Protein 9J46 (pdb70)

Secondary structure (DSSP, 8-state):
--S-EEEEEETT---EEE-SSS--GGGEEEEEEEEEEE-TTS-EEEEE-HHHHHHHHHTTTT-SS--SEEE---TT-PPS-TTSS--TTTSSTTTS-SHHHHHTTTT--EEEEEEEEE---/--EEEEEETT---EEE-TTS--GGGEEEEEEEEEEE-TTS-EEEEE-HHHHHHHHHHTTT---SEEE---TT---S-TTSS--TTTSSTTTS-SHHHHHTTTT--EEEEEEEEE-/--EEEEEETT---EEE-TTS--GGGEEEEEEEEEEE-TT--EEEEE-HHHHHHHHHTTTT-SS--SEEE--GGGTPPS-TTSS--TTTSSTTTS-SHHHHHTTTT--EEEEEEEEE-/--EEEEEETT---EEE-TTS--GGGEEEEEEEEEEE-TT--EEEEE-HHHHHHHHHTTTT-SS--SEEE------S-TTSS--TTTSSTTTS-SHHHHHTTTT--EEEEEEEEE-/-EEEEEETT---EEE-SSS--GGGEEEEEEEEEEE-TTS-EEEEE-HHHHHHHHHTTTT-SS--SEEE--GGGTPPS-TTSS--TTTSSTTTS-SHHHHHTTTT--EEEEEEEEE-/---S-EEEEEETT---EEE-SSS--GGGEEEEEEEEEEE-TT--EEEEE-HHHHHHHHHTTTT-SS--SEEE--TTTTPPS-TTSS--TTTSSTTTS-SHHHHHTTTT--EEEEEEEEE-----

Solvent-accessible surface area: 37824 Å² total; per-residue (Å²): 21,100,54,26,67,45,41,22,66,40,9,58,47,18,92,2,36,2,125,6,69,65,149,44,21,0,10,78,0,30,7,118,92,0,56,0,38,2,32,23,64,195,55,55,128,41,67,38,102,2,17,99,67,0,9,90,66,0,77,68,59,150,129,51,106,78,37,52,31,33,18,76,21,33,55,179,77,152,29,57,6,42,3,72,40,10,83,37,99,55,35,6,31,209,96,66,18,76,75,83,114,57,37,137,129,19,97,131,7,72,1,32,0,44,7,34,33,74,37,54,56,73,134,100,67,11,22,63,38,35,19,33,44,12,74,46,22,99,2,47,2,110,0,36,46,95,32,20,0,9,68,0,34,7,116,80,0,44,0,11,0,6,23,57,184,35,46,12,21,42,8,50,2,14,47,34,0,11,58,71,0,71,65,58,145,133,45,142,81,42,53,33,36,20,76,20,39,60,168,70,150,27,59,6,44,4,68,40,10,71,0,26,9,12,8,33,213,95,59,19,77,75,83,116,66,42,159,126,20,66,144,8,24,0,15,0,43,8,28,34,65,22,54,87,110,94,83,49,110,23,126,39,46,83,19,21,43,2,55,2,103,1,98,95,129,40,22,1,8,120,2,33,7,96,14,0,13,0,8,1,10,23,65,197,33,56,55,22,37,7,30,3,17,56,33,0,10,68,68,0,62,65,61,147,141,42,187,146,53,50,33,35,17,65,16,61,102,133,53,37,5,40,2,74,39,12,66,0,27,10,12,6,32,217,96,58,18,78,75,86,114,60,38,139,133,17,110,139,7,37,0,30,0,46,7,36,35,78,59,106,112,64,104,21,128,40,47,62,7,36,91,3,49,1,55,9,117,101,142,42,23,0,8,122,1,44,6,68,17,0,20,0,10,1,29,24,64,97,54,61,68,42,46,38,64,3,18,102,70,0,11,90,67,0,98,62,59,166,133,50,173,143,55,54,36,32,20,78,19,25,59,179,75,153,29,39,6,47,3,73,36,10,83,35,97,56,32,6,32,220,97,68,19,76,75,86,111,62,39,134,128,16,105,135,10,78,0,31,0,49,8,34,32,111,68,105,94,66,53,33,22,38,42,9,66,45,22,95,2,26,1,124,4,115,82,119,46,19,0,12,123,0,37,7,109,67,0,53,0,11,0,7,13,70,173,35,36,12,33,38,9,54,2,18,48,32,0,11,58,72,0,70,65,55,143,114,43,168,143,56,56,32,35,18,78,23,33,60,172,89,155,33,59,5,42,4,72,37,10,68,2,29,10,13,6,32,216,96,60,17,77,74,89,111,65,37,143,127,18,109,136,8,23,0,12,0,42,9,29,31,84,54,110,93,82,56,104,21,140,40,47,91,48,56,90,3,52,1,99,0,96,80,115,47,20,0,9,120,1,41,7,75,15,0,14,0,10,1,29,23,66,197,54,58,74,20,39,7,30,3,16,51,34,0,11,65,67,0,70,63,64,135,145,84,114,59,28,35,16,77,19,58,42,174,79,150,38,61,5,50,2,73,38,10,71,0,25,10,12,7,33,214,95,58,19,79,77,85,119,66,40,66,132,18,126,132,12,78,0,35,0,47,8,37,31,96,68,130

Foldseek 3Di:
DDFDKDKDKDKFQDWDKDFDPVFDALLFKAWFPKKKWKAALVRDIDIDDCRVVVNVVSVVQVPPPDHTRMDTQAPPNNTHDFPQSDDDPPGRDCVNQVDPVSVVSRPPMMMMIMTIMGGHDDDD/DFDKDKDKDKAQAWDKDFDPVFPALLQKAWFQKKKWKAALVRHIDMDRCRVVVNVVSVVQVPPPDGTGMDIQDPPNSHHDFPVSDDDPPGRDCVVQVDPVSVVSRVPMMMMMMTIMGGDDD/DKDKDKDKPQDWAKDFDPVQDALLQKAWFPKKKWKAALVGDIDIDHCRVVVNVVSVVQVPPPDGGRMDIQPVPTHFFPVSDDDPPGRDCVVQPDPVSVVSRVPMIMMIMTIMDGD/DAKDKDWFQDWDKDFDPVFDALLQKAWFQKKKWKAALVGDIDIDGCRVVVNVVSVVCVPPDPGTRMDTFDPPRSTHFFPVSDDDPPGRDCVNQVDPVSVVSRRPMIMMIMTDMDGD/DKDKDKDKAQDWDKDFDPVQDALLQKAWDQKKKWKAALVRDIDMDRCRVVVNVVSVVQVPPPDGGRMDIQDPPNNHHDFPVSDDDPPGPDCVVQPDPVSVVSRRPMMMMIMTIMDGD/DKDKDKDKPQDWDKDFAPVQDFLLFKAWFDKKKWKAALVGDIDIDGCRVVVNVVSNVCVVPGGRIDTQDDPVSTHFFPVSDDDPPGRDCVVQPDPVSVVSRVPMIMMIMTIMDGD

Nearest PDB structures (foldseek):
  9j46-assembly2_A  TM=1.004E+00  e=2.471E-24  African swine fever virus
  9j46-assembly1_D  TM=1.005E+00  e=2.487E-22  African swine fever virus
  9j46-assembly2_B-4  TM=1.005E+00  e=8.240E-22  African swine fever virus
  1tz1-assembly1_A  TM=3.539E-01  e=3.016E+00  Saccharomyces cerevisiae
  9j46-assembly2_A  TM=1.004E+00  e=2.609E-25  African swine fever virus

Organism: African swine fever virus (NCBI:txid10497)

Structure (mmCIF, N/CA/C/O backbone):
data_9J46
#
_entry.id   9J46
#
_cell.length_a   75.933
_cell.length_b   75.933
_cell.length_c   570.224
_cell.angle_alpha   90.00
_cell.angle_beta   90.00
_cell.angle_gamma   120.00
#
_symmetry.space_group_name_H-M   'P 65 2 2'
#
loop_
_entity.id
_entity.type
_entity.pdbx_description
1 polymer E146L
2 water water
#
loop_
_atom_site.group_PDB
_atom_site.id
_atom_site.type_symbol
_atom_site.label_atom_id
_atom_site.label_alt_id
_atom_site.label_comp_id
_atom_site.label_asym_id
_atom_site.label_entity_id
_atom_site.label_seq_id
_atom_site.pdbx_PDB_ins_code
_atom_site.Cartn_x
_atom_site.Cartn_y
_atom_site.Cartn_z
_atom_site.occupancy
_atom_site.B_iso_or_equiv
_atom_site.auth_seq_id
_atom_site.auth_comp_id
_atom_site.auth_asym_id
_atom_site.auth_atom_id
_atom_site.pdbx_PDB_model_num
ATOM 1 N N . MET A 1 1 ? -41.364 9.470 19.182 1.00 53.31 1 MET F N 1
ATOM 2 C CA . MET A 1 1 ? -42.330 9.886 18.159 1.00 55.21 1 MET F CA 1
ATOM 3 C C . MET A 1 1 ? -42.186 9.115 16.858 1.00 56.39 1 MET F C 1
ATOM 4 O O . MET A 1 1 ? -41.082 8.973 16.321 1.00 58.48 1 MET F O 1
ATOM 9 N N . PHE A 1 2 ? -43.316 8.648 16.334 1.00 55.70 2 PHE F N 1
ATOM 10 C CA . PHE A 1 2 ? -43.341 7.840 15.120 1.00 60.56 2 PHE F CA 1
ATOM 11 C C . PHE A 1 2 ? -43.512 8.746 13.908 1.00 54.84 2 PHE F C 1
ATOM 12 O O . PHE A 1 2 ? -44.392 9.612 13.893 1.00 51.36 2 PHE F O 1
ATOM 20 N N . THR A 1 3 ? -42.676 8.546 12.895 1.00 56.39 3 THR F N 1
ATOM 21 C CA . THR A 1 3 ? -42.692 9.433 11.743 1.00 60.89 3 THR F CA 1
ATOM 22 C C . THR A 1 3 ? -43.284 8.820 10.480 1.00 57.98 3 THR F C 1
ATOM 23 O O . THR A 1 3 ? -43.565 9.561 9.529 1.00 58.76 3 THR F O 1
ATOM 27 N N . GLY A 1 4 ? -43.491 7.514 10.429 1.00 54.55 4 GLY F N 1
ATOM 28 C CA . GLY A 1 4 ? -43.991 6.944 9.189 1.00 57.97 4 GLY F CA 1
ATOM 29 C C . GLY A 1 4 ? -45.465 7.179 8.893 1.00 53.44 4 GLY F C 1
ATOM 30 O O . GLY A 1 4 ? -46.099 8.107 9.413 1.00 47.18 4 GLY F O 1
ATOM 31 N N . TRP A 1 5 ? -46.025 6.310 8.058 1.00 49.55 5 TRP F N 1
ATOM 32 C CA . TRP A 1 5 ? -47.415 6.443 7.656 1.00 44.48 5 TRP F CA 1
ATOM 33 C C . TRP A 1 5 ? -48.341 6.123 8.817 1.00 46.20 5 TRP F C 1
ATOM 34 O O . TRP A 1 5 ? -48.088 5.204 9.596 1.00 53.61 5 TRP F O 1
ATOM 45 N N . SER A 1 6 ? -49.422 6.884 8.936 1.00 40.59 6 SER F N 1
ATOM 46 C CA . SER A 1 6 ? -50.405 6.641 9.975 1.00 40.69 6 SER F CA 1
ATOM 47 C C . SER A 1 6 ? -51.814 6.619 9.386 1.00 44.51 6 SER F C 1
ATOM 48 O O . SER A 1 6 ? -52.141 7.456 8.531 1.00 44.18 6 SER F O 1
ATOM 51 N N . PRO A 1 7 ? -52.675 5.691 9.814 1.00 43.68 7 PRO F N 1
ATOM 52 C CA . PRO A 1 7 ? -53.970 5.510 9.140 1.00 41.80 7 PRO F CA 1
ATOM 53 C C . PRO A 1 7 ? -55.049 6.465 9.619 1.00 43.34 7 PRO F C 1
ATOM 54 O O . PRO A 1 7 ? -55.068 6.911 10.766 1.00 35.77 7 PRO F O 1
ATOM 58 N N . PHE A 1 8 ? -55.985 6.757 8.714 1.00 41.86 8 PHE F N 1
ATOM 59 C CA . PHE A 1 8 ? -57.138 7.566 9.078 1.00 34.61 8 PHE F CA 1
ATOM 60 C C . PHE A 1 8 ? -58.377 6.937 8.480 1.00 29.17 8 PHE F C 1
ATOM 61 O O . PHE A 1 8 ? -58.306 6.150 7.537 1.00 36.49 8 PHE F O 1
ATOM 69 N N . LYS A 1 9 ? -59.523 7.305 9.031 1.00 34.03 9 LYS F N 1
ATOM 70 C CA . LYS A 1 9 ? -60.796 6.855 8.490 1.00 37.92 9 LYS F CA 1
ATOM 71 C C . LYS A 1 9 ? -61.849 7.888 8.850 1.00 39.98 9 LYS F C 1
ATOM 72 O O . LYS A 1 9 ? -61.921 8.331 9.999 1.00 42.60 9 LYS F O 1
ATOM 78 N N . TYR A 1 10 ? -62.642 8.275 7.861 1.00 38.68 10 TYR F N 1
ATOM 79 C CA . TYR A 1 10 ? -63.783 9.158 8.033 1.00 35.92 10 TYR F CA 1
ATOM 80 C C . TYR A 1 10 ? -64.978 8.502 7.380 1.00 36.47 10 TYR F C 1
ATOM 81 O O . TYR A 1 10 ? -64.832 7.670 6.485 1.00 36.77 10 TYR F O 1
ATOM 90 N N . SER A 1 11 ? -66.173 8.915 7.780 1.00 34.58 11 SER F N 1
ATOM 91 C CA . SER A 1 11 ? -67.350 8.341 7.175 1.00 41.29 11 SER F CA 1
ATOM 92 C C . SER A 1 11 ? -68.363 9.447 6.954 1.00 38.83 11 SER F C 1
ATOM 93 O O . SER A 1 11 ? -68.103 10.610 7.268 1.00 39.55 11 SER F O 1
ATOM 96 N N . LYS A 1 12 ? -69.525 9.064 6.413 1.00 35.45 12 LYS F N 1
ATOM 97 C CA . LYS A 1 12 ? -70.525 10.026 5.964 1.00 40.46 12 LYS F CA 1
ATOM 98 C C . LYS A 1 12 ? -70.921 10.967 7.097 1.00 42.50 12 LYS F C 1
ATOM 99 O O . LYS A 1 12 ? -71.129 10.540 8.232 1.00 40.47 12 LYS F O 1
ATOM 105 N N . GLY A 1 13 ? -71.039 12.259 6.778 1.00 40.22 13 GLY F N 1
ATOM 106 C CA . GLY A 1 13 ? -71.370 13.273 7.761 1.00 41.75 13 GLY F CA 1
ATOM 107 C C . GLY A 1 13 ? -70.204 13.802 8.566 1.00 40.86 13 GLY F C 1
ATOM 108 O O . GLY A 1 13 ? -70.365 14.810 9.261 1.00 47.65 13 GLY F O 1
ATOM 109 N N . ASN A 1 14 ? -69.049 13.143 8.530 1.00 40.63 14 ASN F N 1
ATOM 110 C CA . ASN A 1 14 ? -67.861 13.665 9.191 1.00 43.86 14 ASN F CA 1
ATOM 111 C C . ASN A 1 14 ? -67.332 14.871 8.425 1.00 47.14 14 ASN F C 1
ATOM 112 O O . ASN A 1 14 ? -67.221 14.847 7.192 1.00 45.59 14 ASN F O 1
ATOM 117 N N . THR A 1 15 ? -66.986 15.917 9.159 1.00 45.07 15 THR F N 1
ATOM 118 C CA . THR A 1 15 ? -66.142 16.967 8.617 1.00 45.53 15 THR F CA 1
ATOM 119 C C . THR A 1 15 ? -64.730 16.419 8.498 1.00 46.94 15 THR F C 1
ATOM 120 O O . THR A 1 15 ? -64.181 15.891 9.469 1.00 49.49 15 THR F O 1
ATOM 124 N N . VAL A 1 16 ? -64.145 16.499 7.315 1.00 38.60 16 VAL F N 1
ATOM 125 C CA . VAL A 1 16 ? -62.845 15.886 7.087 1.00 36.77 16 VAL F CA 1
ATOM 126 C C . VAL A 1 16 ? -61.799 16.985 7.055 1.00 39.91 16 VAL F C 1
ATOM 127 O O . VAL A 1 16 ? -61.669 17.709 6.060 1.00 38.17 16 VAL F O 1
ATOM 131 N N . THR A 1 17 ? -61.025 17.079 8.130 1.00 36.74 17 THR F N 1
ATOM 132 C CA . THR A 1 17 ? -59.943 18.043 8.261 1.00 35.44 17 THR F CA 1
ATOM 133 C C . THR A 1 17 ? -58.648 17.281 8.488 1.00 40.42 17 THR F C 1
ATOM 134 O O . THR A 1 17 ? -58.546 16.487 9.434 1.00 39.84 17 THR F O 1
ATOM 138 N N . PHE A 1 18 ? -57.674 17.510 7.618 1.00 30.96 18 PHE F N 1
ATOM 139 C CA . PHE A 1 18 ? -56.325 16.990 7.785 1.00 33.65 18 PHE F CA 1
ATOM 140 C C . PHE A 1 18 ? -55.460 18.076 8.400 1.00 40.43 18 PHE F C 1
ATOM 141 O O . PHE A 1 18 ? -55.498 19.221 7.951 1.00 35.85 18 PHE F O 1
ATOM 149 N N . LYS A 1 19 ? -54.686 17.724 9.426 1.00 41.08 19 LYS F N 1
ATOM 150 C CA . LYS A 1 19 ? -53.940 18.725 10.175 1.00 39.38 19 LYS F CA 1
ATOM 151 C C . LYS A 1 19 ? -52.641 18.136 10.695 1.00 42.47 19 LYS F C 1
ATOM 152 O O . LYS A 1 19 ? -52.570 16.953 11.039 1.00 42.61 19 LYS F O 1
ATOM 158 N N . THR A 1 20 ? -51.615 18.980 10.753 1.00 40.39 20 THR F N 1
ATOM 159 C CA . THR A 1 20 ? -50.387 18.623 11.427 1.00 42.97 20 THR F CA 1
ATOM 160 C C . THR A 1 20 ? -50.614 18.639 12.939 1.00 45.25 20 THR F C 1
ATOM 161 O O . THR A 1 20 ? -51.588 19.224 13.422 1.00 45.53 20 THR F O 1
ATOM 165 N N . PRO A 1 21 ? -49.744 17.981 13.710 1.00 48.60 21 PRO F N 1
ATOM 166 C CA . PRO A 1 21 ? -49.953 17.948 15.168 1.00 50.00 21 PRO F CA 1
ATOM 167 C C . PRO A 1 21 ? -49.379 19.163 15.888 1.00 50.15 21 PRO F C 1
ATOM 168 O O . PRO A 1 21 ? -49.901 19.560 16.934 1.00 51.19 21 PRO F O 1
ATOM 172 N N . ASP A 1 22 ? -48.339 19.787 15.322 1.00 49.94 22 ASP F N 1
ATOM 173 C CA . ASP A 1 22 ? -47.653 20.907 15.956 1.00 49.79 22 ASP F CA 1
ATOM 174 C C . ASP A 1 22 ? -48.033 22.260 15.360 1.00 51.77 22 ASP F C 1
ATOM 175 O O . ASP A 1 22 ? -47.293 23.233 15.538 1.00 46.05 22 ASP F O 1
ATOM 180 N N . GLU A 1 23 ? -49.159 22.345 14.649 1.00 50.35 23 GLU F N 1
ATOM 181 C CA . GLU A 1 23 ? -49.589 23.591 14.010 1.00 44.44 23 GLU F CA 1
ATOM 182 C C . GLU A 1 23 ? -48.564 24.129 13.011 1.00 46.57 23 GLU F C 1
ATOM 183 O O . GLU A 1 23 ? -48.511 25.336 12.748 1.00 50.05 23 GLU F O 1
ATOM 189 N N . SER A 1 24 ? -47.762 23.246 12.424 1.00 40.39 24 SER F N 1
ATOM 190 C CA . SER A 1 24 ? -46.896 23.622 11.318 1.00 45.05 24 SER F CA 1
ATOM 191 C C . SER A 1 24 ? -47.662 23.527 9.998 1.00 39.39 24 SER F C 1
ATOM 192 O O . SER A 1 24 ? -48.854 23.223 9.964 1.00 40.66 24 SER F O 1
ATOM 195 N N . SER A 1 25 ? -46.953 23.730 8.897 1.00 39.25 25 SER F N 1
ATOM 196 C CA . SER A 1 25 ? -47.604 23.926 7.606 1.00 40.98 25 SER F CA 1
ATOM 197 C C . SER A 1 25 ? -48.142 22.627 7.018 1.00 38.74 25 SER F C 1
ATOM 198 O O . SER A 1 25 ? -47.400 21.666 6.811 1.00 35.03 25 SER F O 1
ATOM 201 N N . ILE A 1 26 ? -49.435 22.627 6.693 1.00 40.85 26 ILE F N 1
ATOM 202 C CA . ILE A 1 26 ? -50.070 21.479 6.068 1.00 37.72 26 ILE F CA 1
ATOM 203 C C . ILE A 1 26 ? -49.476 21.153 4.701 1.00 42.15 26 ILE F C 1
ATOM 204 O O . ILE A 1 26 ? -49.740 20.077 4.159 1.00 39.77 26 ILE F O 1
ATOM 209 N N . ALA A 1 27 ? -48.656 22.045 4.134 1.00 39.65 27 ALA F N 1
ATOM 210 C CA . ALA A 1 27 ? -48.011 21.738 2.867 1.00 37.71 27 ALA F CA 1
ATOM 211 C C . ALA A 1 27 ? -47.115 20.506 2.942 1.00 41.64 27 ALA F C 1
ATOM 212 O O . ALA A 1 27 ? -46.781 19.937 1.893 1.00 39.42 27 ALA F O 1
ATOM 214 N N . TYR A 1 28 ? -46.721 20.074 4.142 1.00 41.18 28 TYR F N 1
ATOM 215 C CA . TYR A 1 28 ? -45.795 18.953 4.284 1.00 42.44 28 TYR F CA 1
ATOM 216 C C . TYR A 1 28 ? -46.486 17.603 4.454 1.00 41.41 28 TYR F C 1
ATOM 217 O O . TYR A 1 28 ? -45.794 16.581 4.533 1.00 42.15 28 TYR F O 1
ATOM 226 N N . MET A 1 29 ? -47.812 17.563 4.524 1.00 38.86 29 MET F N 1
ATOM 227 C CA . MET A 1 29 ? -48.492 16.281 4.651 1.00 40.70 29 MET F CA 1
ATOM 228 C C . MET A 1 29 ? -48.481 15.558 3.314 1.00 42.21 29 MET F C 1
ATOM 229 O O . MET A 1 29 ? -48.612 16.182 2.256 1.00 38.61 29 MET F O 1
ATOM 234 N N . ARG A 1 30 ? -48.277 14.243 3.361 1.00 36.77 30 ARG F N 1
ATOM 235 C CA . ARG A 1 30 ? -48.406 13.388 2.191 1.00 36.45 30 ARG F CA 1
ATOM 236 C C . ARG A 1 30 ? -49.372 12.251 2.497 1.00 38.45 30 ARG F C 1
ATOM 237 O O . ARG A 1 30 ? -49.718 11.989 3.657 1.00 38.33 30 ARG F O 1
ATOM 245 N N . PHE A 1 31 ? -49.794 11.563 1.436 1.00 37.96 31 PHE F N 1
ATOM 246 C CA . PHE A 1 31 ? -50.857 10.580 1.522 1.00 36.70 31 PHE F CA 1
ATOM 247 C C . PHE A 1 31 ? -50.459 9.336 0.749 1.00 35.84 31 PHE F C 1
ATOM 248 O O . PHE A 1 31 ? -49.610 9.391 -0.136 1.00 39.00 31 PHE F O 1
ATOM 256 N N . ARG A 1 32 ? -51.097 8.214 1.086 1.00 40.05 32 ARG F N 1
ATOM 257 C CA . ARG A 1 32 ? -50.797 6.930 0.461 1.00 38.66 32 ARG F CA 1
ATOM 258 C C . ARG A 1 32 ? -51.965 5.976 0.676 1.00 36.36 32 ARG F C 1
ATOM 259 O O . ARG A 1 32 ? -52.549 5.946 1.758 1.00 35.63 32 ARG F O 1
ATOM 267 N N . ASN A 1 33 ? -52.307 5.215 -0.368 1.00 38.59 33 ASN F N 1
ATOM 268 C CA . ASN A 1 33 ? -53.362 4.191 -0.295 1.00 40.42 33 ASN F CA 1
ATOM 269 C C . ASN A 1 33 ? -54.688 4.750 0.202 1.00 36.27 33 ASN F C 1
ATOM 270 O O . ASN A 1 33 ? -55.384 4.111 0.990 1.00 38.24 33 ASN F O 1
ATOM 275 N N . CYS A 1 34 ? -55.048 5.941 -0.258 1.00 36.09 34 CYS F N 1
ATOM 276 C CA . CYS A 1 34 ? -56.326 6.526 0.121 1.00 34.05 34 CYS F CA 1
ATOM 277 C C . CYS A 1 34 ? -57.414 6.049 -0.828 1.00 36.22 34 CYS F C 1
ATOM 278 O O . CYS A 1 34 ? -57.260 6.104 -2.054 1.00 36.12 34 CYS F O 1
ATOM 281 N N . VAL A 1 35 ? -58.515 5.583 -0.257 1.00 35.52 35 VAL F N 1
ATOM 282 C CA . VAL A 1 35 ? -59.617 5.032 -1.025 1.00 35.97 35 VAL F CA 1
ATOM 283 C C . VAL A 1 35 ? -60.880 5.705 -0.531 1.00 35.08 35 VAL F C 1
ATOM 284 O O . VAL A 1 35 ? -61.115 5.784 0.682 1.00 32.21 35 VAL F O 1
ATOM 288 N N . PHE A 1 36 ? -61.643 6.237 -1.473 1.00 29.51 36 PHE F N 1
ATOM 289 C CA . PHE A 1 36 ? -62.976 6.758 -1.252 1.00 33.35 36 PHE F CA 1
ATOM 290 C C . PHE A 1 36 ? -63.959 5.699 -1.724 1.00 31.00 36 PHE F C 1
ATOM 291 O O . PHE A 1 36 ? -63.850 5.211 -2.855 1.00 32.13 36 PHE F O 1
ATOM 299 N N . THR A 1 37 ? -64.894 5.322 -0.856 1.00 32.48 37 THR F N 1
ATOM 300 C CA . THR A 1 37 ? -65.888 4.307 -1.175 1.00 31.48 37 THR F CA 1
ATOM 301 C C . THR A 1 37 ? -67.284 4.862 -0.934 1.00 32.85 37 THR F C 1
ATOM 302 O O . THR A 1 37 ? -67.521 5.547 0.065 1.00 32.33 37 THR F O 1
ATOM 306 N N . PHE A 1 38 ? -68.211 4.541 -1.837 1.00 29.19 38 PHE F N 1
ATOM 307 C CA . PHE A 1 38 ? -69.577 5.015 -1.698 1.00 26.23 38 PHE F CA 1
ATOM 308 C C . PHE A 1 38 ? -70.541 4.004 -2.305 1.00 29.33 38 PHE F C 1
ATOM 309 O O . PHE A 1 38 ? -70.154 3.130 -3.079 1.00 31.40 38 PHE F O 1
ATOM 317 N N . THR A 1 39 ? -71.801 4.105 -1.913 1.00 30.23 39 THR F N 1
ATOM 318 C CA . THR A 1 39 ? -72.853 3.328 -2.542 1.00 35.54 39 THR F CA 1
ATOM 319 C C . THR A 1 39 ? -73.617 4.235 -3.497 1.00 34.98 39 THR F C 1
ATOM 320 O O . THR A 1 39 ? -73.554 5.461 -3.403 1.00 33.73 39 THR F O 1
ATOM 324 N N . ASP A 1 40 ? -74.339 3.625 -4.417 1.00 32.79 40 ASP F N 1
ATOM 325 C CA . ASP A 1 40 ? -75.229 4.356 -5.292 1.00 38.97 40 ASP F CA 1
ATOM 326 C C . ASP A 1 40 ? -76.684 4.071 -4.906 1.00 39.79 40 ASP F C 1
ATOM 327 O O . ASP A 1 40 ? -76.954 3.240 -4.033 1.00 39.93 40 ASP F O 1
ATOM 332 N N . PRO A 1 41 ? -77.644 4.789 -5.493 1.00 39.85 41 PRO F N 1
ATOM 333 C CA . PRO A 1 41 ? -79.044 4.585 -5.095 1.00 41.53 41 PRO F CA 1
ATOM 334 C C . PRO A 1 41 ? -79.531 3.167 -5.307 1.00 39.15 41 PRO F C 1
ATOM 335 O O . PRO A 1 41 ? -80.527 2.772 -4.690 1.00 40.11 41 PRO F O 1
ATOM 339 N N . LYS A 1 42 ? -78.865 2.386 -6.145 1.00 39.24 42 LYS F N 1
ATOM 340 C CA . LYS A 1 42 ? -79.205 0.979 -6.274 1.00 40.41 42 LYS F CA 1
ATOM 341 C C . LYS A 1 42 ? -78.599 0.112 -5.173 1.00 40.18 42 LYS F C 1
ATOM 342 O O . LYS A 1 42 ? -78.947 -1.070 -5.073 1.00 40.66 42 LYS F O 1
ATOM 348 N N . GLY A 1 43 ? -77.715 0.658 -4.348 1.00 39.60 43 GLY F N 1
ATOM 349 C CA . GLY A 1 43 ? -77.035 -0.128 -3.328 1.00 36.50 43 GLY F CA 1
ATOM 350 C C . GLY A 1 43 ? -75.744 -0.778 -3.767 1.00 40.79 43 GLY F C 1
ATOM 351 O O . GLY A 1 43 ? -75.141 -1.500 -2.971 1.00 41.67 43 GLY F O 1
ATOM 352 N N . SER A 1 44 ? -75.294 -0.545 -5.001 1.00 39.05 44 SER F N 1
ATOM 353 C CA . SER A 1 44 ? -73.998 -1.041 -5.435 1.00 37.31 44 SER F CA 1
ATOM 354 C C . SER A 1 44 ? -72.838 -0.229 -4.845 1.00 38.65 44 SER F C 1
ATOM 355 O O . SER A 1 44 ? -72.951 0.962 -4.554 1.00 38.67 44 SER F O 1
ATOM 358 N N . LEU A 1 45 ? -71.711 -0.918 -4.705 1.00 35.74 45 LEU F N 1
ATOM 359 C CA . LEU A 1 45 ? -70.499 -0.321 -4.111 1.00 36.05 45 LEU F CA 1
ATOM 360 C C . LEU A 1 45 ? -69.601 0.256 -5.200 1.00 34.31 45 LEU F C 1
ATOM 361 O O . LEU A 1 45 ? -69.529 -0.335 -6.282 1.00 38.32 45 LEU F O 1
ATOM 366 N N . HIS A 1 46 ? -68.949 1.366 -4.903 1.00 32.05 46 HIS F N 1
ATOM 367 C CA . HIS A 1 46 ? -67.994 1.989 -5.808 1.00 33.64 46 HIS F CA 1
ATOM 368 C C . HIS A 1 46 ? -66.809 2.494 -5.006 1.00 34.85 46 HIS F C 1
ATOM 369 O O . HIS A 1 46 ? -66.984 3.043 -3.913 1.00 34.47 46 HIS F O 1
ATOM 376 N N . SER A 1 47 ? -65.603 2.321 -5.542 1.00 33.16 47 SER F N 1
ATOM 377 C CA . SER A 1 47 ? -64.436 2.841 -4.856 1.00 35.17 47 SER F CA 1
ATOM 378 C C . SER A 1 47 ? -63.457 3.436 -5.859 1.00 38.22 47 SER F C 1
ATOM 379 O O . SER A 1 47 ? -63.435 3.068 -7.036 1.00 37.11 47 SER F O 1
ATOM 382 N N . ILE A 1 48 ? -62.663 4.388 -5.377 1.00 29.66 48 ILE F N 1
ATOM 383 C CA . ILE A 1 48 ? -61.691 5.077 -6.207 1.00 33.17 48 ILE F CA 1
ATOM 384 C C . ILE A 1 48 ? -60.522 5.530 -5.343 1.00 34.89 48 ILE F C 1
ATOM 385 O O . ILE A 1 48 ? -60.697 6.016 -4.218 1.00 30.98 48 ILE F O 1
ATOM 390 N N . ASP A 1 49 ? -59.331 5.355 -5.900 1.00 34.11 49 ASP F N 1
ATOM 391 C CA . ASP A 1 49 ? -58.078 5.798 -5.308 1.00 37.69 49 ASP F CA 1
ATOM 392 C C . ASP A 1 49 ? -57.931 7.314 -5.440 1.00 36.75 49 ASP F C 1
ATOM 393 O O . ASP A 1 49 ? -57.801 7.842 -6.554 1.00 33.57 49 ASP F O 1
ATOM 398 N N . VAL A 1 50 ? -57.932 8.016 -4.308 1.00 34.86 50 VAL F N 1
ATOM 399 C CA . VAL A 1 50 ? -57.922 9.475 -4.302 1.00 30.20 50 VAL F CA 1
ATOM 400 C C . VAL A 1 50 ? -56.615 10.016 -3.737 1.00 37.19 50 VAL F C 1
ATOM 401 O O . VAL A 1 50 ? -56.543 11.181 -3.315 1.00 33.82 50 VAL F O 1
ATOM 405 N N . THR A 1 51 ? -55.575 9.181 -3.751 1.00 37.97 51 THR F N 1
ATOM 406 C CA . THR A 1 51 ? -54.348 9.511 -3.039 1.00 38.43 51 THR F CA 1
ATOM 407 C C . THR A 1 51 ? -53.713 10.769 -3.600 1.00 39.84 51 THR F C 1
ATOM 408 O O . THR A 1 51 ? -53.280 11.645 -2.841 1.00 34.82 51 THR F O 1
ATOM 412 N N . GLU A 1 52 ? -53.645 10.875 -4.931 1.00 39.77 52 GLU F N 1
ATOM 413 C CA . GLU A 1 52 ? -53.031 12.049 -5.545 1.00 37.39 52 GLU F CA 1
ATOM 414 C C . GLU A 1 52 ? -53.905 13.298 -5.420 1.00 36.73 52 GLU F C 1
ATOM 415 O O . GLU A 1 52 ? -53.377 14.410 -5.286 1.00 37.81 52 GLU F O 1
ATOM 421 N N . VAL A 1 53 ? -55.232 13.147 -5.445 1.00 34.87 53 VAL F N 1
ATOM 422 C CA . VAL A 1 53 ? -56.124 14.275 -5.163 1.00 33.34 53 VAL F CA 1
ATOM 423 C C . VAL A 1 53 ? -55.800 14.902 -3.812 1.00 36.62 53 VAL F C 1
ATOM 424 O O . VAL A 1 53 ? -55.806 16.133 -3.652 1.00 32.40 53 VAL F O 1
ATOM 428 N N . LEU A 1 54 ? -55.571 14.060 -2.800 1.00 33.61 54 LEU F N 1
ATOM 429 C CA . LEU A 1 54 ? -55.265 14.562 -1.465 1.00 32.73 54 LEU F CA 1
ATOM 430 C C . LEU A 1 54 ? -53.865 15.154 -1.409 1.00 31.53 54 LEU F C 1
ATOM 431 O O . LEU A 1 54 ? -53.652 16.176 -0.751 1.00 35.02 54 LEU F O 1
ATOM 436 N N . ASN A 1 55 ? -52.904 14.535 -2.097 1.00 28.79 55 ASN F N 1
ATOM 437 C CA . ASN A 1 55 ? -51.552 15.090 -2.156 1.00 32.39 55 ASN F CA 1
ATOM 438 C C . ASN A 1 55 ? -51.528 16.445 -2.869 1.00 36.34 55 ASN F C 1
ATOM 439 O O . ASN A 1 55 ? -50.843 17.384 -2.434 1.00 32.48 55 ASN F O 1
ATOM 444 N N . ASN A 1 56 ? -52.286 16.575 -3.960 1.00 36.08 56 ASN F N 1
ATOM 445 C CA . ASN A 1 56 ? -52.351 17.865 -4.642 1.00 38.33 56 ASN F CA 1
ATOM 446 C C . ASN A 1 56 ? -52.986 18.935 -3.774 1.00 32.68 56 ASN F C 1
ATOM 447 O O . ASN A 1 56 ? -52.592 20.100 -3.849 1.00 38.26 56 ASN F O 1
ATOM 452 N N . MET A 1 57 ? -53.951 18.569 -2.938 1.00 31.96 57 MET F N 1
ATOM 453 C CA . MET A 1 57 ? -54.491 19.532 -1.987 1.00 33.43 57 MET F CA 1
ATOM 454 C C . MET A 1 57 ? -53.399 20.045 -1.049 1.00 37.56 57 MET F C 1
ATOM 455 O O . MET A 1 57 ? -53.295 21.250 -0.785 1.00 35.14 57 MET F O 1
ATOM 460 N N . ALA A 1 58 ? -52.577 19.139 -0.519 1.00 36.31 58 ALA F N 1
ATOM 461 C CA . ALA A 1 58 ? -51.500 19.580 0.364 1.00 40.20 58 ALA F CA 1
ATOM 462 C C . ALA A 1 58 ? -50.437 20.367 -0.403 1.00 39.27 58 ALA F C 1
ATOM 463 O O . ALA A 1 58 ? -49.978 21.413 0.070 1.00 41.79 58 ALA F O 1
ATOM 465 N N . LYS A 1 59 ? -50.029 19.879 -1.578 1.00 38.86 59 LYS F N 1
ATOM 466 C CA . LYS A 1 59 ? -49.024 20.584 -2.365 1.00 39.72 59 LYS F CA 1
ATOM 467 C C . LYS A 1 59 ? -49.507 21.964 -2.795 1.00 40.66 59 LYS F C 1
ATOM 468 O O . LYS A 1 59 ? -48.681 22.852 -3.013 1.00 41.31 59 LYS F O 1
ATOM 474 N N . GLY A 1 60 ? -50.821 22.176 -2.883 1.00 39.47 60 GLY F N 1
ATOM 475 C CA . GLY A 1 60 ? -51.334 23.471 -3.287 1.00 40.07 60 GLY F CA 1
ATOM 476 C C . GLY A 1 60 ? -51.040 24.579 -2.310 1.00 45.61 60 GLY F C 1
ATOM 477 O O . GLY A 1 60 ? -51.313 25.738 -2.625 1.00 41.32 60 GLY F O 1
ATOM 478 N N . PHE A 1 61 ? -50.513 24.252 -1.128 1.00 44.67 61 PHE F N 1
ATOM 479 C CA . PHE A 1 61 ? -50.160 25.236 -0.115 1.00 38.89 61 PHE F CA 1
ATOM 480 C C . PHE A 1 61 ? -48.669 25.522 -0.072 1.00 41.78 61 PHE F C 1
ATOM 481 O O . PHE A 1 61 ? -48.242 26.357 0.732 1.00 45.36 61 PHE F O 1
ATOM 489 N N . ARG A 1 62 ? -47.872 24.853 -0.908 1.00 38.45 62 ARG F N 1
ATOM 490 C CA . ARG A 1 62 ? -46.430 24.826 -0.738 1.00 44.00 62 ARG F CA 1
ATOM 491 C C . ARG A 1 62 ? -45.764 26.163 -1.028 1.00 52.01 62 ARG F C 1
ATOM 492 O O . ARG A 1 62 ? -44.580 26.325 -0.714 1.00 50.28 62 ARG F O 1
ATOM 500 N N . ASP A 1 63 ? -46.486 27.123 -1.605 1.00 49.34 63 ASP F N 1
ATOM 501 C CA . ASP A 1 63 ? -45.920 28.426 -1.902 1.00 49.25 63 ASP F CA 1
ATOM 502 C C . ASP A 1 63 ? -46.512 29.544 -1.062 1.00 49.67 63 ASP F C 1
ATOM 503 O O . ASP A 1 63 ? -46.045 30.680 -1.178 1.00 53.83 63 ASP F O 1
ATOM 508 N N . ALA A 1 64 ? -47.524 29.263 -0.232 1.00 43.29 64 ALA F N 1
ATOM 509 C CA . ALA A 1 64 ? -48.116 30.305 0.605 1.00 44.76 64 ALA F CA 1
ATOM 510 C C . ALA A 1 64 ? -47.079 30.858 1.572 1.00 47.74 64 ALA F C 1
ATOM 511 O O . ALA A 1 64 ? -46.245 30.118 2.100 1.00 46.60 64 ALA F O 1
ATOM 513 N N . GLN A 1 65 ? -47.131 32.174 1.799 1.00 47.78 65 GLN F N 1
ATOM 514 C CA . GLN A 1 65 ? -46.253 32.778 2.792 1.00 47.72 65 GLN F CA 1
ATOM 515 C C . GLN A 1 65 ? -46.644 32.338 4.191 1.00 45.42 65 GLN F C 1
ATOM 516 O O . GLN A 1 65 ? -45.781 31.992 5.011 1.00 39.22 65 GLN F O 1
ATOM 522 N N . ASN A 1 66 ? -47.944 32.352 4.469 1.00 42.57 66 ASN F N 1
ATOM 523 C CA . ASN A 1 66 ? -48.512 31.973 5.758 1.00 42.32 66 ASN F CA 1
ATOM 524 C C . ASN A 1 66 ? -49.458 30.793 5.564 1.00 43.37 66 ASN F C 1
ATOM 525 O O . ASN A 1 66 ? -50.680 30.937 5.700 1.00 42.42 66 ASN F O 1
ATOM 530 N N . PRO A 1 67 ? -48.924 29.610 5.265 1.00 43.07 67 PRO F N 1
ATOM 531 C CA . PRO A 1 67 ? -49.789 28.463 5.027 1.00 40.24 67 PRO F CA 1
ATOM 532 C C . PRO A 1 67 ? -50.538 28.100 6.287 1.00 42.59 67 PRO F C 1
ATOM 533 O O . PRO A 1 67 ? -50.087 28.405 7.409 1.00 42.95 67 PRO F O 1
ATOM 537 N N . PRO A 1 68 ? -51.711 27.483 6.166 1.00 40.12 68 PRO F N 1
ATOM 538 C CA . PRO A 1 68 ? -52.419 27.012 7.354 1.00 43.11 68 PRO F CA 1
ATOM 539 C C . PRO A 1 68 ? -51.801 25.712 7.859 1.00 35.19 68 PRO F C 1
ATOM 540 O O . PRO A 1 68 ? -50.930 25.105 7.235 1.00 37.77 68 PRO F O 1
ATOM 544 N N . SER A 1 69 ? -52.261 25.295 9.023 1.00 39.86 69 SER F N 1
ATOM 545 C CA . SER A 1 69 ? -51.823 24.033 9.595 1.00 41.41 69 SER F CA 1
ATOM 546 C C . SER A 1 69 ? -52.813 22.915 9.312 1.00 40.45 69 SER F C 1
ATOM 547 O O . SER A 1 69 ? -52.713 21.839 9.916 1.00 39.60 69 SER F O 1
ATOM 550 N N . SER A 1 70 ? -53.776 23.156 8.425 1.00 36.06 70 SER F N 1
ATOM 551 C CA . SER A 1 70 ? -54.808 22.179 8.126 1.00 36.61 70 SER F CA 1
ATOM 552 C C . SER A 1 70 ? -55.512 22.580 6.841 1.00 36.68 70 SER F C 1
ATOM 553 O O . SER A 1 70 ? -55.426 23.733 6.405 1.00 37.66 70 SER F O 1
ATOM 556 N N . PHE A 1 71 ? -56.189 21.607 6.226 1.00 36.44 71 PHE F N 1
ATOM 557 C CA . PHE A 1 71 ? -57.201 21.884 5.207 1.00 37.99 71 PHE F CA 1
ATOM 558 C C . PHE A 1 71 ? -58.379 20.942 5.395 1.00 38.78 71 PHE F C 1
ATOM 559 O O . PHE A 1 71 ? -58.259 19.857 5.984 1.00 35.93 71 PHE F O 1
ATOM 567 N N . THR A 1 72 ? -59.523 21.369 4.878 1.00 33.12 72 THR F N 1
ATOM 568 C CA . THR A 1 72 ? -60.778 20.659 5.050 1.00 37.25 72 THR F CA 1
ATOM 569 C C . THR A 1 72 ? -61.421 20.373 3.698 1.00 38.19 72 THR F C 1
ATOM 570 O O . THR A 1 72 ? -61.463 21.246 2.825 1.00 36.43 72 THR F O 1
ATOM 574 N N . LEU A 1 73 ? -61.894 19.148 3.515 1.00 35.61 73 LEU F N 1
ATOM 575 C CA . LEU A 1 73 ? -62.607 18.800 2.268 1.00 43.64 73 LEU F CA 1
ATOM 576 C C . LEU A 1 73 ? -63.961 19.505 2.310 1.00 43.80 73 LEU F C 1
ATOM 577 O O . LEU A 1 73 ? -64.477 19.718 3.408 1.00 42.90 73 LEU F O 1
ATOM 582 N N . GLY A 1 74 ? -64.513 19.869 1.158 1.00 44.95 74 GLY F N 1
ATOM 583 C CA . GLY A 1 74 ? -65.846 20.472 1.269 1.00 50.37 74 GLY F CA 1
ATOM 584 C C . GLY A 1 74 ? -66.443 21.066 0.018 1.00 54.16 74 GLY F C 1
ATOM 585 O O . GLY A 1 74 ? -67.591 20.707 -0.299 1.00 49.32 74 GLY F O 1
ATOM 586 N N . GLY A 1 75 ? -65.764 22.019 -0.605 1.00 62.82 75 GLY F N 1
ATOM 587 C CA . GLY A 1 75 ? -66.399 22.679 -1.758 1.00 64.92 75 GLY F CA 1
ATOM 588 C C . GLY A 1 75 ? -67.344 23.791 -1.349 1.00 72.04 75 GLY F C 1
ATOM 589 O O . GLY A 1 75 ? -67.511 24.008 -0.134 1.00 75.94 75 GLY F O 1
ATOM 590 N N . HIS A 1 76 ? -67.966 24.469 -2.315 1.00 74.36 76 HIS F N 1
ATOM 591 C CA . HIS A 1 76 ? -68.815 25.650 -1.997 1.00 75.70 76 HIS F CA 1
ATOM 592 C C . HIS A 1 76 ? -69.818 25.311 -0.892 1.00 75.26 76 HIS F C 1
ATOM 593 O O . HIS A 1 76 ? -70.097 26.172 -0.037 1.00 79.02 76 HIS F O 1
ATOM 600 N N . CYS A 1 77 ? -70.339 24.093 -0.903 1.00 71.55 77 CYS F N 1
ATOM 601 C CA . CYS A 1 77 ? -71.375 23.700 0.081 1.00 74.10 77 CYS F CA 1
ATOM 602 C C . CYS A 1 77 ? -70.806 23.513 1.490 1.00 72.29 77 CYS F C 1
ATOM 603 O O . CYS A 1 77 ? -71.621 23.323 2.409 1.00 69.87 77 CYS F O 1
ATOM 606 N N . GLN A 1 78 ? -69.485 23.549 1.661 1.00 69.10 78 GLN F N 1
ATOM 607 C CA . GLN A 1 78 ? -68.931 23.253 3.005 1.00 65.12 78 GLN F CA 1
ATOM 608 C C . GLN A 1 78 ? -69.611 21.992 3.545 1.00 62.81 78 GLN F C 1
ATOM 609 O O . GLN A 1 78 ? -70.033 22.001 4.713 1.00 59.28 78 GLN F O 1
ATOM 615 N N . ALA A 1 79 ? -69.685 20.943 2.730 1.00 58.02 79 ALA F N 1
ATOM 616 C CA . ALA A 1 79 ? -70.441 19.74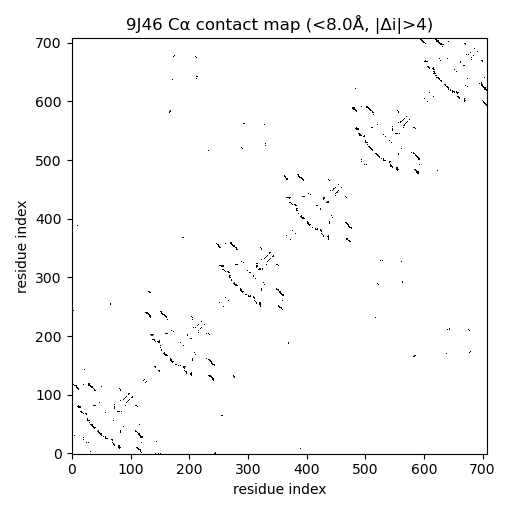4 3.149 1.00 56.83 79 ALA F CA 1
ATOM 617 C C . ALA A 1 79 ? -69.534 18.702 3.784 1.00 42.92 79 ALA F C 1
ATOM 618 O O . ALA A 1 79 ? -68.344 18.624 3.451 1.00 46.64 79 ALA F O 1
ATOM 620 N N . PRO A 1 80 ? -70.080 17.885 4.702 1.00 45.49 80 PRO F N 1
ATOM 621 C CA . PRO A 1 80 ? -69.316 16.800 5.273 1.00 41.18 80 PRO F CA 1
ATOM 622 C C . PRO A 1 80 ? -69.202 15.660 4.271 1.00 40.76 80 PRO F C 1
ATOM 623 O O . PRO A 1 80 ? -69.853 15.692 3.219 1.00 39.56 80 PRO F O 1
ATOM 627 N N . LEU A 1 81 ? -68.403 14.653 4.602 1.00 39.20 81 LEU F N 1
ATOM 628 C CA . LEU A 1 81 ? -68.169 13.528 3.667 1.00 36.92 81 LEU F CA 1
ATOM 629 C C . LEU A 1 81 ? -69.501 12.986 3.140 1.00 36.74 81 LEU F C 1
ATOM 630 O O . LEU A 1 81 ? -70.415 12.768 3.948 1.00 38.00 81 LEU F O 1
ATOM 635 N N . ASN A 1 82 ? -69.578 12.781 1.830 1.00 35.28 82 ASN F N 1
ATOM 636 C CA . ASN A 1 82 ? -70.779 12.243 1.200 1.00 33.08 82 ASN F CA 1
ATOM 637 C C . ASN A 1 82 ? -70.358 11.543 -0.086 1.00 29.89 82 ASN F C 1
ATOM 638 O O . ASN A 1 82 ? -69.187 11.568 -0.473 1.00 29.86 82 ASN F O 1
ATOM 643 N N . ALA A 1 83 ? -71.336 10.933 -0.759 1.00 34.89 83 ALA F N 1
ATOM 644 C CA . ALA A 1 83 ? -71.075 10.129 -1.949 1.00 35.93 83 ALA F CA 1
ATOM 645 C C . ALA A 1 83 ? -70.461 10.935 -3.083 1.00 35.71 83 ALA F C 1
ATOM 646 O O . ALA A 1 83 ? -69.930 10.338 -4.028 1.00 34.84 83 ALA F O 1
ATOM 648 N N . PHE A 1 84 ? -70.533 12.266 -3.023 1.00 31.93 84 PHE F N 1
ATOM 649 C CA . PHE A 1 84 ? -69.995 13.100 -4.093 1.00 36.56 84 PHE F CA 1
ATOM 650 C C . PHE A 1 84 ? -68.685 13.782 -3.715 1.00 37.09 84 PHE F C 1
ATOM 651 O O . PHE A 1 84 ? -68.226 14.661 -4.451 1.00 34.39 84 PHE F O 1
ATOM 659 N N . SER A 1 85 ? -68.042 13.372 -2.614 1.00 32.67 85 SER F N 1
ATOM 660 C CA . SER A 1 85 ? -66.879 14.113 -2.133 1.00 33.78 85 SER F CA 1
ATOM 661 C C . SER A 1 85 ? -65.669 13.947 -3.046 1.00 35.06 85 SER F C 1
ATOM 662 O O . SER A 1 85 ? -64.807 14.827 -3.079 1.00 35.04 85 SER F O 1
ATOM 665 N N . PHE A 1 86 ? -65.554 12.817 -3.745 1.00 29.56 86 PHE F N 1
ATOM 666 C CA . PHE A 1 86 ? -64.554 12.623 -4.786 1.00 33.67 86 PHE F CA 1
ATOM 667 C C . PHE A 1 86 ? -65.255 12.050 -6.002 1.00 34.56 86 PHE F C 1
ATOM 668 O O . PHE A 1 86 ? -66.227 11.300 -5.865 1.00 33.09 86 PHE F O 1
ATOM 676 N N . VAL A 1 87 ? -64.741 12.389 -7.188 1.00 32.88 87 VAL F N 1
ATOM 677 C CA . VAL A 1 87 ? -65.352 12.003 -8.463 1.00 33.57 87 VAL F CA 1
ATOM 678 C C . VAL A 1 87 ? -64.825 10.657 -8.956 1.00 32.44 87 VAL F C 1
ATOM 679 O O . VAL A 1 87 ? -63.614 10.448 -9.074 1.00 29.55 87 VAL F O 1
ATOM 683 N N . LEU A 1 88 ? -65.745 9.749 -9.263 1.00 32.12 88 LEU F N 1
ATOM 684 C CA . LEU A 1 88 ? -65.433 8.542 -10.013 1.00 33.53 88 LEU F CA 1
ATOM 685 C C . LEU A 1 88 ? -66.033 8.713 -11.408 1.00 32.60 88 LEU F C 1
ATOM 686 O O . LEU A 1 88 ? -67.264 8.668 -11.559 1.00 29.89 88 LEU F O 1
ATOM 691 N N . PRO A 1 89 ? -65.225 8.957 -12.433 1.00 34.91 89 PRO F N 1
ATOM 692 C CA . PRO A 1 89 ? -65.780 9.293 -13.752 1.00 33.69 89 PRO F CA 1
ATOM 693 C C . PRO A 1 89 ? -66.802 8.265 -14.211 1.00 37.43 89 PRO F C 1
ATOM 694 O O . PRO A 1 89 ? -66.584 7.052 -14.119 1.00 36.16 89 PRO F O 1
ATOM 698 N N . GLY A 1 90 ? -67.945 8.759 -14.672 1.00 32.96 90 GLY F N 1
ATOM 699 C CA . GLY A 1 90 ? -68.980 7.898 -15.192 1.00 34.79 90 GLY F CA 1
ATOM 700 C C . GLY A 1 90 ? -69.937 7.352 -14.165 1.00 37.22 90 GLY F C 1
ATOM 701 O O . GLY A 1 90 ? -70.889 6.661 -14.545 1.00 33.76 90 GLY F O 1
ATOM 702 N N . VAL A 1 91 ? -69.728 7.642 -12.873 1.00 34.01 91 VAL F N 1
ATOM 703 C CA . VAL A 1 91 ? -70.592 7.150 -11.809 1.00 32.64 91 VAL F CA 1
ATOM 704 C C . VAL A 1 91 ? -71.238 8.295 -11.037 1.00 31.56 91 VAL F C 1
ATOM 705 O O . VAL A 1 91 ? -72.454 8.324 -10.855 1.00 31.98 91 VAL F O 1
ATOM 709 N N . ASN A 1 92 ? -70.433 9.223 -10.528 1.00 29.42 92 ASN F N 1
ATOM 710 C CA . ASN A 1 92 ? -70.998 10.273 -9.692 1.00 33.03 92 ASN F CA 1
ATOM 711 C C . ASN A 1 92 ? -70.568 11.662 -10.153 1.00 34.29 92 ASN F C 1
ATOM 712 O O . ASN A 1 92 ? -70.542 12.589 -9.347 1.00 35.48 92 ASN F O 1
ATOM 717 N N . ASP A 1 93 ? -70.207 11.825 -11.429 1.00 35.95 93 ASP F N 1
ATOM 718 C CA . ASP A 1 93 ? -69.701 13.113 -11.890 1.00 39.12 93 ASP F CA 1
ATOM 719 C C . ASP A 1 93 ? -70.869 14.004 -12.313 1.00 39.41 93 ASP F C 1
ATOM 720 O O . ASP A 1 93 ? -72.031 13.593 -12.298 1.00 37.34 93 ASP F O 1
ATOM 725 N N . ARG A 1 94 ? -70.548 15.245 -12.686 1.00 37.81 94 ARG F N 1
ATOM 726 C CA . ARG A 1 94 ? -71.585 16.203 -13.059 1.00 44.23 94 ARG F CA 1
ATOM 727 C C . ARG A 1 94 ? -72.394 15.728 -14.257 1.00 38.51 94 ARG F C 1
ATOM 728 O O . ARG A 1 94 ? -73.591 16.008 -14.341 1.00 41.81 94 ARG F O 1
ATOM 736 N N . ALA A 1 95 ? -71.766 15.024 -15.192 1.00 38.42 95 ALA F N 1
ATOM 737 C CA . ALA A 1 95 ? -72.492 14.564 -16.370 1.00 42.68 95 ALA F CA 1
ATOM 738 C C . ALA A 1 95 ? -73.445 13.423 -16.030 1.00 43.83 95 ALA F C 1
ATOM 739 O O . ALA A 1 95 ? -74.529 13.318 -16.623 1.00 41.78 95 ALA F O 1
ATOM 741 N N . THR A 1 96 ? -73.076 12.579 -15.059 1.00 42.57 96 THR F N 1
ATOM 742 C CA . THR A 1 96 ? -73.915 11.433 -14.711 1.00 39.46 96 THR F CA 1
ATOM 743 C C . THR A 1 96 ? -75.023 11.820 -13.742 1.00 37.43 96 THR F C 1
ATOM 744 O O . THR A 1 96 ? -76.151 11.330 -13.862 1.00 42.25 96 THR F O 1
ATOM 748 N N . VAL A 1 97 ? -74.722 12.685 -12.779 1.00 35.40 97 VAL F N 1
ATOM 749 C CA . VAL A 1 97 ? -75.694 13.153 -11.794 1.00 38.28 97 VAL F CA 1
ATOM 750 C C . VAL A 1 97 ? -75.844 14.660 -11.976 1.00 43.58 97 VAL F C 1
ATOM 751 O O . VAL A 1 97 ? -75.182 15.452 -11.300 1.00 37.39 97 VAL F O 1
ATOM 755 N N . ALA A 1 98 ? -76.705 15.062 -12.912 1.00 43.32 98 ALA F N 1
ATOM 756 C CA . ALA A 1 98 ? -76.647 16.405 -13.468 1.00 42.82 98 ALA F CA 1
ATOM 757 C C . ALA A 1 98 ? -77.619 17.379 -12.828 1.00 45.89 98 ALA F C 1
ATOM 758 O O . ALA A 1 98 ? -77.471 18.589 -13.035 1.00 47.51 98 ALA F O 1
ATOM 760 N N . THR A 1 99 ? -78.605 16.890 -12.074 1.00 42.89 99 THR F N 1
ATOM 761 C CA . THR A 1 99 ? -79.701 17.710 -11.580 1.00 42.56 99 THR F CA 1
ATOM 762 C C . THR A 1 99 ? -79.912 17.465 -10.093 1.00 45.47 99 THR F C 1
ATOM 763 O O . THR A 1 99 ? -79.435 16.478 -9.527 1.00 43.40 99 THR F O 1
ATOM 767 N N . ALA A 1 100 ? -80.635 18.389 -9.460 1.00 42.66 100 ALA F N 1
ATOM 768 C CA . ALA A 1 100 ? -80.982 18.203 -8.058 1.00 45.94 100 ALA F CA 1
ATOM 769 C C . ALA A 1 100 ? -81.940 17.033 -7.890 1.00 43.95 100 ALA F C 1
ATOM 770 O O . ALA A 1 100 ? -81.842 16.283 -6.911 1.00 45.30 100 ALA F O 1
ATOM 772 N N . ASP A 1 101 ? -82.861 16.844 -8.840 1.00 44.25 101 ASP F N 1
ATOM 773 C CA . ASP A 1 101 ? -83.802 15.734 -8.713 1.00 49.09 101 ASP F CA 1
ATOM 774 C C . ASP A 1 101 ? -83.064 14.400 -8.697 1.00 47.02 101 ASP F C 1
ATOM 775 O O . ASP A 1 101 ? -83.420 13.493 -7.934 1.00 46.24 101 ASP F O 1
ATOM 780 N N . GLU A 1 102 ? -82.040 14.266 -9.547 1.00 44.70 102 GLU F N 1
ATOM 781 C CA . GLU A 1 102 ? -81.228 13.056 -9.578 1.00 43.27 102 GLU F CA 1
ATOM 782 C C . GLU A 1 102 ? -80.365 12.942 -8.325 1.00 45.28 102 GLU F C 1
ATOM 783 O O . GLU A 1 102 ? -80.336 11.888 -7.676 1.00 40.03 102 GLU F O 1
ATOM 789 N N . ALA A 1 103 ? -79.664 14.024 -7.957 1.00 40.17 103 ALA F N 1
ATOM 790 C CA . ALA A 1 103 ? -78.823 13.994 -6.757 1.00 44.60 103 ALA F CA 1
ATOM 791 C C . ALA A 1 103 ? -79.615 13.633 -5.506 1.00 43.63 103 ALA F C 1
ATOM 792 O O . ALA A 1 103 ? -79.074 13.003 -4.591 1.00 41.06 103 ALA F O 1
ATOM 794 N N . LYS A 1 104 ? -80.884 14.043 -5.439 1.00 45.50 104 LYS F N 1
ATOM 795 C CA . LYS A 1 104 ? -81.701 13.727 -4.275 1.00 47.17 104 LYS F CA 1
ATOM 796 C C . LYS A 1 104 ? -81.846 12.223 -4.090 1.00 45.57 104 LYS F C 1
ATOM 797 O O . LYS A 1 104 ? -82.010 11.762 -2.964 1.00 47.06 104 LYS F O 1
ATOM 803 N N . LYS A 1 105 ? -81.781 11.442 -5.173 1.00 42.77 105 LYS F N 1
ATOM 804 C CA . LYS A 1 105 ? -81.842 9.991 -5.053 1.00 44.09 105 LYS F CA 1
ATOM 805 C C . LYS A 1 105 ? -80.638 9.417 -4.322 1.00 44.47 105 LYS F C 1
ATOM 806 O O . LYS A 1 105 ? -80.682 8.256 -3.898 1.00 46.37 105 LYS F O 1
ATOM 812 N N . TRP A 1 106 ? -79.585 10.205 -4.139 1.00 43.83 106 TRP F N 1
ATOM 813 C CA . TRP A 1 106 ? -78.380 9.758 -3.463 1.00 42.16 106 TRP F CA 1
ATOM 814 C C . TRP A 1 106 ? -78.310 10.181 -2.000 1.00 37.23 106 TRP F C 1
ATOM 815 O O . TRP A 1 106 ? -77.271 9.953 -1.375 1.00 35.96 106 TRP F O 1
ATOM 826 N N . GLU A 1 107 ? -79.371 10.791 -1.439 1.00 39.96 107 GLU F N 1
ATOM 827 C CA . GLU A 1 107 ? -79.266 11.390 -0.095 1.00 45.56 107 GLU F CA 1
ATOM 828 C C . GLU A 1 107 ? -78.821 10.378 0.962 1.00 41.72 107 GLU F C 1
ATOM 829 O O . GLU A 1 107 ? -78.031 10.717 1.853 1.00 45.86 107 GLU F O 1
ATOM 835 N N . ASN A 1 108 ? -79.328 9.140 0.891 1.00 42.95 108 ASN F N 1
ATOM 836 C CA . ASN A 1 108 ? -79.027 8.081 1.855 1.00 41.72 108 ASN F CA 1
ATOM 837 C C . ASN A 1 108 ? -77.892 7.159 1.422 1.00 44.48 108 ASN F C 1
ATOM 838 O O . ASN A 1 108 ? -77.742 6.077 1.995 1.00 44.65 108 ASN F O 1
ATOM 843 N N . CYS A 1 109 ? -77.107 7.529 0.415 1.00 41.00 109 CYS F N 1
ATOM 844 C CA . CYS A 1 109 ? -75.952 6.714 0.076 1.00 40.38 109 CYS F CA 1
ATOM 845 C C . CYS A 1 109 ? -74.823 6.944 1.071 1.00 40.40 109 CYS F C 1
ATOM 846 O O . CYS A 1 109 ? -74.552 8.078 1.480 1.00 39.94 109 CYS F O 1
ATOM 849 N N . ASP A 1 110 ? -74.156 5.860 1.447 1.00 35.56 110 ASP F N 1
ATOM 850 C CA . ASP A 1 110 ? -73.078 5.920 2.421 1.00 37.36 110 ASP F CA 1
ATOM 851 C C . ASP A 1 110 ? -71.750 6.246 1.737 1.00 36.18 110 ASP F C 1
ATOM 852 O O . ASP A 1 110 ? -71.595 6.099 0.518 1.00 36.47 110 ASP F O 1
ATOM 857 N N . ALA A 1 111 ? -70.779 6.685 2.537 1.00 33.53 111 ALA F N 1
ATOM 858 C CA . ALA A 1 111 ? -69.470 7.017 1.985 1.00 35.46 111 ALA F CA 1
ATOM 859 C C . ALA A 1 111 ? -68.420 6.908 3.069 1.00 33.37 111 ALA F C 1
ATOM 860 O O . ALA A 1 111 ? -68.689 7.219 4.232 1.00 38.60 111 ALA F O 1
ATOM 862 N N . THR A 1 112 ? -67.227 6.467 2.690 1.00 31.57 112 THR F N 1
ATOM 863 C CA . THR A 1 112 ? -66.125 6.389 3.634 1.00 34.72 112 THR F CA 1
ATOM 864 C C . THR A 1 112 ? -64.848 6.785 2.919 1.00 34.73 112 THR F C 1
ATOM 865 O O . THR A 1 112 ? -64.735 6.651 1.696 1.00 35.07 112 THR F O 1
ATOM 869 N N . LEU A 1 113 ? -63.884 7.269 3.699 1.00 31.67 113 LEU F N 1
ATOM 870 C CA . LEU A 1 113 ? -62.564 7.623 3.198 1.00 35.07 113 LEU F CA 1
ATOM 871 C C . LEU A 1 113 ? -61.525 7.055 4.146 1.00 35.19 113 LEU F C 1
ATOM 872 O O . LEU A 1 113 ? -61.519 7.399 5.329 1.00 38.98 113 LEU F O 1
ATOM 877 N N . THR A 1 114 ? -60.630 6.221 3.639 1.00 36.29 114 THR F N 1
ATOM 878 C CA . THR A 1 114 ? -59.542 5.710 4.459 1.00 36.84 114 THR F CA 1
ATOM 879 C C . THR A 1 114 ? -58.228 5.950 3.745 1.00 39.38 114 THR F C 1
ATOM 880 O O . THR A 1 114 ? -58.194 6.197 2.535 1.00 40.82 114 THR F O 1
ATOM 884 N N . GLY A 1 115 ? -57.135 5.856 4.491 1.00 36.02 115 GLY F N 1
ATOM 885 C CA . GLY A 1 115 ? -55.831 5.953 3.868 1.00 36.36 115 GLY F CA 1
ATOM 886 C C . GLY A 1 115 ? -54.730 6.112 4.901 1.00 33.51 115 GLY F C 1
ATOM 887 O O . GLY A 1 115 ? -54.949 5.964 6.103 1.00 37.09 115 GLY F O 1
ATOM 888 N N . LEU A 1 116 ? -53.535 6.406 4.395 1.00 34.64 116 LEU F N 1
ATOM 889 C CA . LEU A 1 116 ? -52.369 6.689 5.220 1.00 37.97 116 LEU F CA 1
ATOM 890 C C . LEU A 1 116 ? -51.925 8.128 5.003 1.00 37.48 116 LEU F C 1
ATOM 891 O O . LEU A 1 116 ? -52.001 8.654 3.889 1.00 36.49 116 LEU F O 1
ATOM 896 N N . GLN A 1 117 ? -51.450 8.752 6.064 1.00 39.62 117 GLN F N 1
ATOM 897 C CA . GLN A 1 117 ? -50.869 10.075 5.995 1.00 37.84 117 GLN F CA 1
ATOM 898 C C . GLN A 1 117 ? -49.583 10.093 6.801 1.00 44.06 117 GLN F C 1
ATOM 899 O O . GLN A 1 117 ? -49.456 9.411 7.828 1.00 42.13 117 GLN F O 1
ATOM 905 N N . ARG A 1 118 ? -48.629 10.882 6.322 1.00 39.69 118 ARG F N 1
ATOM 906 C CA . ARG A 1 118 ? -47.415 11.175 7.066 1.00 41.83 118 ARG F CA 1
ATOM 907 C C . ARG A 1 118 ? -47.063 12.630 6.818 1.00 47.31 118 ARG F C 1
ATOM 908 O O . ARG A 1 118 ? -47.682 13.307 5.986 1.00 40.74 118 ARG F O 1
ATOM 916 N N . ILE A 1 119 ? -46.065 13.122 7.549 1.00 44.10 119 ILE F N 1
ATOM 917 C CA . ILE A 1 119 ? -45.645 14.511 7.441 1.00 42.50 119 ILE F CA 1
ATOM 918 C C . ILE A 1 119 ? -44.178 14.549 7.041 1.00 46.82 119 ILE F C 1
ATOM 919 O O . ILE A 1 119 ? -43.343 13.870 7.648 1.00 49.29 119 ILE F O 1
ATOM 924 N N . ILE A 1 120 ? -43.870 15.304 5.986 1.00 43.41 120 ILE F N 1
ATOM 925 C CA . ILE A 1 120 ? -42.487 15.407 5.556 1.00 47.55 120 ILE F CA 1
ATOM 926 C C . ILE A 1 120 ? -41.701 16.153 6.627 1.00 50.17 120 ILE F C 1
ATOM 927 O O . ILE A 1 120 ? -42.204 17.098 7.250 1.00 53.54 120 ILE F O 1
ATOM 932 N N . HIS A 1 121 ? -40.478 15.713 6.879 1.00 54.67 121 HIS F N 1
ATOM 933 C CA . HIS A 1 121 ? -39.656 16.305 7.920 1.00 57.95 121 HIS F CA 1
ATOM 934 C C . HIS A 1 121 ? -38.473 17.033 7.304 1.00 58.71 121 HIS F C 1
ATOM 935 O O . HIS A 1 121 ? -37.868 16.545 6.345 1.00 57.92 121 HIS F O 1
ATOM 942 N N . HIS A 1 122 ? -38.168 18.219 7.831 1.00 60.50 122 HIS F N 1
ATOM 943 C CA . HIS A 1 122 ? -36.928 18.904 7.490 1.00 66.73 122 HIS F CA 1
ATOM 944 C C . HIS A 1 122 ? -36.013 18.977 8.709 1.00 64.52 122 HIS F C 1
ATOM 945 O O . HIS A 1 122 ? -36.474 19.016 9.858 1.00 60.64 122 HIS F O 1
ATOM 952 N N . HIS A 1 123 ? -34.704 18.968 8.441 1.00 68.41 123 HIS F N 1
ATOM 953 C CA . HIS A 1 123 ? -33.663 19.053 9.460 1.00 69.56 123 HIS F CA 1
ATOM 954 C C . HIS A 1 123 ? -32.798 20.289 9.219 1.00 67.37 123 HIS F C 1
ATOM 955 O O . HIS A 1 123 ? -32.893 20.960 8.181 1.00 62.56 123 HIS F O 1
ATOM 962 N N . HIS A 1 124 ? -31.936 20.578 10.198 1.00 62.55 124 HIS F N 1
ATOM 963 C CA . HIS A 1 124 ? -30.921 21.627 10.040 1.00 63.16 124 HIS F CA 1
ATOM 964 C C . HIS A 1 124 ? -29.580 20.977 9.705 1.00 64.27 124 HIS F C 1
ATOM 965 O O . HIS A 1 124 ? -28.656 21.640 9.233 1.00 75.09 124 HIS F O 1
ATOM 972 N N . PHE B 1 2 ? -40.615 20.116 11.731 1.00 57.87 2 PHE A N 1
ATOM 973 C CA . PHE B 1 2 ? -39.192 20.267 11.988 1.00 54.09 2 PHE A CA 1
ATOM 974 C C . PHE B 1 2 ? -38.797 19.268 13.063 1.00 51.76 2 PHE A C 1
ATOM 975 O O . PHE B 1 2 ? -39.377 19.265 14.150 1.00 47.53 2 PHE A O 1
ATOM 983 N N . THR B 1 3 ? -37.806 18.436 12.764 1.00 56.25 3 THR A N 1
ATOM 984 C CA . THR B 1 3 ? -37.166 17.585 13.757 1.00 57.07 3 THR A CA 1
ATOM 985 C C . THR B 1 3 ? -35.735 18.066 13.954 1.00 53.68 3 THR A C 1
ATOM 986 O O . THR B 1 3 ? -35.080 18.516 13.006 1.00 60.32 3 THR A O 1
ATOM 990 N N . GLY B 1 4 ? -35.245 17.968 15.171 1.00 50.22 4 GLY A N 1
ATOM 991 C CA . GLY B 1 4 ? -33.948 18.513 15.496 1.00 44.45 4 GLY A CA 1
ATOM 992 C C . GLY B 1 4 ? -34.059 19.553 16.590 1.00 42.15 4 GLY A C 1
ATOM 993 O O . GLY B 1 4 ? -35.134 19.830 17.122 1.00 41.30 4 GLY A O 1
ATOM 994 N N . TRP B 1 5 ? -32.910 20.137 16.912 1.00 43.88 5 TRP A N 1
ATOM 995 C CA . TRP B 1 5 ? -32.7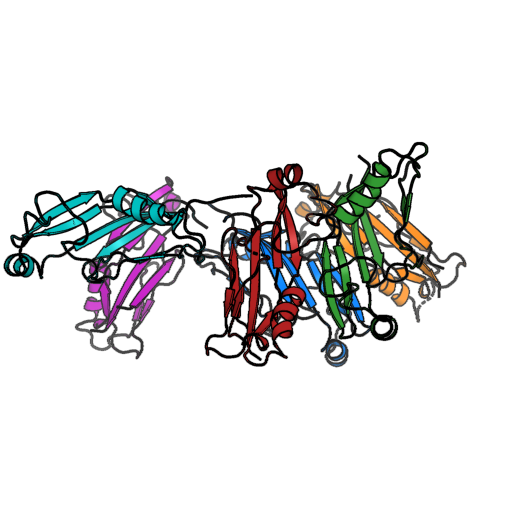98 20.965 18.107 1.00 40.18 5 TRP A CA 1
ATOM 996 C C . TRP B 1 5 ? -33.593 22.255 17.960 1.00 40.04 5 TRP A C 1
ATOM 997 O O . TRP B 1 5 ? -33.364 23.021 17.019 1.00 37.04 5 TRP A O 1
ATOM 1008 N N . SER B 1 6 ? -34.526 22.494 18.894 1.00 33.61 6 SER A N 1
ATOM 1009 C CA . SER B 1 6 ? -35.304 23.720 18.956 1.00 34.46 6 SER A CA 1
ATOM 1010 C C . SER B 1 6 ? -35.034 24.452 20.261 1.00 38.78 6 SER A C 1
ATOM 1011 O O . SER B 1 6 ? -35.083 23.831 21.338 1.00 38.79 6 SER A O 1
ATOM 1014 N N . PRO B 1 7 ? -34.733 25.750 20.215 1.00 39.10 7 PRO A N 1
ATOM 1015 C CA . PRO B 1 7 ? -34.451 26.481 21.456 1.00 35.51 7 PRO A CA 1
ATOM 1016 C C . PRO B 1 7 ? -35.710 26.756 22.252 1.00 37.56 7 PRO A C 1
ATOM 1017 O O . PRO B 1 7 ? -36.815 26.828 21.714 1.00 34.05 7 PRO A O 1
ATOM 1021 N N . PHE B 1 8 ? -35.537 26.872 23.567 1.00 34.00 8 PHE A N 1
ATOM 1022 C CA . PHE B 1 8 ? -36.645 27.244 24.430 1.00 33.15 8 PHE A CA 1
ATOM 1023 C C . PHE B 1 8 ? -36.137 28.223 25.469 1.00 31.27 8 PHE A C 1
ATOM 1024 O O . PHE B 1 8 ? -34.943 28.280 25.761 1.00 30.16 8 PHE A O 1
ATOM 1032 N N . LYS B 1 9 ? -37.066 28.967 26.061 1.00 32.68 9 LYS A N 1
ATOM 1033 C CA . LYS B 1 9 ? -36.708 29.898 27.119 1.00 35.62 9 LYS A CA 1
ATOM 1034 C C . LYS B 1 9 ? -37.867 30.006 28.103 1.00 36.54 9 LYS A C 1
ATOM 1035 O O . LYS B 1 9 ? -39.026 30.129 27.698 1.00 37.08 9 LYS A O 1
ATOM 1041 N N . TYR B 1 10 ? -37.549 29.947 29.395 1.00 37.67 10 TYR A N 1
ATOM 1042 C CA . TYR B 1 10 ? -38.528 30.167 30.446 1.00 33.88 10 TYR A CA 1
ATOM 1043 C C . TYR B 1 10 ? -37.921 31.118 31.454 1.00 34.48 10 TYR A C 1
ATOM 1044 O O . TYR B 1 10 ? -36.698 31.192 31.595 1.00 36.94 10 TYR A O 1
ATOM 1053 N N . SER B 1 11 ? -38.779 31.851 32.146 1.00 30.31 11 SER A N 1
ATOM 1054 C CA . SER B 1 11 ? -38.333 32.867 33.084 1.00 38.17 11 SER A CA 1
ATOM 1055 C C . SER B 1 11 ? -39.145 32.737 34.369 1.00 36.87 11 SER A C 1
ATOM 1056 O O . SER B 1 11 ? -40.135 32.000 34.425 1.00 35.39 11 SER A O 1
ATOM 1059 N N . LYS B 1 12 ? -38.711 33.461 35.402 1.00 41.35 12 LYS A N 1
ATOM 1060 C CA . LYS B 1 12 ? -39.307 33.342 36.730 1.00 38.45 12 LYS A CA 1
ATOM 1061 C C . LYS B 1 12 ? -40.830 33.363 36.661 1.00 42.76 12 LYS A C 1
ATOM 1062 O O . LYS B 1 12 ? -41.420 34.188 35.967 1.00 39.50 12 LYS A O 1
ATOM 1068 N N . GLY B 1 13 ? -41.469 32.426 37.344 1.00 40.22 13 GLY A N 1
ATOM 1069 C CA . GLY B 1 13 ? -42.915 32.409 37.375 1.00 36.73 13 GLY A CA 1
ATOM 1070 C C . GLY B 1 13 ? -43.592 31.652 36.248 1.00 45.63 13 GLY A C 1
ATOM 1071 O O . GLY B 1 13 ? -44.821 31.471 36.302 1.00 44.96 13 GLY A O 1
ATOM 1072 N N . ASN B 1 14 ? -42.852 31.197 35.226 1.00 41.62 14 ASN A N 1
ATOM 1073 C CA . ASN B 1 14 ? -43.456 30.381 34.174 1.00 42.28 14 ASN A CA 1
ATOM 1074 C C . ASN B 1 14 ? -43.676 28.968 34.689 1.00 45.15 14 ASN A C 1
ATOM 1075 O O . ASN B 1 14 ? -42.834 28.419 35.403 1.00 42.55 14 ASN A O 1
ATOM 1080 N N . THR B 1 15 ? -44.789 28.364 34.291 1.00 42.85 15 THR A N 1
ATOM 1081 C CA . THR B 1 15 ? -44.955 26.925 34.456 1.00 43.34 15 THR A CA 1
ATOM 1082 C C . THR B 1 15 ? -44.235 26.241 33.311 1.00 42.55 15 THR A C 1
ATOM 1083 O O . THR B 1 15 ? -44.554 26.494 32.142 1.00 46.62 15 THR A O 1
ATOM 1087 N N . VAL B 1 16 ? -43.244 25.410 33.622 1.00 36.54 16 VAL A N 1
ATOM 1088 C CA . VAL B 1 16 ? -42.372 24.852 32.591 1.00 39.12 16 VAL A CA 1
ATOM 1089 C C . VAL B 1 16 ? -42.794 23.415 32.313 1.00 40.44 16 VAL A C 1
ATOM 1090 O O . VAL B 1 16 ? -42.524 22.511 33.110 1.00 37.85 16 VAL A O 1
ATOM 1094 N N . THR B 1 17 ? -43.429 23.196 31.163 1.00 39.51 17 THR A N 1
ATOM 1095 C CA . THR B 1 17 ? -43.888 21.876 30.738 1.00 36.22 17 THR A CA 1
ATOM 1096 C C . THR B 1 17 ? -43.269 21.541 29.392 1.00 41.00 17 THR A C 1
ATOM 1097 O O . THR B 1 17 ? -43.548 22.220 28.395 1.00 43.14 17 THR A O 1
ATOM 1101 N N . PHE B 1 18 ? -42.474 20.478 29.352 1.00 32.96 18 PHE A N 1
ATOM 1102 C CA . PHE B 1 18 ? -41.957 19.940 28.104 1.00 34.28 18 PHE A CA 1
ATOM 1103 C C . PHE B 1 18 ? -42.919 18.885 27.579 1.00 42.13 18 PHE A C 1
ATOM 1104 O O . PHE B 1 18 ? -43.311 17.976 28.316 1.00 34.86 18 PHE A O 1
ATOM 1112 N N . LYS B 1 19 ? -43.329 19.020 26.320 1.00 36.78 19 LYS A N 1
ATOM 1113 C CA . LYS B 1 19 ? -44.345 18.130 25.775 1.00 41.92 19 LYS A CA 1
ATOM 1114 C C . LYS B 1 19 ? -44.028 17.816 24.325 1.00 44.24 19 LYS A C 1
ATOM 1115 O O . LYS B 1 19 ? -43.379 18.603 23.635 1.00 36.24 19 LYS A O 1
ATOM 1121 N N . THR B 1 20 ? -44.481 16.645 23.877 1.00 45.38 20 THR A N 1
ATOM 1122 C CA . THR B 1 20 ? -44.335 16.266 22.485 1.00 46.63 20 THR A CA 1
ATOM 1123 C C . THR B 1 20 ? -45.443 16.920 21.656 1.00 46.59 20 THR A C 1
ATOM 1124 O O . THR B 1 20 ? -46.488 17.301 22.191 1.00 50.52 20 THR A O 1
ATOM 1128 N N . PRO B 1 21 ? -45.245 17.052 20.343 1.00 51.08 21 PRO A N 1
ATOM 1129 C CA . PRO B 1 21 ? -46.296 17.698 19.523 1.00 53.87 21 PRO A CA 1
ATOM 1130 C C . PRO B 1 21 ? -47.527 16.828 19.297 1.00 57.41 21 PRO A C 1
ATOM 1131 O O . PRO B 1 21 ? -48.656 17.343 19.301 1.00 59.47 21 PRO A O 1
ATOM 1135 N N . ASP B 1 22 ? -47.343 15.521 19.108 1.00 57.32 22 ASP A N 1
ATOM 1136 C CA . ASP B 1 22 ? -48.421 14.599 18.769 1.00 54.72 22 ASP A CA 1
ATOM 1137 C C . ASP B 1 22 ? -48.951 13.836 19.975 1.00 54.23 22 ASP A C 1
ATOM 1138 O O . ASP B 1 22 ? -49.734 12.898 19.804 1.00 58.06 22 ASP A O 1
ATOM 1143 N N . GLU B 1 23 ? -48.515 14.200 21.181 1.00 54.68 23 GLU A N 1
ATOM 1144 C CA . GLU B 1 23 ? -48.914 13.569 22.442 1.00 51.48 23 GLU A CA 1
ATOM 1145 C C . GLU B 1 23 ? -48.464 12.108 22.535 1.00 48.83 23 GLU A C 1
ATOM 1146 O O . GLU B 1 23 ? -49.099 11.287 23.209 1.00 47.88 23 GLU A O 1
ATOM 1152 N N . SER B 1 24 ? -47.348 11.789 21.881 1.00 46.65 24 SER A N 1
ATOM 1153 C CA . SER B 1 24 ? -46.621 10.554 22.106 1.00 45.63 24 SER A CA 1
ATOM 1154 C C . SER B 1 24 ? -45.738 10.674 23.350 1.00 43.10 24 SER A C 1
ATOM 1155 O O . SER B 1 24 ? -45.704 11.700 24.036 1.00 40.95 24 SER A O 1
ATOM 1158 N N . SER B 1 25 ? -44.983 9.616 23.615 1.00 41.43 25 SER A N 1
ATOM 1159 C CA . SER B 1 25 ? -44.276 9.476 24.884 1.00 42.35 25 SER A CA 1
ATOM 1160 C C . SER B 1 25 ? -43.161 10.510 25.009 1.00 39.08 25 SER A C 1
ATOM 1161 O O . SER B 1 25 ? -42.257 10.568 24.169 1.00 35.40 25 SER A O 1
ATOM 1164 N N . ILE B 1 26 ? -43.210 11.297 26.087 1.00 36.53 26 ILE A N 1
ATOM 1165 C CA . ILE B 1 26 ? -42.163 12.254 26.414 1.00 37.33 26 ILE A CA 1
ATOM 1166 C C . ILE B 1 26 ? -40.815 11.587 26.674 1.00 38.87 26 ILE A C 1
ATOM 1167 O O . ILE B 1 26 ? -39.790 12.271 26.704 1.00 39.54 26 ILE A O 1
ATOM 1172 N N . ALA B 1 27 ? -40.780 10.260 26.849 1.00 39.59 27 ALA A N 1
ATOM 1173 C CA . ALA B 1 27 ? -39.511 9.573 27.067 1.00 36.98 27 ALA A CA 1
ATOM 1174 C C . ALA B 1 27 ? -38.549 9.749 25.911 1.00 40.31 27 ALA A C 1
ATOM 1175 O O . ALA B 1 27 ? -37.361 9.445 26.060 1.00 35.64 27 ALA A O 1
ATOM 1177 N N . TYR B 1 28 ? -39.039 10.208 24.761 1.00 38.74 28 TYR A N 1
ATOM 1178 C CA . TYR B 1 28 ? -38.229 10.405 23.565 1.00 40.78 28 TYR A CA 1
ATOM 1179 C C . TYR B 1 28 ? -37.662 11.814 23.430 1.00 40.53 28 TYR A C 1
ATOM 1180 O O . TYR B 1 28 ? -36.952 12.072 22.458 1.00 36.59 28 TYR A O 1
ATOM 1189 N N . MET B 1 29 ? -37.979 12.739 24.338 1.00 37.73 29 MET A N 1
ATOM 1190 C CA . MET B 1 29 ? -37.396 14.076 24.267 1.00 36.97 29 MET A CA 1
ATOM 1191 C C . MET B 1 29 ? -35.974 14.040 24.806 1.00 39.84 29 MET A C 1
ATOM 1192 O O . MET B 1 29 ? -35.672 13.301 25.749 1.00 34.68 29 MET A O 1
ATOM 1197 N N . ARG B 1 30 ? -35.082 14.787 24.152 1.00 35.99 30 ARG A N 1
ATOM 1198 C CA . ARG B 1 30 ? -33.700 14.920 24.574 1.00 32.99 30 ARG A CA 1
ATOM 1199 C C . ARG B 1 30 ? -33.373 16.406 24.641 1.00 37.49 30 ARG A C 1
ATOM 1200 O O . ARG B 1 30 ? -34.092 17.243 24.087 1.00 34.94 30 ARG A O 1
ATOM 1208 N N . PHE B 1 31 ? -32.274 16.724 25.325 1.00 33.61 31 PHE A N 1
ATOM 1209 C CA . PHE B 1 31 ? -31.939 18.096 25.661 1.00 35.30 31 PHE A CA 1
ATOM 1210 C C . PHE B 1 31 ? -30.465 18.331 25.395 1.00 34.89 31 PHE A C 1
ATOM 1211 O O . PHE B 1 31 ? -29.658 17.402 25.449 1.00 32.36 31 PHE A O 1
ATOM 1219 N N . ARG B 1 32 ? -30.120 19.593 25.130 1.00 35.57 32 ARG A N 1
ATOM 1220 C CA . ARG B 1 32 ? -28.735 19.970 24.877 1.00 34.33 32 ARG A CA 1
ATOM 1221 C C . ARG B 1 32 ? -28.503 21.414 25.295 1.00 33.32 32 ARG A C 1
ATOM 1222 O O . ARG B 1 32 ? -29.365 22.272 25.099 1.00 33.08 32 ARG A O 1
ATOM 1230 N N . ASN B 1 33 ? -27.344 21.665 25.893 1.00 33.41 33 ASN A N 1
ATOM 1231 C CA . ASN B 1 33 ? -26.913 23.018 26.231 1.00 37.62 33 ASN A CA 1
ATOM 1232 C C . ASN B 1 33 ? -27.982 23.784 27.014 1.00 37.15 33 ASN A C 1
ATOM 1233 O O . ASN B 1 33 ? -28.323 24.928 26.697 1.00 38.68 33 ASN A O 1
ATOM 1238 N N . CYS B 1 34 ? -28.529 23.140 28.046 1.00 34.89 34 CYS A N 1
ATOM 1239 C CA . CYS B 1 34 ? -29.510 23.775 28.923 1.00 34.63 34 CYS A CA 1
ATOM 1240 C C . CYS B 1 34 ? -28.826 24.437 30.113 1.00 32.90 34 CYS A C 1
ATOM 1241 O O . CYS B 1 34 ? -28.042 23.799 30.824 1.00 33.69 34 CYS A O 1
ATOM 1244 N N . VAL B 1 35 ? -29.143 25.711 30.342 1.00 33.82 35 VAL A N 1
ATOM 1245 C CA . VAL B 1 35 ? -28.480 26.519 31.361 1.00 33.67 35 VAL A CA 1
ATOM 1246 C C . VAL B 1 35 ? -29.542 27.154 32.241 1.00 32.87 35 VAL A C 1
ATOM 1247 O O . VAL B 1 35 ? -30.438 27.846 31.743 1.00 30.21 35 VAL A O 1
ATOM 1251 N N . PHE B 1 36 ? -29.430 26.924 33.547 1.00 36.43 36 PHE A N 1
ATOM 1252 C CA . PHE B 1 36 ? -30.258 27.581 34.541 1.00 29.98 36 PHE A CA 1
ATOM 1253 C C . PHE B 1 36 ? -29.458 28.728 35.127 1.00 30.24 36 PHE A C 1
ATOM 1254 O O . PHE B 1 36 ? -28.307 28.535 35.521 1.00 33.77 36 PHE A O 1
ATOM 1262 N N . THR B 1 37 ? -30.050 29.918 35.162 1.00 33.04 37 THR A N 1
ATOM 1263 C CA . THR B 1 37 ? -29.387 31.103 35.688 1.00 32.97 37 THR A CA 1
ATOM 1264 C C . THR B 1 37 ? -30.311 31.757 36.684 1.00 32.65 37 THR A C 1
ATOM 1265 O O . THR B 1 37 ? -31.522 31.818 36.463 1.00 34.37 37 THR A O 1
ATOM 1269 N N . PHE B 1 38 ? -29.743 32.229 37.790 1.00 31.07 38 PHE A N 1
ATOM 1270 C CA . PHE B 1 38 ? -30.541 32.902 38.801 1.00 34.07 38 PHE A CA 1
ATOM 1271 C C . PHE B 1 38 ? -29.673 33.944 39.482 1.00 33.30 38 PHE A C 1
ATOM 1272 O O . PHE B 1 38 ? -28.441 33.923 39.369 1.00 32.79 38 PHE A O 1
ATOM 1280 N N . THR B 1 39 ? -30.324 34.868 40.180 1.00 33.14 39 THR A N 1
ATOM 1281 C CA . THR B 1 39 ? -29.599 35.782 41.057 1.00 34.86 39 THR A CA 1
ATOM 1282 C C . THR B 1 39 ? -29.755 35.337 42.508 1.00 38.50 39 THR A C 1
ATOM 1283 O O . THR B 1 39 ? -30.677 34.594 42.845 1.00 40.54 39 THR A O 1
ATOM 1287 N N . ASP B 1 40 ? -28.831 35.800 43.373 1.00 38.54 40 ASP A N 1
ATOM 1288 C CA . ASP B 1 40 ? -28.993 35.564 44.805 1.00 39.74 40 ASP A CA 1
ATOM 1289 C C . ASP B 1 40 ? -29.456 36.859 45.479 1.00 43.93 40 ASP A C 1
ATOM 1290 O O . ASP B 1 40 ? -29.670 37.860 44.776 1.00 41.28 40 ASP A O 1
ATOM 1295 N N . PRO B 1 41 ? -29.718 36.874 46.797 1.00 39.59 41 PRO A N 1
ATOM 1296 C CA . PRO B 1 41 ? -30.245 38.103 47.424 1.00 41.73 41 PRO A CA 1
ATOM 1297 C C . PRO B 1 41 ? -29.294 39.288 47.414 1.00 40.24 41 PRO A C 1
ATOM 1298 O O . PRO B 1 41 ? -29.744 40.402 47.697 1.00 43.09 41 PRO A O 1
ATOM 1302 N N . LYS B 1 42 ? -28.014 39.098 47.136 1.00 40.83 42 LYS A N 1
ATOM 1303 C CA . LYS B 1 42 ? -27.099 40.215 46.936 1.00 47.97 42 LYS A CA 1
ATOM 1304 C C . LYS B 1 42 ? -27.124 40.767 45.510 1.00 47.20 42 LYS A C 1
ATOM 1305 O O . LYS B 1 42 ? -26.420 41.739 45.232 1.00 46.68 42 LYS A O 1
ATOM 1311 N N . GLY B 1 43 ? -27.896 40.166 44.603 1.00 48.08 43 GLY A N 1
ATOM 1312 C CA . GLY B 1 43 ? -27.888 40.545 43.200 1.00 45.32 43 GLY A CA 1
ATOM 1313 C C . GLY B 1 43 ? -26.843 39.854 42.347 1.00 46.47 43 GLY A C 1
ATOM 1314 O O . GLY B 1 43 ? -26.792 40.108 41.133 1.00 46.31 43 GLY A O 1
ATOM 1315 N N . SER B 1 44 ? -26.022 38.976 42.928 1.00 41.45 44 SER A N 1
ATOM 1316 C CA . SER B 1 44 ? -25.005 38.290 42.151 1.00 41.65 44 SER A CA 1
ATOM 1317 C C . SER B 1 44 ? -25.630 37.196 41.297 1.00 40.99 44 SER A C 1
ATOM 1318 O O . SER B 1 44 ? -26.685 36.644 41.621 1.00 36.86 44 SER A O 1
ATOM 1321 N N . LEU B 1 45 ? -24.931 36.881 40.197 1.00 36.07 45 LEU A N 1
ATOM 1322 C CA . LEU B 1 45 ? -25.427 35.879 39.219 1.00 38.87 45 LEU A CA 1
ATOM 1323 C C . LEU B 1 45 ? -24.962 34.471 39.592 1.00 35.59 45 LEU A C 1
ATOM 1324 O O . LEU B 1 45 ? -23.883 34.353 40.214 1.00 39.21 45 LEU A O 1
ATOM 1329 N N . HIS B 1 46 ? -25.722 33.450 39.187 1.00 35.90 46 HIS A N 1
ATOM 1330 C CA . HIS B 1 46 ? -25.320 32.036 39.412 1.00 35.39 46 HIS A CA 1
ATOM 1331 C C . HIS B 1 46 ? -25.930 31.182 38.298 1.00 32.58 46 HIS A C 1
ATOM 1332 O O . HIS B 1 46 ? -27.170 31.187 38.152 1.00 33.30 46 HIS A O 1
ATOM 1339 N N . SER B 1 47 ? -25.090 30.478 37.535 1.00 32.31 47 SER A N 1
ATOM 1340 C CA . SER B 1 47 ? -25.595 29.669 36.394 1.00 36.67 47 SER A CA 1
ATOM 1341 C C . SER B 1 47 ? -25.102 28.220 36.512 1.00 38.11 47 SER A C 1
ATOM 1342 O O . SER B 1 47 ? -24.012 28.015 37.091 1.00 35.47 47 SER A O 1
ATOM 1345 N N . ILE B 1 48 ? -25.871 27.259 35.984 1.00 35.08 48 ILE A N 1
ATOM 1346 C CA . ILE B 1 48 ? -25.442 25.865 36.021 1.00 32.91 48 ILE A CA 1
ATOM 1347 C C . ILE B 1 48 ? -26.003 25.139 34.810 1.00 34.04 48 ILE A C 1
ATOM 1348 O O . ILE B 1 48 ? -27.103 25.433 34.335 1.00 33.62 48 ILE A O 1
ATOM 1353 N N . ASP B 1 49 ? -25.213 24.206 34.296 1.00 33.17 49 ASP A N 1
ATOM 1354 C CA . ASP B 1 49 ? -25.638 23.311 33.226 1.00 37.26 49 ASP A CA 1
ATOM 1355 C C . ASP B 1 49 ? -26.590 22.268 33.812 1.00 34.25 49 ASP A C 1
ATOM 1356 O O . ASP B 1 49 ? -26.187 21.455 34.645 1.00 31.60 49 ASP A O 1
ATOM 1361 N N . VAL B 1 50 ? -27.855 22.313 33.406 1.00 34.93 50 VAL A N 1
ATOM 1362 C CA . VAL B 1 50 ? -28.864 21.367 33.859 1.00 31.67 50 VAL A CA 1
ATOM 1363 C C . VAL B 1 50 ? -29.279 20.420 32.733 1.00 33.74 50 VAL A C 1
ATOM 1364 O O . VAL B 1 50 ? -30.320 19.773 32.826 1.00 33.22 50 VAL A O 1
ATOM 1368 N N . THR B 1 51 ? -28.467 20.329 31.669 1.00 32.65 51 THR A N 1
ATOM 1369 C CA . THR B 1 51 ? -28.802 19.485 30.522 1.00 31.29 51 THR A CA 1
ATOM 1370 C C . THR B 1 51 ? -29.108 18.053 30.945 1.00 36.49 51 THR A C 1
ATOM 1371 O O . THR B 1 51 ? -30.127 17.477 30.542 1.00 32.19 51 THR A O 1
ATOM 1375 N N . GLU B 1 52 ? -28.214 17.444 31.728 1.00 34.05 52 GLU A N 1
ATOM 1376 C CA . GLU B 1 52 ? -28.405 16.030 32.041 1.00 35.29 52 GLU A CA 1
ATOM 1377 C C . GLU B 1 52 ? -29.525 15.824 33.046 1.00 37.26 52 GLU A C 1
ATOM 1378 O O . GLU B 1 52 ? -30.139 14.750 33.067 1.00 38.56 52 GLU A O 1
ATOM 1384 N N . VAL B 1 53 ? -29.801 16.822 33.894 1.00 33.92 53 VAL A N 1
ATOM 1385 C CA . VAL B 1 53 ? -30.949 16.725 34.795 1.00 32.68 53 VAL A CA 1
ATOM 1386 C C . VAL B 1 53 ? -32.239 16.599 33.997 1.00 39.16 53 VAL A C 1
ATOM 1387 O O . VAL B 1 53 ? -33.149 15.840 34.371 1.00 33.74 53 VAL A O 1
ATOM 1391 N N . LEU B 1 54 ? -32.345 17.344 32.885 1.00 30.97 54 LEU A N 1
ATOM 1392 C CA . LEU B 1 54 ? -33.549 17.266 32.065 1.00 34.79 54 LEU A CA 1
ATOM 1393 C C . LEU B 1 54 ? -33.592 15.974 31.278 1.00 30.33 54 LEU A C 1
ATOM 1394 O O . LEU B 1 54 ? -34.655 15.368 31.155 1.00 31.56 54 LEU A O 1
ATOM 1399 N N . ASN B 1 55 ? -32.453 15.541 30.721 1.00 29.94 55 ASN A N 1
ATOM 1400 C CA . ASN B 1 55 ? -32.414 14.259 30.021 1.00 32.83 55 ASN A CA 1
ATOM 1401 C C . ASN B 1 55 ? -32.824 13.109 30.947 1.00 37.77 55 ASN A C 1
ATOM 1402 O O . ASN B 1 55 ? -33.531 12.184 30.527 1.00 30.41 55 ASN A O 1
ATOM 1407 N N . ASN B 1 56 ? -32.362 13.144 32.203 1.00 35.73 56 ASN A N 1
ATOM 1408 C CA . ASN B 1 56 ? -32.733 12.115 33.176 1.00 37.01 56 ASN A CA 1
ATOM 1409 C C . ASN B 1 56 ? -34.231 12.117 33.431 1.00 35.71 56 ASN A C 1
ATOM 1410 O O . ASN B 1 56 ? -34.851 11.053 33.548 1.00 38.41 56 ASN A O 1
ATOM 1415 N N . MET B 1 57 ? -34.840 13.302 33.496 1.00 32.32 57 MET A N 1
ATOM 1416 C CA . MET B 1 57 ? -36.285 13.354 33.664 1.00 34.51 57 MET A CA 1
ATOM 1417 C C . MET B 1 57 ? -36.999 12.646 32.520 1.00 39.94 57 MET A C 1
ATOM 1418 O O . MET B 1 57 ? -37.955 11.892 32.746 1.00 37.30 57 MET A O 1
ATOM 1423 N N . ALA B 1 58 ? -36.544 12.866 31.285 1.00 35.73 58 ALA A N 1
ATOM 1424 C CA . ALA B 1 58 ? -37.189 12.225 30.144 1.00 35.87 58 ALA A CA 1
ATOM 1425 C C . ALA B 1 58 ? -36.883 10.733 30.121 1.00 38.36 58 ALA A C 1
ATOM 1426 O O . ALA B 1 58 ? -37.770 9.911 29.862 1.00 38.94 58 ALA A O 1
ATOM 1428 N N . LYS B 1 59 ? -35.638 10.369 30.429 1.00 36.38 59 LYS A N 1
ATOM 1429 C CA . LYS B 1 59 ? -35.212 8.976 30.406 1.00 38.89 59 LYS A CA 1
ATOM 1430 C C . LYS B 1 59 ? -35.907 8.147 31.481 1.00 42.73 59 LYS A C 1
ATOM 1431 O O . LYS B 1 59 ? -36.065 6.931 31.317 1.00 41.68 59 LYS A O 1
ATOM 1437 N N . GLY B 1 60 ? -36.314 8.774 32.586 1.00 38.31 60 GLY A N 1
ATOM 1438 C CA . GLY B 1 60 ? -37.040 8.057 33.613 1.00 42.41 60 GLY A CA 1
ATOM 1439 C C . GLY B 1 60 ? -38.395 7.538 33.177 1.00 45.79 60 GLY A C 1
ATOM 1440 O O . GLY B 1 60 ? -38.997 6.747 33.908 1.00 40.13 60 GLY A O 1
ATOM 1441 N N . PHE B 1 61 ? -38.903 7.969 32.026 1.00 40.05 61 PHE A N 1
ATOM 1442 C CA . PHE B 1 61 ? -40.148 7.395 31.532 1.00 40.34 61 PHE A CA 1
ATOM 1443 C C . PHE B 1 61 ? -39.914 6.265 30.548 1.00 38.23 61 PHE A C 1
ATOM 1444 O O . PHE B 1 61 ? -40.884 5.685 30.058 1.00 42.56 61 PHE A O 1
ATOM 1452 N N . ARG B 1 62 ? -38.647 5.913 30.307 1.00 41.53 62 ARG A N 1
ATOM 1453 C CA . ARG B 1 62 ? -38.269 4.949 29.275 1.00 47.42 62 ARG A CA 1
ATOM 1454 C C . ARG B 1 62 ? -39.030 3.624 29.373 1.00 52.65 62 ARG A C 1
ATOM 1455 O O . ARG B 1 62 ? -39.315 2.986 28.349 1.00 51.53 62 ARG A O 1
ATOM 1463 N N . ASP B 1 63 ? -39.325 3.161 30.587 1.00 51.59 63 ASP A N 1
ATOM 1464 C CA . ASP B 1 63 ? -39.972 1.863 30.749 1.00 53.93 63 ASP A CA 1
ATOM 1465 C C . ASP B 1 63 ? -41.348 1.982 31.381 1.00 53.72 63 ASP A C 1
ATOM 1466 O O . ASP B 1 63 ? -41.889 0.981 31.864 1.00 52.86 63 ASP A O 1
ATOM 1471 N N . ALA B 1 64 ? -41.919 3.179 31.422 1.00 45.94 64 ALA A N 1
ATOM 1472 C CA . ALA B 1 64 ? -43.302 3.274 31.849 1.00 51.19 64 ALA A CA 1
ATOM 1473 C C . ALA B 1 64 ? -44.163 2.415 30.930 1.00 50.62 64 ALA A C 1
ATOM 1474 O O . ALA B 1 64 ? -43.939 2.361 29.718 1.00 45.05 64 ALA A O 1
ATOM 1476 N N . GLN B 1 65 ? -45.113 1.686 31.519 1.00 50.46 65 GLN A N 1
ATOM 1477 C CA . GLN B 1 65 ? -46.089 0.985 30.691 1.00 51.95 65 GLN A CA 1
ATOM 1478 C C . GLN B 1 65 ? -47.091 1.964 30.115 1.00 50.48 65 GLN A C 1
ATOM 1479 O O . GLN B 1 65 ? -47.668 1.707 29.052 1.00 45.60 65 GLN A O 1
ATOM 1485 N N . ASN B 1 66 ? -47.307 3.081 30.805 1.00 45.02 66 ASN A N 1
ATOM 1486 C CA . ASN B 1 66 ? -48.258 4.115 30.401 1.00 46.53 66 ASN A CA 1
ATOM 1487 C C . ASN B 1 66 ? -47.558 5.470 30.456 1.00 45.56 66 ASN A C 1
ATOM 1488 O O . ASN B 1 66 ? -47.904 6.336 31.265 1.00 45.90 66 ASN A O 1
ATOM 1493 N N . PRO B 1 67 ? -46.582 5.692 29.588 1.00 46.48 67 PRO A N 1
ATOM 1494 C CA . PRO B 1 67 ? -45.802 6.937 29.646 1.00 44.62 67 PRO A CA 1
ATOM 1495 C C . PRO B 1 67 ? -46.670 8.142 29.338 1.00 44.88 67 PRO A C 1
ATOM 1496 O O . PRO B 1 67 ? -47.556 8.064 28.475 1.00 45.94 67 PRO A O 1
ATOM 1500 N N . PRO B 1 68 ? -46.455 9.272 30.009 1.00 41.96 68 PRO A N 1
ATOM 1501 C CA . PRO B 1 68 ? -47.176 10.491 29.645 1.00 40.93 68 PRO A CA 1
ATOM 1502 C C . PRO B 1 68 ? -46.539 11.125 28.412 1.00 41.65 68 PRO A C 1
ATOM 1503 O O . PRO B 1 68 ? -45.503 10.680 27.911 1.00 41.35 68 PRO A O 1
ATOM 1507 N N . SER B 1 69 ? -47.187 12.183 27.922 1.00 39.43 69 SER A N 1
ATOM 1508 C CA . SER B 1 69 ? -46.715 12.929 26.760 1.00 43.12 69 SER A CA 1
ATOM 1509 C C . SER B 1 69 ? -45.999 14.222 27.149 1.00 42.36 69 SER A C 1
ATOM 1510 O O . SER B 1 69 ? -45.654 15.031 26.279 1.00 43.11 69 SER A O 1
ATOM 1513 N N . SER B 1 70 ? -45.755 14.423 28.434 1.00 38.69 70 SER A N 1
ATOM 1514 C CA . SER B 1 70 ? -45.192 15.667 28.915 1.00 37.37 70 SER A CA 1
ATOM 1515 C C . SER B 1 70 ? -44.666 15.444 30.319 1.00 40.16 70 SER A C 1
ATOM 1516 O O . SER B 1 70 ? -45.066 14.496 30.998 1.00 35.62 70 SER A O 1
ATOM 1519 N N . PHE B 1 71 ? -43.759 16.323 30.750 1.00 35.46 71 PHE A N 1
ATOM 1520 C CA . PHE B 1 71 ? -43.547 16.491 32.182 1.00 39.71 71 PHE A CA 1
ATOM 1521 C C . PHE B 1 71 ? -43.402 17.969 32.492 1.00 42.83 71 PHE A C 1
ATOM 1522 O O . PHE B 1 71 ? -43.082 18.788 31.620 1.00 37.19 71 PHE A O 1
ATOM 1530 N N . THR B 1 72 ? -43.654 18.296 33.752 1.00 33.97 72 THR A N 1
ATOM 1531 C CA . THR B 1 72 ? -43.650 19.665 34.239 1.00 35.64 72 THR A CA 1
ATOM 1532 C C . THR B 1 72 ? -42.636 19.792 35.365 1.00 43.67 72 THR A C 1
ATOM 1533 O O . THR B 1 72 ? -42.604 18.946 36.269 1.00 38.02 72 THR A O 1
ATOM 1537 N N . LEU B 1 73 ? -41.835 20.863 35.335 1.00 38.73 73 LEU A N 1
ATOM 1538 C CA . LEU B 1 73 ? -40.870 21.117 36.437 1.00 43.65 73 LEU A CA 1
ATOM 1539 C C . LEU B 1 73 ? -41.639 21.683 37.644 1.00 45.06 73 LEU A C 1
ATOM 1540 O O . LEU B 1 73 ? -42.704 22.297 37.427 1.00 43.10 73 LEU A O 1
ATOM 1545 N N . GLY B 1 74 ? -41.202 21.327 38.855 1.00 46.99 74 GLY A N 1
ATOM 1546 C CA . GLY B 1 74 ? -41.847 21.946 40.028 1.00 51.31 74 GLY A CA 1
ATOM 1547 C C . GLY B 1 74 ? -41.560 21.333 41.385 1.00 61.44 74 GLY A C 1
ATOM 1548 O O . GLY B 1 74 ? -41.037 22.060 42.247 1.00 55.13 74 GLY A O 1
ATOM 1549 N N . GLY B 1 75 ? -41.923 20.079 41.619 1.00 73.01 75 GLY A N 1
ATOM 1550 C CA . GLY B 1 75 ? -41.803 19.527 42.985 1.00 72.13 75 GLY A CA 1
ATOM 1551 C C . GLY B 1 75 ? -43.118 19.640 43.745 1.00 80.42 75 GLY A C 1
ATOM 1552 O O . GLY B 1 75 ? -44.110 20.105 43.150 1.00 87.32 75 GLY A O 1
ATOM 1553 N N . HIS B 1 76 ? -43.135 19.263 45.025 1.00 86.05 76 HIS A N 1
ATOM 1554 C CA . HIS B 1 76 ? -44.401 19.249 45.813 1.00 89.80 76 HIS A CA 1
ATOM 1555 C C . HIS B 1 76 ? -45.052 20.631 45.849 1.00 95.21 76 HIS A C 1
ATOM 1556 O O . HIS B 1 76 ? -46.262 20.731 46.099 1.00 101.77 76 HIS A O 1
ATOM 1563 N N . CYS B 1 77 ? -44.257 21.672 45.645 1.00 90.11 77 CYS A N 1
ATOM 1564 C CA . CYS B 1 77 ? -44.783 23.050 45.743 1.00 90.82 77 CYS A CA 1
ATOM 1565 C C . CYS B 1 77 ? -45.560 23.414 44.472 1.00 88.63 77 CYS A C 1
ATOM 1566 O O . CYS B 1 77 ? -46.146 24.516 44.470 1.00 88.22 77 CYS A O 1
ATOM 1569 N N . GLN B 1 78 ? -45.574 22.549 43.443 1.00 85.66 78 GLN A N 1
ATOM 1570 C CA . GLN B 1 78 ? -46.269 22.986 42.202 1.00 81.44 78 GLN A CA 1
ATOM 1571 C C . GLN B 1 78 ? -45.802 24.420 41.935 1.00 80.17 78 GLN A C 1
ATOM 1572 O O . GLN B 1 78 ? -46.648 25.260 41.588 1.00 76.14 78 GLN A O 1
ATOM 1578 N N . ALA B 1 79 ? -44.500 24.671 42.063 1.00 77.37 79 ALA A N 1
ATOM 1579 C CA . ALA B 1 79 ? -44.002 26.057 41.970 1.00 73.86 79 ALA A CA 1
ATOM 1580 C C . ALA B 1 79 ? -43.563 26.362 40.546 1.00 63.56 79 ALA A C 1
ATOM 1581 O O . ALA B 1 79 ? -43.015 25.490 39.853 1.00 59.18 79 ALA A O 1
ATOM 1583 N N . PRO B 1 80 ? -43.771 27.609 40.091 1.00 60.48 80 PRO A N 1
ATOM 1584 C CA . PRO B 1 80 ? -43.333 27.946 38.756 1.00 49.08 80 PRO A CA 1
ATOM 1585 C C . PRO B 1 80 ? -41.835 28.187 38.872 1.00 45.10 80 PRO A C 1
ATOM 1586 O O . PRO B 1 80 ? -41.308 28.240 39.996 1.00 49.65 80 PRO A O 1
ATOM 1590 N N . LEU B 1 81 ? -41.150 28.340 37.740 1.00 44.19 81 LEU A N 1
ATOM 1591 C CA . LEU B 1 81 ? -39.672 28.496 37.749 1.00 38.01 81 LEU A CA 1
ATOM 1592 C C . LEU B 1 81 ? -39.251 29.538 38.793 1.00 31.83 81 LEU A C 1
ATOM 1593 O O . LEU B 1 81 ? -39.867 30.612 38.841 1.00 33.46 81 LEU A O 1
ATOM 1598 N N . ASN B 1 82 ? -38.221 29.218 39.572 1.00 31.54 82 ASN A N 1
ATOM 1599 C CA . ASN B 1 82 ? -37.736 30.144 40.585 1.00 37.62 82 ASN A CA 1
ATOM 1600 C C . ASN B 1 82 ? -36.255 29.853 40.804 1.00 29.83 82 ASN A C 1
ATOM 1601 O O . ASN B 1 82 ? -35.699 28.921 40.220 1.00 32.26 82 ASN A O 1
ATOM 1606 N N . ALA B 1 83 ? -35.623 30.619 41.694 1.00 32.56 83 ALA A N 1
ATOM 1607 C CA . ALA B 1 83 ? -34.183 30.478 41.869 1.00 32.99 83 ALA A CA 1
ATOM 1608 C C . ALA B 1 83 ? -33.775 29.122 42.449 1.00 37.70 83 ALA A C 1
ATOM 1609 O O . ALA B 1 83 ? -32.575 28.835 42.466 1.00 33.57 83 ALA A O 1
ATOM 1611 N N . PHE B 1 84 ? -34.711 28.269 42.895 1.00 32.87 84 PHE A N 1
ATOM 1612 C CA . PHE B 1 84 ? -34.354 26.948 43.399 1.00 36.95 84 PHE A CA 1
ATOM 1613 C C . PHE B 1 84 ? -34.855 25.809 42.505 1.00 40.64 84 PHE A C 1
ATOM 1614 O O . PHE B 1 84 ? -34.803 24.640 42.903 1.00 37.48 84 PHE A O 1
ATOM 1622 N N . SER B 1 85 ? -35.202 26.104 41.248 1.00 36.08 85 SER A N 1
ATOM 1623 C CA . SER B 1 85 ? -35.685 25.040 40.375 1.00 35.17 85 SER A CA 1
ATOM 1624 C C . SER B 1 85 ? -34.597 24.024 40.059 1.00 34.70 85 SER A C 1
ATOM 1625 O O . SER B 1 85 ? -34.909 22.859 39.790 1.00 34.27 85 SER A O 1
ATOM 1628 N N . PHE B 1 86 ? -33.331 24.422 40.117 1.00 35.71 86 PHE A N 1
ATOM 1629 C CA . PHE B 1 86 ? -32.228 23.492 39.935 1.00 30.56 86 PHE A CA 1
ATOM 1630 C C . PHE B 1 86 ? -31.170 23.775 40.986 1.00 34.24 86 PHE A C 1
ATOM 1631 O O . PHE B 1 86 ? -30.950 24.932 41.368 1.00 30.26 86 PHE A O 1
ATOM 1639 N N . VAL B 1 87 ? -30.500 22.717 41.424 1.00 30.72 87 VAL A N 1
ATOM 1640 C CA . VAL B 1 87 ? -29.497 22.828 42.473 1.00 34.13 87 VAL A CA 1
ATOM 1641 C C . VAL B 1 87 ? -28.154 23.211 41.887 1.00 29.61 87 VAL A C 1
ATOM 1642 O O . VAL B 1 87 ? -27.614 22.508 41.026 1.00 31.04 87 VAL A O 1
ATOM 1646 N N . LEU B 1 88 ? -27.587 24.295 42.407 1.00 33.12 88 LEU A N 1
ATOM 1647 C CA . LEU B 1 88 ? -26.171 24.596 42.248 1.00 34.77 88 LEU A CA 1
ATOM 1648 C C . LEU B 1 88 ? -25.523 24.348 43.599 1.00 33.24 88 LEU A C 1
ATOM 1649 O O . LEU B 1 88 ? -25.757 25.123 44.541 1.00 35.10 88 LEU A O 1
ATOM 1654 N N . PRO B 1 89 ? -24.739 23.284 43.753 1.00 34.17 89 PRO A N 1
ATOM 1655 C CA . PRO B 1 89 ? -24.198 22.944 45.075 1.00 36.59 89 PRO A CA 1
ATOM 1656 C C . PRO B 1 89 ? -23.394 24.089 45.676 1.00 39.27 89 PRO A C 1
ATOM 1657 O O . PRO B 1 89 ? -22.606 24.743 44.991 1.00 33.69 89 PRO A O 1
ATOM 1661 N N . GLY B 1 90 ? -23.609 24.329 46.968 1.00 36.96 90 GLY A N 1
ATOM 1662 C CA . GLY B 1 90 ? -22.913 25.372 47.670 1.00 37.80 90 GLY A CA 1
ATOM 1663 C C . GLY B 1 90 ? -23.562 26.738 47.610 1.00 36.41 90 GLY A C 1
ATOM 1664 O O . GLY B 1 90 ? -23.097 27.656 48.293 1.00 36.85 90 GLY A O 1
ATOM 1665 N N . VAL B 1 91 ? -24.613 26.917 46.815 1.00 35.69 91 VAL A N 1
ATOM 1666 C CA . VAL B 1 91 ? -25.229 28.221 46.603 1.00 34.02 91 VAL A CA 1
ATOM 1667 C C . VAL B 1 91 ? -26.716 28.204 46.936 1.00 35.12 91 VAL A C 1
ATOM 1668 O O . VAL B 1 91 ? -27.223 29.092 47.641 1.00 36.24 91 VAL A O 1
ATOM 1672 N N . ASN B 1 92 ? -27.443 27.219 46.421 1.00 35.21 92 ASN A N 1
ATOM 1673 C CA . ASN B 1 92 ? -28.879 27.237 46.650 1.00 38.20 92 ASN A CA 1
ATOM 1674 C C . ASN B 1 92 ? -29.429 25.883 47.088 1.00 35.55 92 ASN A C 1
ATOM 1675 O O . ASN B 1 92 ? -30.640 25.663 46.981 1.00 35.41 92 ASN A O 1
ATOM 1680 N N . ASP B 1 93 ? -28.589 24.985 47.603 1.00 36.17 93 ASP A N 1
ATOM 1681 C CA . ASP B 1 93 ? -29.041 23.669 48.028 1.00 35.17 93 ASP A CA 1
ATOM 1682 C C . ASP B 1 93 ? -29.579 23.739 49.458 1.00 41.81 93 ASP A C 1
ATOM 1683 O O . ASP B 1 93 ? -29.467 24.761 50.146 1.00 38.99 93 ASP A O 1
ATOM 1688 N N . ARG B 1 94 ? -30.142 22.613 49.916 1.00 39.70 94 ARG A N 1
ATOM 1689 C CA . ARG B 1 94 ? -30.765 22.544 51.238 1.00 46.49 94 ARG A CA 1
ATOM 1690 C C . ARG B 1 94 ? -29.809 22.931 52.355 1.00 40.85 94 ARG A C 1
ATOM 1691 O O . ARG B 1 94 ? -30.216 23.578 53.323 1.00 45.42 94 ARG A O 1
ATOM 1699 N N . ALA B 1 95 ? -28.547 22.516 52.274 1.00 38.83 95 ALA A N 1
ATOM 1700 C CA . ALA B 1 95 ? -27.634 22.852 53.362 1.00 41.55 95 ALA A CA 1
ATOM 1701 C C . ALA B 1 95 ? -27.325 24.353 53.407 1.00 43.51 95 ALA A C 1
ATOM 1702 O O . ALA B 1 95 ? -27.118 24.912 54.490 1.00 43.17 95 ALA A O 1
ATOM 1704 N N . THR B 1 96 ? -27.305 25.026 52.251 1.00 43.76 96 THR A N 1
ATOM 1705 C CA . THR B 1 96 ? -27.029 26.461 52.229 1.00 38.56 96 THR A CA 1
ATOM 1706 C C . THR B 1 96 ? -28.264 27.280 52.581 1.00 35.89 96 THR A C 1
ATOM 1707 O O . THR B 1 96 ? -28.169 28.272 53.311 1.00 38.71 96 THR A O 1
ATOM 1711 N N . VAL B 1 97 ? -29.418 26.905 52.071 1.00 36.11 97 VAL A N 1
ATOM 1712 C CA . VAL B 1 97 ? -30.649 27.620 52.352 1.00 38.51 97 VAL A CA 1
ATOM 1713 C C . VAL B 1 97 ? -31.563 26.603 53.024 1.00 39.40 97 VAL A C 1
ATOM 1714 O O . VAL B 1 97 ? -32.372 25.937 52.374 1.00 37.14 97 VAL A O 1
ATOM 1718 N N . ALA B 1 98 ? -31.444 26.497 54.346 1.00 42.47 98 ALA A N 1
ATOM 1719 C CA . ALA B 1 98 ? -32.037 25.403 55.107 1.00 39.42 98 ALA A CA 1
ATOM 1720 C C . ALA B 1 98 ? -33.359 25.755 55.757 1.00 40.82 98 ALA A C 1
ATOM 1721 O O . ALA B 1 98 ? -34.136 24.845 56.067 1.00 44.63 98 ALA A O 1
ATOM 1723 N N . THR B 1 99 ? -33.641 27.037 55.967 1.00 38.78 99 THR A N 1
ATOM 1724 C CA . THR B 1 99 ? -34.839 27.444 56.683 1.00 40.41 99 THR A CA 1
ATOM 1725 C C . THR B 1 99 ? -35.721 28.332 55.818 1.00 48.18 99 THR A C 1
ATOM 1726 O O . THR B 1 99 ? -35.322 28.813 54.752 1.00 43.60 99 THR A O 1
ATOM 1730 N N . ALA B 1 100 ? -36.937 28.553 56.317 1.00 42.12 100 ALA A N 1
ATOM 1731 C CA . ALA B 1 100 ? -37.883 29.435 55.651 1.00 47.55 100 ALA A CA 1
ATOM 1732 C C . ALA B 1 100 ? -37.514 30.902 55.831 1.00 49.45 100 ALA A C 1
ATOM 1733 O O . ALA B 1 100 ? -37.811 31.721 54.956 1.00 50.74 100 ALA A O 1
ATOM 1735 N N . ASP B 1 101 ? -36.882 31.265 56.947 1.00 43.20 101 ASP A N 1
ATOM 1736 C CA . ASP B 1 101 ? -36.398 32.634 57.080 1.00 45.87 101 ASP A CA 1
ATOM 1737 C C . ASP B 1 101 ? -35.350 32.936 56.006 1.00 43.92 101 ASP A C 1
ATOM 1738 O O . ASP B 1 101 ? -35.413 33.967 55.326 1.00 47.28 101 ASP A O 1
ATOM 1743 N N . GLU B 1 102 ? -34.378 32.038 55.840 1.00 42.27 102 GLU A N 1
ATOM 1744 C CA . GLU B 1 102 ? -33.312 32.256 54.868 1.00 47.25 102 GLU A CA 1
ATOM 1745 C C . GLU B 1 102 ? -33.847 32.196 53.442 1.00 49.12 102 GLU A C 1
ATOM 1746 O O . GLU B 1 102 ? -33.470 33.012 52.591 1.00 46.08 102 GLU A O 1
ATOM 1752 N N . ALA B 1 103 ? -34.731 31.236 53.177 1.00 46.27 103 ALA A N 1
ATOM 1753 C CA . ALA B 1 103 ? -35.344 31.094 51.867 1.00 49.49 103 ALA A CA 1
ATOM 1754 C C . ALA B 1 103 ? -36.127 32.335 51.468 1.00 49.72 103 ALA A C 1
ATOM 1755 O O . ALA B 1 103 ? -36.139 32.712 50.290 1.00 42.68 103 ALA A O 1
ATOM 1757 N N . LYS B 1 104 ? -36.785 32.981 52.426 1.00 45.43 104 LYS A N 1
ATOM 1758 C CA . LYS B 1 104 ? -37.628 34.120 52.090 1.00 47.66 104 LYS A CA 1
ATOM 1759 C C . LYS B 1 104 ? -36.813 35.273 51.502 1.00 45.78 104 LYS A C 1
ATOM 1760 O O . LYS B 1 104 ? -37.325 36.038 50.676 1.00 45.71 104 LYS A O 1
ATOM 1766 N N . LYS B 1 105 ? -35.535 35.386 51.867 1.00 40.36 105 LYS A N 1
ATOM 1767 C CA . LYS B 1 105 ? -34.697 36.439 51.312 1.00 45.66 105 LYS A CA 1
ATOM 1768 C C . LYS B 1 105 ? -34.514 36.315 49.800 1.00 43.17 105 LYS A C 1
ATOM 1769 O O . LYS B 1 105 ? -34.078 37.279 49.162 1.00 43.37 105 LYS A O 1
ATOM 1775 N N . TRP B 1 106 ? -34.791 35.150 49.216 1.00 44.05 106 TRP A N 1
ATOM 1776 C CA . TRP B 1 106 ? -34.634 34.950 47.783 1.00 41.59 106 TRP A CA 1
ATOM 1777 C C . TRP B 1 106 ? -35.925 35.185 47.020 1.00 42.67 106 TRP A C 1
ATOM 1778 O O . TRP B 1 106 ? -35.971 34.911 45.822 1.00 42.39 106 TRP A O 1
ATOM 1789 N N . GLU B 1 107 ? -36.963 35.693 47.686 1.00 41.54 107 GLU A N 1
ATOM 1790 C CA . GLU B 1 107 ? -38.300 35.788 47.096 1.00 43.94 107 GLU A CA 1
ATOM 1791 C C . GLU B 1 107 ? -38.313 36.569 45.781 1.00 46.43 107 GLU A C 1
ATOM 1792 O O . GLU B 1 107 ? -39.145 36.295 44.906 1.00 43.58 107 GLU A O 1
ATOM 1794 N N . ASN B 1 108 ? -37.429 37.554 45.628 1.00 44.54 108 ASN A N 1
ATOM 1795 C CA . ASN B 1 108 ? -37.460 38.442 44.472 1.00 50.55 108 ASN A CA 1
ATOM 1796 C C . ASN B 1 108 ? -36.300 38.190 43.526 1.00 46.48 108 ASN A C 1
ATOM 1797 O O . ASN B 1 108 ? -36.029 39.015 42.653 1.00 47.88 108 ASN A O 1
ATOM 1802 N N . CYS B 1 109 ? -35.613 37.069 43.684 1.00 42.18 109 CYS A N 1
ATOM 1803 C CA . CYS B 1 109 ? -34.511 36.729 42.804 1.00 43.82 109 CYS A CA 1
ATOM 1804 C C . CYS B 1 109 ? -35.044 36.274 41.454 1.00 44.25 109 CYS A C 1
ATOM 1805 O O . CYS B 1 109 ? -36.082 35.609 41.373 1.00 42.71 109 CYS A O 1
ATOM 1808 N N . ASP B 1 110 ? -34.337 36.649 40.388 1.00 39.60 110 ASP A N 1
ATOM 1809 C CA . ASP B 1 110 ? -34.749 36.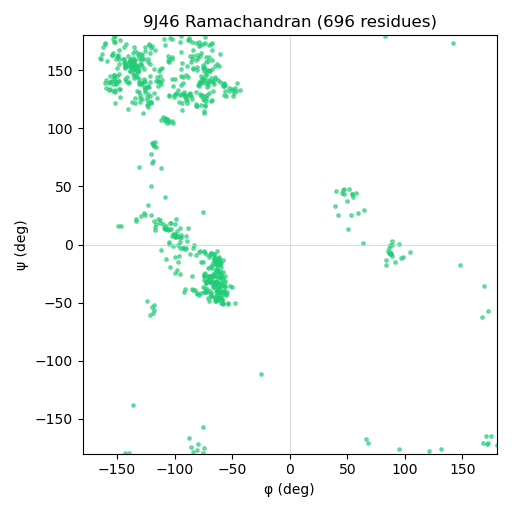264 39.046 1.00 37.17 110 ASP A CA 1
ATOM 1810 C C . ASP B 1 110 ? -34.203 34.878 38.734 1.00 34.48 110 ASP A C 1
ATOM 1811 O O . ASP B 1 110 ? -33.262 34.399 39.365 1.00 35.42 110 ASP A O 1
ATOM 1816 N N . ALA B 1 111 ? -34.824 34.227 37.758 1.00 36.03 111 ALA A N 1
ATOM 1817 C CA . ALA B 1 111 ? -34.368 32.926 37.287 1.00 36.02 111 ALA A CA 1
ATOM 1818 C C . ALA B 1 111 ? -34.782 32.759 35.833 1.00 34.53 111 ALA A C 1
ATOM 1819 O O . ALA B 1 111 ? -35.840 33.246 35.427 1.00 33.50 111 ALA A O 1
ATOM 1821 N N . THR B 1 112 ? -33.935 32.071 35.050 1.00 32.07 112 THR A N 1
ATOM 1822 C CA . THR B 1 112 ? -34.238 31.731 33.669 1.00 33.06 112 THR A CA 1
ATOM 1823 C C . THR B 1 112 ? -33.685 30.353 33.340 1.00 33.18 112 THR A C 1
ATOM 1824 O O . THR B 1 112 ? -32.668 29.921 33.883 1.00 33.11 112 THR A O 1
ATOM 1828 N N . LEU B 1 113 ? -34.339 29.685 32.398 1.00 31.98 113 LEU A N 1
ATOM 1829 C CA . LEU B 1 113 ? -33.864 28.422 31.863 1.00 32.64 113 LEU A CA 1
ATOM 1830 C C . LEU B 1 113 ? -33.890 28.512 30.344 1.00 33.21 113 LEU A C 1
ATOM 1831 O O . LEU B 1 113 ? -34.916 28.872 29.765 1.00 32.76 113 LEU A O 1
ATOM 1836 N N . THR B 1 114 ? -32.765 28.229 29.701 1.00 32.69 114 THR A N 1
ATOM 1837 C CA . THR B 1 114 ? -32.727 28.160 28.243 1.00 35.35 114 THR A CA 1
ATOM 1838 C C . THR B 1 114 ? -32.034 26.872 27.843 1.00 35.02 114 THR A C 1
ATOM 1839 O O . THR B 1 114 ? -31.298 26.270 28.624 1.00 33.12 114 THR A O 1
ATOM 1843 N N . GLY B 1 115 ? -32.267 26.452 26.609 1.00 32.72 115 GLY A N 1
ATOM 1844 C CA . GLY B 1 115 ? -31.626 25.252 26.127 1.00 35.78 115 GLY A CA 1
ATOM 1845 C C . GLY B 1 115 ? -32.199 24.855 24.784 1.00 32.15 115 GLY A C 1
ATOM 1846 O O . GLY B 1 115 ? -32.996 25.580 24.184 1.00 31.55 115 GLY A O 1
ATOM 1847 N N . LEU B 1 116 ? -31.787 23.675 24.346 1.00 34.37 116 LEU A N 1
ATOM 1848 C CA . LEU B 1 116 ? -32.260 23.052 23.122 1.00 30.77 116 LEU A CA 1
ATOM 1849 C C . LEU B 1 116 ? -33.005 21.764 23.453 1.00 37.13 116 LEU A C 1
ATOM 1850 O O . LEU B 1 116 ? -32.562 20.993 24.317 1.00 33.58 116 LEU A O 1
ATOM 1855 N N . GLN B 1 117 ? -34.105 21.499 22.738 1.00 34.16 117 GLN A N 1
ATOM 1856 C CA . GLN B 1 117 ? -34.822 20.237 22.881 1.00 36.00 117 GLN A CA 1
ATOM 1857 C C . GLN B 1 117 ? -35.112 19.651 21.509 1.00 37.82 117 GLN A C 1
ATOM 1858 O O . GLN B 1 117 ? -35.251 20.373 20.515 1.00 36.78 117 GLN A O 1
ATOM 1864 N N . ARG B 1 118 ? -35.172 18.329 21.464 1.00 31.94 118 ARG A N 1
ATOM 1865 C CA . ARG B 1 118 ? -35.534 17.610 20.256 1.00 39.37 118 ARG A CA 1
ATOM 1866 C C . ARG B 1 118 ? -36.248 16.328 20.659 1.00 43.58 118 ARG A C 1
ATOM 1867 O O . ARG B 1 118 ? -36.235 15.920 21.825 1.00 38.45 118 ARG A O 1
ATOM 1875 N N . ILE B 1 119 ? -36.872 15.675 19.684 1.00 42.17 119 ILE A N 1
ATOM 1876 C CA . ILE B 1 119 ? -37.591 14.443 19.954 1.00 44.73 119 ILE A CA 1
ATOM 1877 C C . ILE B 1 119 ? -36.981 13.335 19.112 1.00 45.58 119 ILE A C 1
ATOM 1878 O O . ILE B 1 119 ? -36.884 13.458 17.886 1.00 48.19 119 ILE A O 1
ATOM 1883 N N . ILE B 1 120 ? -36.519 12.273 19.776 1.00 42.66 120 ILE A N 1
ATOM 1884 C CA . ILE B 1 120 ? -36.073 11.089 19.050 1.00 47.60 120 ILE A CA 1
ATOM 1885 C C . ILE B 1 120 ? -37.234 10.516 18.247 1.00 47.25 120 ILE A C 1
ATOM 1886 O O . ILE B 1 120 ? -38.379 10.464 18.713 1.00 50.69 120 ILE A O 1
ATOM 1891 N N . HIS B 1 121 ? -36.939 10.080 17.035 1.00 52.65 121 HIS A N 1
ATOM 1892 C CA . HIS B 1 121 ? -37.924 9.551 16.105 1.00 58.73 121 HIS A CA 1
ATOM 1893 C C . HIS B 1 121 ? -37.647 8.070 15.866 1.00 61.07 121 HIS A C 1
ATOM 1894 O O . HIS B 1 121 ? -36.484 7.661 15.762 1.00 59.59 121 HIS A O 1
ATOM 1901 N N . HIS B 1 122 ? -38.711 7.266 15.778 1.00 61.24 122 HIS A N 1
ATOM 1902 C CA . HIS B 1 122 ? -38.569 5.850 15.411 1.00 64.28 122 HIS A CA 1
ATOM 1903 C C . HIS B 1 122 ? -39.401 5.482 14.177 1.00 64.06 122 HIS A C 1
ATOM 1904 O O . HIS B 1 122 ? -40.328 6.201 13.795 1.00 64.04 122 HIS A O 1
ATOM 1911 N N . GLY C 1 4 ? -53.536 37.743 30.389 1.00 57.20 4 GLY D N 1
ATOM 1912 C CA . GLY C 1 4 ? -52.885 36.442 30.417 1.00 57.30 4 GLY D CA 1
ATOM 1913 C C . GLY C 1 4 ? -51.932 36.233 29.245 1.00 57.19 4 GLY D C 1
ATOM 1914 O O . GLY C 1 4 ? -52.271 36.544 28.107 1.00 56.89 4 GLY D O 1
ATOM 1915 N N . TRP C 1 5 ? -50.742 35.700 29.525 1.00 59.88 5 TRP D N 1
ATOM 1916 C CA . TRP C 1 5 ? -49.754 35.455 28.478 1.00 55.10 5 TRP D CA 1
ATOM 1917 C C . TRP C 1 5 ? -50.278 34.437 27.470 1.00 56.44 5 TRP D C 1
ATOM 1918 O O . TRP C 1 5 ? -51.139 33.607 27.770 1.00 60.91 5 TRP D O 1
ATOM 1929 N N . SER C 1 6 ? -49.745 34.509 26.248 1.00 49.03 6 SER D N 1
ATOM 1930 C CA . SER C 1 6 ? -50.217 33.629 25.224 1.00 44.96 6 SER D CA 1
ATOM 1931 C C . SER C 1 6 ? -49.113 33.367 24.199 1.00 46.08 6 SER D C 1
ATOM 1932 O O . SER C 1 6 ? -48.467 34.329 23.746 1.00 46.11 6 SER D O 1
ATOM 1935 N N . PRO C 1 7 ? -48.855 32.110 23.832 1.00 46.69 7 PRO D N 1
ATOM 1936 C CA . PRO C 1 7 ? -47.698 31.818 22.977 1.00 39.81 7 PRO D CA 1
ATOM 1937 C C . PRO C 1 7 ? -47.958 32.082 21.502 1.00 41.73 7 PRO D C 1
ATOM 1938 O O . PRO C 1 7 ? -49.088 32.000 21.013 1.00 40.55 7 PRO D O 1
ATOM 1942 N N . PHE C 1 8 ? -46.871 32.382 20.784 1.00 40.52 8 PHE D N 1
ATOM 1943 C CA . PHE C 1 8 ? -46.898 32.468 19.327 1.00 38.32 8 PHE D CA 1
ATOM 1944 C C . PHE C 1 8 ? -45.645 31.816 18.769 1.00 36.40 8 PHE D C 1
ATOM 1945 O O . PHE C 1 8 ? -44.622 31.712 19.449 1.00 34.17 8 PHE D O 1
ATOM 1953 N N . LYS C 1 9 ? -45.733 31.395 17.510 1.00 36.73 9 LYS D N 1
ATOM 1954 C CA . LYS C 1 9 ? -44.583 30.903 16.764 1.00 37.73 9 LYS D CA 1
ATOM 1955 C C . LYS C 1 9 ? -44.698 31.367 15.318 1.00 38.87 9 LYS D C 1
ATOM 1956 O O . LYS C 1 9 ? -45.796 31.390 14.757 1.00 38.52 9 LYS D O 1
ATOM 1962 N N . TYR C 1 10 ? -43.571 31.746 14.716 1.00 34.48 10 TYR D N 1
ATOM 1963 C CA . TYR C 1 10 ? -43.536 32.048 13.292 1.00 37.65 10 TYR D CA 1
ATOM 1964 C C . TYR C 1 10 ? -42.317 31.385 12.693 1.00 37.42 10 TYR D C 1
ATOM 1965 O O . TYR C 1 10 ? -41.307 31.183 13.375 1.00 37.21 10 TYR D O 1
ATOM 1974 N N . SER C 1 11 ? -42.424 31.043 11.413 1.00 33.23 11 SER D N 1
ATOM 1975 C CA . SER C 1 11 ? -41.360 30.393 10.674 1.00 36.02 11 SER D CA 1
ATOM 1976 C C . SER C 1 11 ? -40.966 31.219 9.457 1.00 38.73 11 SER D C 1
ATOM 1977 O O . SER C 1 11 ? -41.624 32.194 9.090 1.00 38.17 11 SER D O 1
ATOM 1980 N N . LYS C 1 12 ? -39.884 30.780 8.827 1.00 35.33 12 LYS D N 1
ATOM 1981 C CA . LYS C 1 12 ? -39.297 31.492 7.705 1.00 36.78 12 LYS D CA 1
ATOM 1982 C C . LYS C 1 12 ? -40.326 31.698 6.601 1.00 39.59 12 LYS D C 1
ATOM 1983 O O . LYS C 1 12 ? -41.028 30.761 6.211 1.00 37.51 12 LYS D O 1
ATOM 1989 N N . GLY C 1 13 ? -40.421 32.926 6.092 1.00 39.40 13 GLY D N 1
ATOM 1990 C CA . GLY C 1 13 ? -41.372 33.249 5.045 1.00 40.37 13 GLY D CA 1
ATOM 1991 C C . GLY C 1 13 ? -42.724 33.737 5.531 1.00 43.51 13 GLY D C 1
ATOM 1992 O O . GLY C 1 13 ? -43.491 34.287 4.729 1.00 41.72 13 GLY D O 1
ATOM 1993 N N . ASN C 1 14 ? -43.042 33.552 6.814 1.00 38.24 14 ASN D N 1
ATOM 1994 C CA . ASN C 1 14 ? -44.270 34.095 7.377 1.00 35.88 14 ASN D CA 1
ATOM 1995 C C . ASN C 1 14 ? -44.226 35.614 7.383 1.00 42.26 14 ASN D C 1
ATOM 1996 O O . ASN C 1 14 ? -43.209 36.214 7.744 1.00 41.83 14 ASN D O 1
ATOM 2001 N N . THR C 1 15 ? -45.348 36.237 7.023 1.00 41.45 15 THR D N 1
ATOM 2002 C CA . THR C 1 15 ? -45.621 37.597 7.467 1.00 42.86 15 THR D CA 1
ATOM 2003 C C . THR C 1 15 ? -45.948 37.567 8.954 1.00 42.47 15 THR D C 1
ATOM 2004 O O . THR C 1 15 ? -46.794 36.787 9.398 1.00 45.16 15 THR D O 1
ATOM 2008 N N . VAL C 1 16 ? -45.271 38.407 9.726 1.00 40.22 16 VAL D N 1
ATOM 2009 C CA . VAL C 1 16 ? -45.419 38.440 11.172 1.00 38.62 16 VAL D CA 1
ATOM 2010 C C . VAL C 1 16 ? -46.160 39.712 11.546 1.00 41.52 16 VAL D C 1
ATOM 2011 O O . VAL C 1 16 ? -45.591 40.809 11.499 1.00 40.61 16 VAL D O 1
ATOM 2015 N N . THR C 1 17 ? -47.423 39.563 11.953 1.00 41.71 17 THR D N 1
ATOM 2016 C CA . THR C 1 17 ? -48.283 40.682 12.334 1.00 43.09 17 THR D CA 1
ATOM 2017 C C . THR C 1 17 ? -48.866 40.403 13.713 1.00 44.90 17 THR D C 1
ATOM 2018 O O . THR C 1 17 ? -49.655 39.473 13.872 1.00 47.92 17 THR D O 1
ATOM 2022 N N . PHE C 1 18 ? -48.468 41.192 14.709 1.00 45.01 18 PHE D N 1
ATOM 2023 C CA . PHE C 1 18 ? -49.057 41.124 16.041 1.00 44.13 18 PHE D CA 1
ATOM 2024 C C . PHE C 1 18 ? -50.244 42.078 16.091 1.00 50.00 18 PHE D C 1
ATOM 2025 O O . PHE C 1 18 ? -50.096 43.269 15.791 1.00 49.33 18 PHE D O 1
ATOM 2033 N N . LYS C 1 19 ? -51.412 41.534 16.454 1.00 54.75 19 LYS D N 1
ATOM 2034 C CA . LYS C 1 19 ? -52.671 42.321 16.469 1.00 52.27 19 LYS D CA 1
ATOM 2035 C C . LYS C 1 19 ? -53.447 42.075 17.764 1.00 58.09 19 LYS D C 1
ATOM 2036 O O . LYS C 1 19 ? -53.397 40.948 18.272 1.00 55.08 19 LYS D O 1
ATOM 2042 N N . THR C 1 20 ? -54.118 43.102 18.282 1.00 59.56 20 THR D N 1
ATOM 2043 C CA . THR C 1 20 ? -54.965 42.943 19.468 1.00 58.99 20 THR D CA 1
ATOM 2044 C C . THR C 1 20 ? -56.187 42.189 19.028 1.00 64.14 20 THR D C 1
ATOM 2045 O O . THR C 1 20 ? -56.744 42.555 17.978 1.00 62.21 20 THR D O 1
ATOM 2049 N N . PRO C 1 21 ? -56.862 41.376 19.874 1.00 65.71 21 PRO D N 1
ATOM 2050 C CA . PRO C 1 21 ? -58.120 40.778 19.452 1.00 67.05 21 PRO D CA 1
ATOM 2051 C C . PRO C 1 21 ? -59.296 41.734 19.416 1.00 71.08 21 PRO D C 1
ATOM 2052 O O . PRO C 1 21 ? -60.210 41.494 18.614 1.00 69.78 21 PRO D O 1
ATOM 2056 N N . ASP C 1 22 ? -59.256 42.807 20.211 1.00 71.68 22 ASP D N 1
ATOM 2057 C CA . ASP C 1 22 ? -60.425 43.711 20.370 1.00 71.45 22 ASP D CA 1
ATOM 2058 C C . ASP C 1 22 ? -60.326 44.958 19.502 1.00 72.44 22 ASP D C 1
ATOM 2059 O O . ASP C 1 22 ? -60.999 45.948 19.848 1.00 77.75 22 ASP D O 1
ATOM 2064 N N . GLU C 1 23 ? -59.544 44.924 18.429 1.00 69.49 23 GLU D N 1
ATOM 2065 C CA . GLU C 1 23 ? -59.331 46.155 17.628 1.00 70.14 23 GLU D CA 1
ATOM 2066 C C . GLU C 1 23 ? -58.866 47.285 18.559 1.00 68.46 23 GLU D C 1
ATOM 2067 O O . GLU C 1 23 ? -59.073 48.454 18.204 1.00 72.41 23 GLU D O 1
ATOM 2073 N N . SER C 1 24 ? -58.243 46.944 19.686 1.00 64.91 24 SER D N 1
ATOM 2074 C CA . SER C 1 24 ? -57.721 47.966 20.623 1.00 65.42 24 SER D CA 1
ATOM 2075 C C . SER C 1 24 ? -56.382 48.510 20.107 1.00 61.53 24 SER D C 1
ATOM 2076 O O . SER C 1 24 ? -56.005 48.204 18.974 1.00 60.32 24 SER D O 1
ATOM 2079 N N . SER C 1 25 ? -55.702 49.312 20.915 1.00 59.03 25 SER D N 1
ATOM 2080 C CA . SER C 1 25 ? -54.466 49.955 20.398 1.00 60.88 25 SER D CA 1
ATOM 2081 C C . SER C 1 25 ? -53.288 48.992 20.583 1.00 57.66 25 SER D C 1
ATOM 2082 O O . SER C 1 25 ? -53.090 48.514 21.722 1.00 54.61 25 SER D O 1
ATOM 2085 N N . ILE C 1 26 ? -52.536 48.722 19.514 1.00 54.62 26 ILE D N 1
ATOM 2086 C CA . ILE C 1 26 ? -51.456 47.752 19.627 1.00 50.55 26 ILE D CA 1
ATOM 2087 C C . ILE C 1 26 ? -50.399 48.174 20.636 1.00 49.38 26 ILE D C 1
ATOM 2088 O O . ILE C 1 26 ? -49.595 47.345 21.070 1.00 50.45 26 ILE D O 1
ATOM 2093 N N . ALA C 1 27 ? -50.427 49.430 21.077 1.00 49.74 27 ALA D N 1
ATOM 2094 C CA . ALA C 1 27 ? -49.448 49.925 22.039 1.00 51.35 27 ALA D CA 1
ATOM 2095 C C . ALA C 1 27 ? -49.593 49.313 23.428 1.00 51.91 27 ALA D C 1
ATOM 2096 O O . ALA C 1 27 ? -48.741 49.573 24.290 1.00 49.61 27 ALA D O 1
ATOM 2098 N N . TYR C 1 28 ? -50.641 48.524 23.679 1.00 53.48 28 TYR D N 1
ATOM 2099 C CA . TYR C 1 28 ? -50.787 47.837 24.957 1.00 54.15 28 TYR D CA 1
ATOM 2100 C C . TYR C 1 28 ? -50.296 46.398 24.922 1.00 50.73 28 TYR D C 1
ATOM 2101 O O . TYR C 1 28 ? -50.367 45.714 25.946 1.00 50.79 28 TYR D O 1
ATOM 2110 N N . MET C 1 29 ? -49.815 45.915 23.781 1.00 50.17 29 MET D N 1
ATOM 2111 C CA . MET C 1 29 ? -49.263 44.568 23.723 1.00 47.87 29 MET D CA 1
ATOM 2112 C C . MET C 1 29 ? -47.889 44.553 24.368 1.00 47.47 29 MET D C 1
ATOM 2113 O O . MET C 1 29 ? -47.121 45.514 24.258 1.00 46.12 29 MET D O 1
ATOM 2118 N N . ARG C 1 30 ? -47.586 43.467 25.062 1.00 45.98 30 ARG D N 1
ATOM 2119 C CA . ARG C 1 30 ? -46.277 43.294 25.664 1.00 44.93 30 ARG D CA 1
ATOM 2120 C C . ARG C 1 30 ? -45.835 41.876 25.384 1.00 42.40 30 ARG D C 1
ATOM 2121 O O . ARG C 1 30 ? -46.634 41.028 24.988 1.00 43.52 30 ARG D O 1
ATOM 2129 N N . PHE C 1 31 ? -44.547 41.630 25.582 1.00 40.88 31 PHE D N 1
ATOM 2130 C CA . PHE C 1 31 ? -43.932 40.415 25.078 1.00 41.36 31 PHE D CA 1
ATOM 2131 C C . PHE C 1 31 ? -43.056 39.825 26.162 1.00 34.76 31 PHE D C 1
ATOM 2132 O O . PHE C 1 31 ? -42.582 40.535 27.051 1.00 39.48 31 PHE D O 1
ATOM 2140 N N . ARG C 1 32 ? -42.834 38.512 26.082 1.00 38.98 32 ARG D N 1
ATOM 2141 C CA . ARG C 1 32 ? -41.985 37.836 27.057 1.00 40.14 32 ARG D CA 1
ATOM 2142 C C . ARG C 1 32 ? -41.343 36.605 26.446 1.00 35.73 32 ARG D C 1
ATOM 2143 O O . ARG C 1 32 ? -41.981 35.890 25.668 1.00 35.92 32 ARG D O 1
ATOM 2151 N N . ASN C 1 33 ? -40.085 36.353 26.826 1.00 33.19 33 ASN D N 1
ATOM 2152 C CA . ASN C 1 33 ? -39.347 35.148 26.416 1.00 35.63 33 ASN D CA 1
ATOM 2153 C C . ASN C 1 33 ? -39.343 34.987 24.903 1.00 38.48 33 ASN D C 1
ATOM 2154 O O . ASN C 1 33 ? -39.555 33.891 24.377 1.00 35.68 33 ASN D O 1
ATOM 2159 N N . CYS C 1 34 ? -39.116 36.092 24.191 1.00 35.05 34 CYS D N 1
ATOM 2160 C CA . CYS C 1 34 ? -39.137 36.082 22.733 1.00 37.15 34 CYS D CA 1
ATOM 2161 C C . CYS C 1 34 ? -37.743 35.753 22.207 1.00 35.88 34 CYS D C 1
ATOM 2162 O O . CYS C 1 34 ? -36.774 36.443 22.529 1.00 35.76 34 CYS D O 1
ATOM 2165 N N . VAL C 1 35 ? -37.643 34.685 21.429 1.00 35.33 35 VAL D N 1
ATOM 2166 C CA . VAL C 1 35 ? -36.371 34.177 20.928 1.00 37.22 35 VAL D CA 1
ATOM 2167 C C . VAL C 1 35 ? -36.448 34.115 19.410 1.00 36.33 35 VAL D C 1
ATOM 2168 O O . VAL C 1 35 ? -37.327 33.448 18.852 1.00 33.75 35 VAL D O 1
ATOM 2172 N N . PHE C 1 36 ? -35.511 34.778 18.753 1.00 34.70 36 PHE D N 1
ATOM 2173 C CA . PHE C 1 36 ? -35.310 34.659 17.321 1.00 35.40 36 PHE D CA 1
ATOM 2174 C C . PHE C 1 36 ? -34.165 33.685 17.062 1.00 31.75 36 PHE D C 1
ATOM 2175 O O . PHE C 1 36 ? -33.094 33.807 17.663 1.00 29.94 36 PHE D O 1
ATOM 2183 N N . THR C 1 37 ? -34.394 32.721 16.175 1.00 29.90 37 THR D N 1
ATOM 2184 C CA . THR C 1 37 ? -33.428 31.678 15.871 1.00 31.31 37 THR D CA 1
ATOM 2185 C C . THR C 1 37 ? -33.224 31.585 14.361 1.00 32.91 37 THR D C 1
ATOM 2186 O O . THR C 1 37 ? -34.190 31.634 13.597 1.00 30.74 37 THR D O 1
ATOM 2190 N N . PHE C 1 38 ? -31.976 31.418 13.927 1.00 34.54 38 PHE D N 1
ATOM 2191 C CA . PHE C 1 38 ? -31.704 31.314 12.499 1.00 33.70 38 PHE D CA 1
ATOM 2192 C C . PHE C 1 38 ? -30.481 30.439 12.299 1.00 35.57 38 PHE D C 1
ATOM 2193 O O . PHE C 1 38 ? -29.716 30.195 13.234 1.00 35.03 38 PHE D O 1
ATOM 2201 N N . THR C 1 39 ? -30.303 29.949 11.076 1.00 35.74 39 THR D N 1
ATOM 2202 C CA . THR C 1 39 ? -29.060 29.276 10.729 1.00 34.60 39 THR D CA 1
ATOM 2203 C C . THR C 1 39 ? -28.216 30.198 9.871 1.00 39.51 39 THR D C 1
ATOM 2204 O O . THR C 1 39 ? -28.723 31.132 9.243 1.00 37.63 39 THR D O 1
ATOM 2208 N N . ASP C 1 40 ? -26.914 29.941 9.875 1.00 40.04 40 ASP D N 1
ATOM 2209 C CA . ASP C 1 40 ? -26.003 30.706 9.032 1.00 38.65 40 ASP D CA 1
ATOM 2210 C C . ASP C 1 40 ? -25.647 29.852 7.815 1.00 43.01 40 ASP D C 1
ATOM 2211 O O . ASP C 1 40 ? -26.121 28.706 7.718 1.00 40.55 40 ASP D O 1
ATOM 2216 N N . PRO C 1 41 ? -24.859 30.362 6.857 1.00 42.01 41 PRO D N 1
ATOM 2217 C CA . PRO C 1 41 ? -24.583 29.558 5.657 1.00 45.71 41 PRO D CA 1
ATOM 2218 C C . PRO C 1 41 ? -23.914 28.227 5.936 1.00 44.37 41 PRO D C 1
ATOM 2219 O O . PRO C 1 41 ? -24.135 27.272 5.184 1.00 46.88 41 PRO D O 1
ATOM 2223 N N . LYS C 1 42 ? -23.078 28.132 6.968 1.00 45.91 42 LYS D N 1
ATOM 2224 C CA . LYS C 1 42 ? -22.468 26.851 7.296 1.00 47.44 42 LYS D CA 1
ATOM 2225 C C . LYS C 1 42 ? -23.441 25.884 7.965 1.00 46.05 42 LYS D C 1
ATOM 2226 O O . LYS C 1 42 ? -23.078 24.725 8.200 1.00 47.78 42 LYS D O 1
ATOM 2232 N N . GLY C 1 43 ? -24.656 26.332 8.275 1.00 45.95 43 GLY D N 1
ATOM 2233 C CA . GLY C 1 43 ? -25.671 25.497 8.882 1.00 44.07 43 GLY D CA 1
ATOM 2234 C C . GLY C 1 43 ? -25.766 25.569 10.394 1.00 46.21 43 GLY D C 1
ATOM 2235 O O . GLY C 1 43 ? -26.614 24.875 10.964 1.00 44.41 43 GLY D O 1
ATOM 2236 N N . SER C 1 44 ? -24.935 26.381 11.057 1.00 44.68 44 SER D N 1
ATOM 2237 C CA . SER C 1 44 ? -24.959 26.489 12.519 1.00 39.96 44 SER D CA 1
ATOM 2238 C C . SER C 1 44 ? -26.166 27.277 13.014 1.00 40.10 44 SER D C 1
ATOM 2239 O O . SER C 1 44 ? -26.642 28.202 12.359 1.00 39.05 44 SER D O 1
ATOM 2242 N N . LEU C 1 45 ? -26.639 26.921 14.210 1.00 38.47 45 LEU D N 1
ATOM 2243 C CA . LEU C 1 45 ? -27.805 27.548 14.824 1.00 34.71 45 LEU D CA 1
ATOM 2244 C C . LEU C 1 45 ? -27.387 28.770 15.632 1.00 32.98 45 LEU D C 1
ATOM 2245 O O . LEU C 1 45 ? -26.321 28.781 16.242 1.00 37.46 45 LEU D O 1
ATOM 2250 N N . HIS C 1 46 ? -28.223 29.802 15.626 1.00 29.27 46 HIS D N 1
ATOM 2251 C CA . HIS C 1 46 ? -27.972 31.028 16.369 1.00 33.75 46 HIS D CA 1
ATOM 2252 C C . HIS C 1 46 ? -29.292 31.491 16.949 1.00 33.65 46 HIS D C 1
ATOM 2253 O O . HIS C 1 46 ? -30.314 31.423 16.267 1.00 35.92 46 HIS D O 1
ATOM 2260 N N . SER C 1 47 ? -29.266 31.958 18.199 1.00 31.53 47 SER D N 1
ATOM 2261 C CA . SER C 1 47 ? -30.443 32.483 18.875 1.00 33.25 47 SER D CA 1
ATOM 2262 C C . SER C 1 47 ? -30.124 33.804 19.546 1.00 28.21 47 SER D C 1
ATOM 2263 O O . SER C 1 47 ? -28.990 34.057 19.938 1.00 31.88 47 SER D O 1
ATOM 2266 N N . ILE C 1 48 ? -31.148 34.625 19.709 1.00 32.35 48 ILE D N 1
ATOM 2267 C CA . ILE C 1 48 ? -31.022 35.874 20.441 1.00 32.40 48 ILE D CA 1
ATOM 2268 C C . ILE C 1 48 ? -32.388 36.204 21.017 1.00 35.78 48 ILE D C 1
ATOM 2269 O O . ILE C 1 48 ? -33.420 35.919 20.400 1.00 33.19 48 ILE D O 1
ATOM 2274 N N . ASP C 1 49 ? -32.387 36.776 22.222 1.00 36.16 49 ASP D N 1
ATOM 2275 C CA . ASP C 1 49 ? -33.598 37.250 22.878 1.00 34.78 49 ASP D CA 1
ATOM 2276 C C . ASP C 1 49 ? -33.972 38.613 22.310 1.00 36.11 49 ASP D C 1
ATOM 2277 O O . ASP C 1 49 ? -33.198 39.571 22.423 1.00 34.51 49 ASP D O 1
ATOM 2282 N N . VAL C 1 50 ? -35.152 38.701 21.708 1.00 30.12 50 VAL D N 1
ATOM 2283 C CA . VAL C 1 50 ? -35.614 39.929 21.098 1.00 32.85 50 VAL D CA 1
ATOM 2284 C C . VAL C 1 50 ? -36.840 40.486 21.826 1.00 36.96 50 VAL D C 1
ATOM 2285 O O . VAL C 1 50 ? -37.602 41.262 21.242 1.00 34.30 50 VAL D O 1
ATOM 2289 N N . THR C 1 51 ? -37.044 40.103 23.101 1.00 33.52 51 THR D N 1
ATOM 2290 C CA . THR C 1 51 ? -38.244 40.526 23.831 1.00 33.43 51 THR D CA 1
ATOM 2291 C C . THR C 1 51 ? -38.350 42.049 23.897 1.00 35.13 51 THR D C 1
ATOM 2292 O O . THR C 1 51 ? -39.388 42.632 23.555 1.00 34.11 51 THR D O 1
ATOM 2296 N N . GLU C 1 52 ? -37.275 42.717 24.316 1.00 35.18 52 GLU D N 1
ATOM 2297 C CA . GLU C 1 52 ? -37.344 44.163 24.476 1.00 36.52 52 GLU D CA 1
ATOM 2298 C C . GLU C 1 52 ? -37.460 44.881 23.131 1.00 37.30 52 GLU D C 1
ATOM 2299 O O . GLU C 1 52 ? -38.069 45.958 23.058 1.00 38.43 52 GLU D O 1
ATOM 2305 N N . VAL C 1 53 ? -36.893 44.306 22.064 1.00 36.05 53 VAL D N 1
ATOM 2306 C CA . VAL C 1 53 ? -37.056 44.878 20.726 1.00 35.91 53 VAL D CA 1
ATOM 2307 C C . VAL C 1 53 ? -38.531 44.912 20.346 1.00 36.35 53 VAL D C 1
ATOM 2308 O O . VAL C 1 53 ? -39.021 45.891 19.765 1.00 37.04 53 VAL D O 1
ATOM 2312 N N . LEU C 1 54 ? -39.262 43.843 20.673 1.00 34.76 54 LEU D N 1
ATOM 2313 C CA . LEU C 1 54 ? -40.674 43.757 20.320 1.00 37.70 54 LEU D CA 1
ATOM 2314 C C . LEU C 1 54 ? -41.513 44.659 21.222 1.00 39.86 54 LEU D C 1
ATOM 2315 O O . LEU C 1 54 ? -42.440 45.330 20.754 1.00 41.22 54 LEU D O 1
ATOM 2320 N N . ASN C 1 55 ? -41.206 44.690 22.518 1.00 38.74 55 ASN D N 1
ATOM 2321 C CA . ASN C 1 55 ? -41.845 45.668 23.396 1.00 41.54 55 ASN D CA 1
ATOM 2322 C C . ASN C 1 55 ? -41.658 47.096 22.880 1.00 45.23 55 ASN D C 1
ATOM 2323 O O . ASN C 1 55 ? -42.600 47.899 22.901 1.00 44.96 55 ASN D O 1
ATOM 2328 N N . ASN C 1 56 ? -40.452 47.432 22.407 1.00 43.34 56 ASN D N 1
ATOM 2329 C CA . ASN C 1 56 ? -40.217 48.777 21.880 1.00 42.11 56 ASN D CA 1
ATOM 2330 C C . ASN C 1 56 ? -41.076 49.058 20.651 1.00 42.38 56 ASN D C 1
ATOM 2331 O O . ASN C 1 56 ? -41.566 50.179 20.471 1.00 47.09 56 ASN D O 1
ATOM 2336 N N . MET C 1 57 ? -41.304 48.050 19.806 1.00 43.51 57 MET D N 1
ATOM 2337 C CA . MET C 1 57 ? -42.161 48.267 18.650 1.00 42.74 57 MET D CA 1
ATOM 2338 C C . MET C 1 57 ? -43.595 48.552 19.063 1.00 47.25 57 MET D C 1
ATOM 2339 O O . MET C 1 57 ? -44.300 49.290 18.365 1.00 46.48 57 MET D O 1
ATOM 2344 N N . ALA C 1 58 ? -44.055 47.970 20.173 1.00 47.22 58 ALA D N 1
ATOM 2345 C CA . ALA C 1 58 ? -45.402 48.280 20.635 1.00 46.56 58 ALA D CA 1
ATOM 2346 C C . ALA C 1 58 ? -45.437 49.623 21.352 1.00 47.84 58 ALA D C 1
ATOM 2347 O O . ALA C 1 58 ? -46.341 50.428 21.117 1.00 51.10 58 ALA D O 1
ATOM 2349 N N . LYS C 1 59 ? -44.450 49.886 22.211 1.00 44.03 59 LYS D N 1
ATOM 2350 C CA . LYS C 1 59 ? -44.386 51.166 22.898 1.00 46.24 59 LYS D CA 1
ATOM 2351 C C . LYS C 1 59 ? -44.184 52.331 21.940 1.00 54.18 59 LYS D C 1
ATOM 2352 O O . LYS C 1 59 ? -44.518 53.466 22.287 1.00 57.68 59 LYS D O 1
ATOM 2358 N N . GLY C 1 60 ? -43.641 52.088 20.749 1.00 46.69 60 GLY D N 1
ATOM 2359 C CA . GLY C 1 60 ? -43.522 53.167 19.792 1.00 50.70 60 GLY D CA 1
ATOM 2360 C C . GLY C 1 60 ? -44.854 53.775 19.410 1.00 55.70 60 GLY D C 1
ATOM 2361 O O . GLY C 1 60 ? -44.906 54.943 19.015 1.00 55.12 60 GLY D O 1
ATOM 2362 N N . PHE C 1 61 ? -45.934 53.019 19.538 1.00 55.31 61 PHE D N 1
ATOM 2363 C CA . PHE C 1 61 ? -47.251 53.497 19.155 1.00 54.84 61 PHE D CA 1
ATOM 2364 C C . PHE C 1 61 ? -47.988 54.203 20.283 1.00 58.45 61 PHE D C 1
ATOM 2365 O O . PHE C 1 61 ? -49.135 54.617 20.081 1.00 63.04 61 PHE D O 1
ATOM 2373 N N . ARG C 1 62 ? -47.366 54.366 21.455 1.00 55.36 62 ARG D N 1
ATOM 2374 C CA . ARG C 1 62 ? -48.131 54.823 22.614 1.00 62.92 62 ARG D CA 1
ATOM 2375 C C . ARG C 1 62 ? -48.568 56.276 22.476 1.00 68.31 62 ARG D C 1
ATOM 2376 O O . ARG C 1 62 ? -49.606 56.659 23.028 1.00 67.89 62 ARG D O 1
ATOM 2384 N N . ASP C 1 63 ? -47.826 57.088 21.727 1.00 70.35 63 ASP D N 1
ATOM 2385 C CA . ASP C 1 63 ? -48.154 58.498 21.542 1.00 73.64 63 ASP D CA 1
ATOM 2386 C C . ASP C 1 63 ? -48.658 58.774 20.127 1.00 73.29 63 ASP D C 1
ATOM 2387 O O . ASP C 1 63 ? -48.311 59.783 19.511 1.00 78.20 63 ASP D O 1
ATOM 2392 N N . ALA C 1 64 ? -49.489 57.881 19.599 1.00 70.91 64 ALA D N 1
ATOM 2393 C CA . ALA C 1 64 ? -50.105 58.060 18.293 1.00 71.15 64 ALA D CA 1
ATOM 2394 C C . ALA C 1 64 ? -51.544 58.520 18.469 1.00 73.43 64 ALA D C 1
ATOM 2395 O O . ALA C 1 64 ? -52.273 58.000 19.321 1.00 70.80 64 ALA D O 1
ATOM 2397 N N . GLN C 1 65 ? -51.946 59.508 17.669 1.00 76.75 65 GLN D N 1
ATOM 2398 C CA . GLN C 1 65 ? -53.300 60.042 17.776 1.00 78.16 65 GLN D CA 1
ATOM 2399 C C . GLN C 1 65 ? -54.329 58.984 17.409 1.00 76.12 65 GLN D C 1
ATOM 2400 O O . GLN C 1 65 ? -55.304 58.764 18.138 1.00 75.48 65 GLN D O 1
ATOM 2406 N N . ASN C 1 66 ? -54.117 58.311 16.278 1.00 74.65 66 ASN D N 1
ATOM 2407 C CA . ASN C 1 66 ? -55.025 57.293 15.757 1.00 74.36 66 ASN D CA 1
ATOM 2408 C C . ASN C 1 66 ? -54.261 55.972 15.691 1.00 71.51 66 ASN D C 1
ATOM 2409 O O . ASN C 1 66 ? -53.930 55.482 14.601 1.00 67.20 66 ASN D O 1
ATOM 2414 N N . PRO C 1 67 ? -53.976 55.363 16.848 1.00 70.27 67 PRO D N 1
ATOM 2415 C CA . PRO C 1 67 ? -53.056 54.228 16.869 1.00 66.27 67 PRO D CA 1
ATOM 2416 C C . PRO C 1 67 ? -53.680 53.013 16.204 1.00 63.06 67 PRO D C 1
ATOM 2417 O O . PRO C 1 67 ? -54.905 52.822 16.261 1.00 65.72 67 PRO D O 1
ATOM 2421 N N . PRO C 1 68 ? -52.874 52.158 15.580 1.00 60.30 68 PRO D N 1
ATOM 2422 C CA . PRO C 1 68 ? -53.418 50.968 14.922 1.00 57.63 68 PRO D CA 1
ATOM 2423 C C . PRO C 1 68 ? -53.613 49.829 15.917 1.00 56.08 68 PRO D C 1
ATOM 2424 O O . PRO C 1 68 ? -53.125 49.852 17.049 1.00 57.08 68 PRO D O 1
ATOM 2428 N N . SER C 1 69 ? -54.336 48.809 15.466 1.00 53.59 69 SER D N 1
ATOM 2429 C CA . SER C 1 69 ? -54.498 47.601 16.261 1.00 58.98 69 SER D CA 1
ATOM 2430 C C . SER C 1 69 ? -53.415 46.575 15.965 1.00 55.62 69 SER D C 1
ATOM 2431 O O . SER C 1 69 ? -53.481 45.454 16.478 1.00 55.18 69 SER D O 1
ATOM 2434 N N . SER C 1 70 ? -52.412 46.938 15.168 1.00 49.98 70 SER D N 1
ATOM 2435 C CA . SER C 1 70 ? -51.428 45.959 14.748 1.00 49.84 70 SER D CA 1
ATOM 2436 C C . SER C 1 70 ? -50.145 46.650 14.307 1.00 49.53 70 SER D C 1
ATOM 2437 O O . SER C 1 70 ? -50.138 47.829 13.943 1.00 48.66 70 SER D O 1
ATOM 2440 N N . PHE C 1 71 ? -49.054 45.891 14.349 1.00 46.73 71 PHE D N 1
ATOM 2441 C CA . PHE C 1 71 ? -47.859 46.219 13.587 1.00 42.78 71 PHE D CA 1
ATOM 2442 C C . PHE C 1 71 ? -47.312 44.930 12.997 1.00 44.34 71 PHE D C 1
ATOM 2443 O O . PHE C 1 71 ? -47.596 43.830 13.483 1.00 44.89 71 PHE D O 1
ATOM 2451 N N . THR C 1 72 ? -46.533 45.081 11.935 1.00 41.82 72 THR D N 1
ATOM 2452 C CA . THR C 1 72 ? -45.976 43.980 11.172 1.00 38.45 72 THR D CA 1
ATOM 2453 C C . THR C 1 72 ? -44.460 44.121 11.148 1.00 40.55 72 THR D C 1
ATOM 2454 O O . THR C 1 72 ? -43.944 45.225 10.956 1.00 41.30 72 THR D O 1
ATOM 2458 N N . LEU C 1 73 ? -43.739 43.018 11.349 1.00 36.48 73 LEU D N 1
ATOM 2459 C CA . LEU C 1 73 ? -42.283 43.068 11.250 1.00 41.52 73 LEU D CA 1
ATOM 2460 C C . LEU C 1 73 ? -41.832 43.334 9.822 1.00 39.55 73 LEU D C 1
ATOM 2461 O O . LEU C 1 73 ? -42.507 42.969 8.858 1.00 42.36 73 LEU D O 1
ATOM 2466 N N . GLY C 1 74 ? -40.666 43.968 9.696 1.00 44.35 74 GLY D N 1
ATOM 2467 C CA . GLY C 1 74 ? -39.966 44.088 8.427 1.00 48.21 74 GLY D CA 1
ATOM 2468 C C . GLY C 1 74 ? -39.513 45.510 8.146 1.00 50.78 74 GLY D C 1
ATOM 2469 O O . GLY C 1 74 ? -39.657 46.420 8.960 1.00 51.48 74 GLY D O 1
ATOM 2470 N N . GLY C 1 75 ? -38.944 45.692 6.961 1.00 52.27 75 GLY D N 1
ATOM 2471 C CA . GLY C 1 75 ? -38.447 46.999 6.586 1.00 54.31 75 GLY D CA 1
ATOM 2472 C C . GLY C 1 75 ? -38.559 47.323 5.114 1.00 55.97 75 GLY D C 1
ATOM 2473 O O . GLY C 1 75 ? -37.632 47.898 4.535 1.00 64.09 75 GLY D O 1
ATOM 2474 N N . GLN C 1 78 ? -40.279 45.877 2.960 1.00 69.13 78 GLN D N 1
ATOM 2475 C CA . GLN C 1 78 ? -40.873 44.732 3.638 1.00 62.85 78 GLN D CA 1
ATOM 2476 C C . GLN C 1 78 ? -40.328 43.442 3.051 1.00 65.01 78 GLN D C 1
ATOM 2477 O O . GLN C 1 78 ? -40.112 43.356 1.842 1.00 70.66 78 GLN D O 1
ATOM 2483 N N . ALA C 1 79 ? -40.079 42.465 3.935 1.00 60.66 79 ALA D N 1
ATOM 2484 C CA . ALA C 1 79 ? -39.707 41.077 3.664 1.00 59.82 79 ALA D CA 1
ATOM 2485 C C . ALA C 1 79 ? -40.283 40.228 4.793 1.00 54.52 79 ALA D C 1
ATOM 2486 O O . ALA C 1 79 ? -40.279 40.674 5.954 1.00 55.26 79 ALA D O 1
ATOM 2488 N N . PRO C 1 80 ? -40.796 39.034 4.494 1.00 49.12 80 PRO D N 1
ATOM 2489 C CA . PRO C 1 80 ? -41.268 38.132 5.559 1.00 43.35 80 PRO D CA 1
ATOM 2490 C C . PRO C 1 80 ? -40.108 37.608 6.397 1.00 43.02 80 PRO D C 1
ATOM 2491 O O . PRO C 1 80 ? -38.933 37.803 6.065 1.00 40.92 80 PRO D O 1
ATOM 2495 N N . LEU C 1 81 ? -40.458 36.911 7.487 1.00 37.29 81 LEU D N 1
ATOM 2496 C CA . LEU C 1 81 ? -39.466 36.466 8.469 1.00 36.00 81 LEU D CA 1
ATOM 2497 C C . LEU C 1 81 ? -38.289 35.795 7.782 1.00 33.15 81 LEU D C 1
ATOM 2498 O O . LEU C 1 81 ? -38.464 34.940 6.909 1.00 34.39 81 LEU D O 1
ATOM 2503 N N . ASN C 1 82 ? -37.079 36.219 8.136 1.00 32.65 82 ASN D N 1
ATOM 2504 C CA . ASN C 1 82 ? -35.895 35.676 7.490 1.00 34.18 82 ASN D CA 1
ATOM 2505 C C . ASN C 1 82 ? -34.743 35.756 8.479 1.00 32.74 82 ASN D C 1
ATOM 2506 O O . ASN C 1 82 ? -34.860 36.353 9.547 1.00 31.52 82 ASN D O 1
ATOM 2511 N N . ALA C 1 83 ? -33.605 35.188 8.087 1.00 31.64 83 ALA D N 1
ATOM 2512 C CA . ALA C 1 83 ? -32.440 35.186 8.961 1.00 34.17 83 ALA D CA 1
ATOM 2513 C C . ALA C 1 83 ? -31.981 36.586 9.371 1.00 36.38 83 ALA D C 1
ATOM 2514 O O . ALA C 1 83 ? -31.174 36.700 10.300 1.00 31.69 83 ALA D O 1
ATOM 2516 N N . PHE C 1 84 ? -32.468 37.655 8.731 1.00 32.81 84 PHE D N 1
ATOM 2517 C CA . PHE C 1 84 ? -32.036 38.994 9.111 1.00 31.95 84 PHE D CA 1
ATOM 2518 C C . PHE C 1 84 ? -33.116 39.799 9.830 1.00 34.49 84 PHE D C 1
ATOM 2519 O O . PHE C 1 84 ? -32.949 41.009 10.029 1.00 34.75 84 PHE D O 1
ATOM 2527 N N . SER C 1 85 ? -34.200 39.154 10.278 1.00 32.25 85 SER D N 1
ATOM 2528 C CA . SER C 1 85 ? -35.284 39.912 10.896 1.00 30.96 85 SER D CA 1
ATOM 2529 C C . SER C 1 85 ? -34.856 40.594 12.191 1.00 30.76 85 SER D C 1
ATOM 2530 O O . SER C 1 85 ? -35.379 41.666 12.518 1.00 31.84 85 SER D O 1
ATOM 2533 N N . PHE C 1 86 ? -33.921 40.008 12.931 1.00 33.19 86 PHE D N 1
ATOM 2534 C CA . PHE C 1 86 ? -33.367 40.609 14.141 1.00 34.19 86 PHE D CA 1
ATOM 2535 C C . PHE C 1 86 ? -31.855 40.439 14.095 1.00 33.59 86 PHE D C 1
ATOM 2536 O O . PHE C 1 86 ? -31.356 39.482 13.508 1.00 33.90 86 PHE D O 1
ATOM 2544 N N . VAL C 1 87 ? -31.121 41.360 14.721 1.00 33.04 87 VAL D N 1
ATOM 2545 C CA . VAL C 1 87 ? -29.661 41.342 14.647 1.00 33.63 87 VAL D CA 1
ATOM 2546 C C . VAL C 1 87 ? -29.084 40.600 15.845 1.00 35.51 87 VAL D C 1
ATOM 2547 O O . VAL C 1 87 ? -29.427 40.895 16.997 1.00 34.53 87 VAL D O 1
ATOM 2551 N N . LEU C 1 88 ? -28.196 39.642 15.573 1.00 34.70 88 LEU D N 1
ATOM 2552 C CA . LEU C 1 88 ? -27.323 39.079 16.597 1.00 35.72 88 LEU D CA 1
ATOM 2553 C C . LEU C 1 88 ? -25.924 39.632 16.363 1.00 34.45 88 LEU D C 1
ATOM 2554 O O . LEU C 1 88 ? -25.261 39.227 15.394 1.00 34.74 88 LEU D O 1
ATOM 2559 N N . PRO C 1 89 ? -25.443 40.555 17.197 1.00 31.79 89 PRO D N 1
ATOM 2560 C CA . PRO C 1 89 ? -24.180 41.231 16.907 1.00 34.79 89 PRO D CA 1
ATOM 2561 C C . PRO C 1 89 ? -23.064 40.240 16.649 1.00 37.27 89 PRO D C 1
ATOM 2562 O O . PRO C 1 89 ? -22.921 39.247 17.358 1.00 33.08 89 PRO D O 1
ATOM 2566 N N . GLY C 1 90 ? -22.291 40.500 15.590 1.00 34.23 90 GLY D N 1
ATOM 2567 C CA . GLY C 1 90 ? -21.188 39.652 15.216 1.00 31.15 90 GLY D CA 1
ATOM 2568 C C . GLY C 1 90 ? -21.536 38.527 14.275 1.00 33.65 90 GLY D C 1
ATOM 2569 O O . GLY C 1 90 ? -20.628 37.861 13.765 1.00 33.24 90 GLY D O 1
ATOM 2570 N N . VAL C 1 91 ? -22.815 38.280 14.020 1.00 33.89 91 VAL D N 1
ATOM 2571 C CA . VAL C 1 91 ? -23.236 37.120 13.247 1.00 35.49 91 VAL D CA 1
ATOM 2572 C C . VAL C 1 91 ? -23.949 37.530 11.967 1.00 35.13 91 VAL D C 1
ATOM 2573 O O . VAL C 1 91 ? -23.587 37.087 10.882 1.00 33.64 91 VAL D O 1
ATOM 2577 N N . ASN C 1 92 ? -24.962 38.393 12.077 1.00 34.82 92 ASN D N 1
ATOM 2578 C CA . ASN C 1 92 ? -25.772 38.742 10.918 1.00 35.08 92 ASN D CA 1
ATOM 2579 C C . ASN C 1 92 ? -25.994 40.245 10.797 1.00 31.32 92 ASN D C 1
ATOM 2580 O O . ASN C 1 92 ? -26.955 40.653 10.150 1.00 32.88 92 ASN D O 1
ATOM 2585 N N . ASP C 1 93 ? -25.140 41.075 11.402 1.00 31.33 93 ASP D N 1
ATOM 2586 C CA . ASP C 1 93 ? -25.321 42.522 11.303 1.00 34.62 93 ASP D CA 1
ATOM 2587 C C . ASP C 1 93 ? -24.706 43.058 10.001 1.00 38.02 93 ASP D C 1
ATOM 2588 O O . ASP C 1 93 ? -24.187 42.307 9.167 1.00 33.96 93 ASP D O 1
ATOM 2593 N N . ARG C 1 94 ? -24.785 44.376 9.808 1.00 34.60 94 ARG D N 1
ATOM 2594 C CA . ARG C 1 94 ? -24.335 44.944 8.539 1.00 40.15 94 ARG D CA 1
ATOM 2595 C C . ARG C 1 94 ? -22.825 44.858 8.389 1.00 37.18 94 ARG D C 1
ATOM 2596 O O . ARG C 1 94 ? -22.326 44.713 7.270 1.00 44.08 94 ARG D O 1
ATOM 2604 N N . ALA C 1 95 ? -22.084 44.939 9.492 1.00 37.27 95 ALA D N 1
ATOM 2605 C CA . ALA C 1 95 ? -20.639 44.782 9.410 1.00 41.29 95 ALA D CA 1
ATOM 2606 C C . ALA C 1 95 ? -20.259 43.390 8.901 1.00 41.90 95 ALA D C 1
ATOM 2607 O O . ALA C 1 95 ? -19.324 43.251 8.107 1.00 43.33 95 ALA D O 1
ATOM 2609 N N . THR C 1 96 ? -21.001 42.353 9.311 1.00 39.81 96 THR D N 1
ATOM 2610 C CA . THR C 1 96 ? -20.654 40.977 8.952 1.00 40.78 96 THR D CA 1
ATOM 2611 C C . THR C 1 96 ? -21.208 40.578 7.589 1.00 36.17 96 THR D C 1
ATOM 2612 O O . THR C 1 96 ? -20.548 39.859 6.835 1.00 41.66 96 THR D O 1
ATOM 2616 N N . VAL C 1 97 ? -22.411 41.007 7.257 1.00 38.26 97 VAL D N 1
ATOM 2617 C CA . VAL C 1 97 ? -23.020 40.689 5.968 1.00 38.54 97 VAL D CA 1
ATOM 2618 C C . VAL C 1 97 ? -23.260 42.025 5.278 1.00 40.18 97 VAL D C 1
ATOM 2619 O O . VAL C 1 97 ? -24.331 42.627 5.402 1.00 37.05 97 VAL D O 1
ATOM 2623 N N . ALA C 1 98 ? -22.238 42.505 4.564 1.00 39.03 98 ALA D N 1
ATOM 2624 C CA . ALA C 1 98 ? -22.176 43.896 4.130 1.00 42.85 98 ALA D CA 1
ATOM 2625 C C . ALA C 1 98 ? -22.593 44.112 2.690 1.00 41.81 98 ALA D C 1
ATOM 2626 O O . ALA C 1 98 ? -23.000 45.230 2.345 1.00 45.80 98 ALA D O 1
ATOM 2628 N N . THR C 1 99 ? -22.486 43.086 1.849 1.00 38.44 99 THR D N 1
ATOM 2629 C CA . THR C 1 99 ? -22.713 43.205 0.421 1.00 43.65 99 THR D CA 1
ATOM 2630 C C . THR C 1 99 ? -23.831 42.267 0.007 1.00 45.67 99 THR D C 1
ATOM 2631 O O . THR C 1 99 ? -24.110 41.267 0.676 1.00 42.85 99 THR D O 1
ATOM 2635 N N . ALA C 1 100 ? -24.483 42.611 -1.106 1.00 43.40 100 ALA D N 1
ATOM 2636 C CA . ALA C 1 100 ? -25.506 41.732 -1.658 1.00 44.76 100 ALA D CA 1
ATOM 2637 C C . ALA C 1 100 ? -24.931 40.365 -1.984 1.00 43.12 100 ALA D C 1
ATOM 2638 O O . ALA C 1 100 ? -25.606 39.346 -1.812 1.00 43.55 100 ALA D O 1
ATOM 2640 N N . ASP C 1 101 ? -23.676 40.322 -2.425 1.00 41.13 101 ASP D N 1
ATOM 2641 C CA . ASP C 1 101 ? -23.033 39.053 -2.745 1.00 41.80 101 ASP D CA 1
ATOM 2642 C C . ASP C 1 101 ? -22.910 38.162 -1.505 1.00 43.95 101 ASP D C 1
ATOM 2643 O O . ASP C 1 101 ? -23.273 36.979 -1.538 1.00 45.19 101 ASP D O 1
ATOM 2648 N N . GLU C 1 102 ? -22.427 38.716 -0.389 1.00 45.21 102 GLU D N 1
ATOM 2649 C CA . GLU C 1 102 ? -22.373 37.920 0.838 1.00 45.38 102 GLU D CA 1
ATOM 2650 C C . GLU C 1 102 ? -23.778 37.533 1.295 1.00 42.11 102 GLU D C 1
ATOM 2651 O O . GLU C 1 102 ? -24.036 36.370 1.628 1.00 40.83 102 GLU D O 1
ATOM 2657 N N . ALA C 1 103 ? -24.715 38.485 1.257 1.00 39.31 103 ALA D N 1
ATOM 2658 C CA . ALA C 1 103 ? -26.083 38.220 1.689 1.00 44.14 103 ALA D CA 1
ATOM 2659 C C . ALA C 1 103 ? -26.743 37.110 0.877 1.00 47.49 103 ALA D C 1
ATOM 2660 O O . ALA C 1 103 ? -27.624 36.404 1.383 1.00 45.84 103 ALA D O 1
ATOM 2662 N N . LYS C 1 104 ? -26.321 36.934 -0.375 1.00 47.11 104 LYS D N 1
ATOM 2663 C CA . LYS C 1 104 ? -26.882 35.885 -1.217 1.00 47.49 104 LYS D CA 1
ATOM 2664 C C . LYS C 1 104 ? -26.601 34.497 -0.648 1.00 44.11 104 LYS D C 1
ATOM 2665 O O . LYS C 1 104 ? -27.425 33.590 -0.795 1.00 41.69 104 LYS D O 1
ATOM 2671 N N . LYS C 1 105 ? -25.469 34.314 0.033 1.00 41.48 105 LYS D N 1
ATOM 2672 C CA . LYS C 1 105 ? -25.185 32.998 0.588 1.00 43.74 105 LYS D CA 1
ATOM 2673 C C . LYS C 1 105 ? -26.126 32.613 1.733 1.00 44.63 105 LYS D C 1
ATOM 2674 O O . LYS C 1 105 ? -26.073 31.464 2.188 1.00 45.78 105 LYS D O 1
ATOM 2680 N N . TRP C 1 106 ? -26.976 33.533 2.204 1.00 39.49 106 TRP D N 1
ATOM 2681 C CA . TRP C 1 106 ? -27.908 33.274 3.294 1.00 42.63 106 TRP D CA 1
ATOM 2682 C C . TRP C 1 106 ? -29.310 32.979 2.797 1.00 46.58 106 TRP D C 1
ATOM 2683 O O . TRP C 1 106 ? -30.230 32.848 3.614 1.00 45.61 106 TRP D O 1
ATOM 2694 N N . GLU C 1 107 ? -29.485 32.863 1.476 1.00 47.06 107 GLU D N 1
ATOM 2695 C CA . GLU C 1 107 ? -30.818 32.791 0.892 1.00 52.40 107 GLU D CA 1
ATOM 2696 C C . GLU C 1 107 ? -31.633 31.643 1.473 1.00 46.26 107 GLU D C 1
ATOM 2697 O O . GLU C 1 107 ? -32.841 31.778 1.680 1.00 46.83 107 GLU D O 1
ATOM 2703 N N . ASN C 1 108 ? -30.994 30.516 1.764 1.00 42.65 108 ASN D N 1
ATOM 2704 C CA . ASN C 1 108 ? -31.724 29.355 2.251 1.00 48.46 108 ASN D CA 1
ATOM 2705 C C . ASN C 1 108 ? -31.556 29.123 3.753 1.00 43.33 108 ASN D C 1
ATOM 2706 O O . ASN C 1 108 ? -31.830 28.026 4.235 1.00 45.54 108 ASN D O 1
ATOM 2711 N N . CYS C 1 109 ? -31.128 30.136 4.505 1.00 44.29 109 CYS D N 1
ATOM 2712 C CA . CYS C 1 109 ? -30.996 29.992 5.951 1.00 42.02 109 CYS D CA 1
ATOM 2713 C C . CYS C 1 109 ? -32.366 29.989 6.622 1.00 41.87 109 CYS D C 1
ATOM 2714 O O . CYS C 1 109 ? -33.254 30.765 6.258 1.00 42.14 109 CYS D O 1
ATOM 2717 N N . ASP C 1 110 ? -32.537 29.114 7.612 1.00 37.58 110 ASP D N 1
ATOM 2718 C CA . ASP C 1 110 ? -33.810 29.037 8.310 1.00 37.16 110 ASP D CA 1
ATOM 2719 C C . ASP C 1 110 ? -33.946 30.194 9.300 1.00 33.21 110 ASP D C 1
ATOM 2720 O O . ASP C 1 110 ? -32.982 30.882 9.627 1.00 35.13 110 ASP D O 1
ATOM 2725 N N . ALA C 1 111 ? -35.174 30.411 9.765 1.00 31.53 111 ALA D N 1
ATOM 2726 C CA . ALA C 1 111 ? -35.481 31.486 10.701 1.00 35.77 111 ALA D CA 1
ATOM 2727 C C . ALA C 1 111 ? -36.785 31.137 11.397 1.00 36.43 111 ALA D C 1
ATOM 2728 O O . ALA C 1 111 ? -37.736 30.700 10.737 1.00 35.16 111 ALA D O 1
ATOM 2730 N N . THR C 1 112 ? -36.828 31.308 12.720 1.00 35.58 112 THR D N 1
ATOM 2731 C CA . THR C 1 112 ? -38.048 31.113 13.499 1.00 31.87 112 THR D CA 1
ATOM 2732 C C . THR C 1 112 ? -38.104 32.151 14.617 1.00 32.85 112 THR D C 1
ATOM 2733 O O . THR C 1 112 ? -37.071 32.621 15.102 1.00 36.10 112 THR D O 1
ATOM 2737 N N . LEU C 1 113 ? -39.321 32.478 15.052 1.00 31.01 113 LEU D N 1
ATOM 2738 C CA . LEU C 1 113 ? -39.547 33.455 16.111 1.00 36.06 113 LEU D CA 1
ATOM 2739 C C . LEU C 1 113 ? -40.614 32.894 17.040 1.00 37.84 113 LEU D C 1
ATOM 2740 O O . LEU C 1 113 ? -41.709 32.557 16.581 1.00 33.61 113 LEU D O 1
ATOM 2745 N N . THR C 1 114 ? -40.288 32.761 18.333 1.00 38.32 114 THR D N 1
ATOM 2746 C CA . THR C 1 114 ? -41.226 32.261 19.333 1.00 33.89 114 THR D CA 1
ATOM 2747 C C . THR C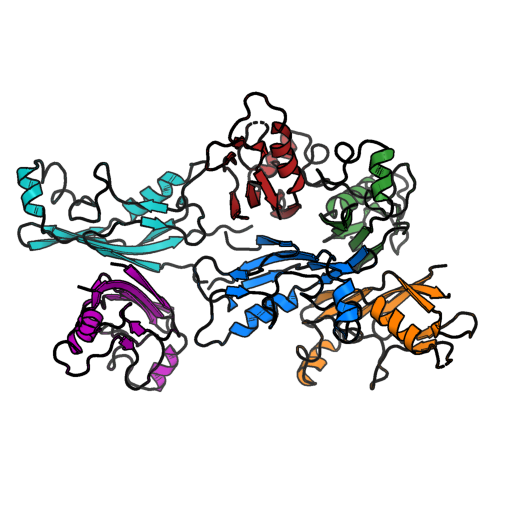 1 114 ? -41.256 33.204 20.522 1.00 36.87 114 THR D C 1
ATOM 2748 O O . THR C 1 114 ? -40.295 33.924 20.794 1.00 36.06 114 THR D O 1
ATOM 2752 N N . GLY C 1 115 ? -42.362 33.196 21.247 1.00 37.30 115 GLY D N 1
ATOM 2753 C CA . GLY C 1 115 ? -42.432 34.033 22.422 1.00 38.86 115 GLY D CA 1
ATOM 2754 C C . GLY C 1 115 ? -43.801 33.985 23.039 1.00 39.81 115 GLY D C 1
ATOM 2755 O O . GLY C 1 115 ? -44.604 33.099 22.740 1.00 41.09 115 GLY D O 1
ATOM 2756 N N . LEU C 1 116 ? -44.053 34.946 23.919 1.00 39.65 116 LEU D N 1
ATOM 2757 C CA . LEU C 1 116 ? -45.362 35.115 24.520 1.00 42.10 116 LEU D CA 1
ATOM 2758 C C . LEU C 1 116 ? -45.774 36.571 24.405 1.00 41.21 116 LEU D C 1
ATOM 2759 O O . LEU C 1 116 ? -44.944 37.473 24.557 1.00 43.58 116 LEU D O 1
ATOM 2764 N N . GLN C 1 117 ? -47.059 36.790 24.154 1.00 36.86 117 GLN D N 1
ATOM 2765 C CA . GLN C 1 117 ? -47.636 38.122 24.072 1.00 41.83 117 GLN D CA 1
ATOM 2766 C C . GLN C 1 117 ? -48.860 38.200 24.976 1.00 47.23 117 GLN D C 1
ATOM 2767 O O . GLN C 1 117 ? -49.508 37.186 25.257 1.00 47.92 117 GLN D O 1
ATOM 2773 N N . ARG C 1 118 ? -49.168 39.413 25.436 1.00 48.89 118 ARG D N 1
ATOM 2774 C CA . ARG C 1 118 ? -50.461 39.693 26.056 1.00 51.80 118 ARG D CA 1
ATOM 2775 C C . ARG C 1 118 ? -50.721 41.194 26.027 1.00 53.27 118 ARG D C 1
ATOM 2776 O O . ARG C 1 118 ? -49.857 41.986 25.647 1.00 55.52 118 ARG D O 1
ATOM 2784 N N . ILE C 1 119 ? -51.928 41.579 26.445 1.00 54.95 119 ILE D N 1
ATOM 2785 C CA . ILE C 1 119 ? -52.343 42.978 26.496 1.00 57.02 119 ILE D CA 1
ATOM 2786 C C . ILE C 1 119 ? -52.479 43.435 27.944 1.00 59.20 119 ILE D C 1
ATOM 2787 O O . ILE C 1 119 ? -52.927 42.677 28.814 1.00 59.49 119 ILE D O 1
ATOM 2792 N N . ILE C 1 120 ? -52.068 44.677 28.199 1.00 60.88 120 ILE D N 1
ATOM 2793 C CA . ILE C 1 120 ? -51.996 45.234 29.546 1.00 62.42 120 ILE D CA 1
ATOM 2794 C C . ILE C 1 120 ? -52.971 46.402 29.730 1.00 63.35 120 ILE D C 1
ATOM 2795 O O . ILE C 1 120 ? -54.193 46.233 29.668 1.00 68.90 120 ILE D O 1
ATOM 2800 N N . TRP D 1 5 ? -71.213 13.584 18.786 1.00 58.04 5 TRP E N 1
ATOM 2801 C CA . TRP D 1 5 ? -70.074 12.706 18.513 1.00 60.74 5 TRP E CA 1
ATOM 2802 C C . TRP D 1 5 ? -68.776 13.369 18.982 1.00 57.13 5 TRP E C 1
ATOM 2803 O O . TRP D 1 5 ? -68.175 14.174 18.271 1.00 58.46 5 TRP E O 1
ATOM 2814 N N . SER D 1 6 ? -68.358 13.026 20.161 1.00 51.76 6 SER E N 1
ATOM 2815 C CA . SER D 1 6 ? -67.098 13.515 20.692 1.00 51.37 6 SER E CA 1
ATOM 2816 C C . SER D 1 6 ? -65.965 12.534 20.369 1.00 50.70 6 SER E C 1
ATOM 2817 O O . SER D 1 6 ? -66.158 11.318 20.453 1.00 51.94 6 SER E O 1
ATOM 2820 N N . PRO D 1 7 ? -64.780 13.020 19.995 1.00 55.14 7 PRO E N 1
ATOM 2821 C CA . PRO D 1 7 ? -63.677 12.110 19.653 1.00 47.20 7 PRO E CA 1
ATOM 2822 C C . PRO D 1 7 ? -62.957 11.553 20.876 1.00 46.64 7 PRO E C 1
ATOM 2823 O O . PRO D 1 7 ? -63.012 12.102 21.978 1.00 46.23 7 PRO E O 1
ATOM 2827 N N . PHE D 1 8 ? -62.245 10.446 20.655 1.00 41.80 8 PHE E N 1
ATOM 2828 C CA . PHE D 1 8 ? -61.413 9.885 21.708 1.00 41.12 8 PHE E CA 1
ATOM 2829 C C . PHE D 1 8 ? -60.196 9.214 21.091 1.00 39.62 8 PHE E C 1
ATOM 2830 O O . PHE D 1 8 ? -60.220 8.765 19.943 1.00 39.06 8 PHE E O 1
ATOM 2838 N N . LYS D 1 9 ? -59.135 9.125 21.883 1.00 40.14 9 LYS E N 1
ATOM 2839 C CA . LYS D 1 9 ? -57.896 8.509 21.428 1.00 42.88 9 LYS E CA 1
ATOM 2840 C C . LYS D 1 9 ? -57.232 7.830 22.610 1.00 44.39 9 LYS E C 1
ATOM 2841 O O . LYS D 1 9 ? -57.128 8.432 23.684 1.00 45.68 9 LYS E O 1
ATOM 2847 N N . TYR D 1 10 ? -56.778 6.591 22.407 1.00 41.79 10 TYR E N 1
ATOM 2848 C CA . TYR D 1 10 ? -56.038 5.837 23.412 1.00 41.69 10 TYR E CA 1
ATOM 2849 C C . TYR D 1 10 ? -54.807 5.222 22.771 1.00 42.82 10 TYR E C 1
ATOM 2850 O O . TYR D 1 10 ? -54.845 4.785 21.615 1.00 42.64 10 TYR E O 1
ATOM 2859 N N . SER D 1 11 ? -53.729 5.169 23.545 1.00 42.07 11 SER E N 1
ATOM 2860 C CA . SER D 1 11 ? -52.432 4.671 23.127 1.00 41.13 11 SER E CA 1
ATOM 2861 C C . SER D 1 11 ? -52.087 3.447 23.961 1.00 42.90 11 SER E C 1
ATOM 2862 O O . SER D 1 11 ? -52.729 3.161 24.971 1.00 43.86 11 SER E O 1
ATOM 2865 N N . LYS D 1 12 ? -51.056 2.729 23.527 1.00 41.72 12 LYS E N 1
ATOM 2866 C CA . LYS D 1 12 ? -50.645 1.506 24.198 1.00 41.26 12 LYS E CA 1
ATOM 2867 C C . LYS D 1 12 ? -50.314 1.760 25.665 1.00 47.67 12 LYS E C 1
ATOM 2868 O O . LYS D 1 12 ? -49.516 2.646 25.994 1.00 45.36 12 LYS E O 1
ATOM 2874 N N . GLY D 1 13 ? -50.913 0.961 26.550 1.00 44.35 13 GLY E N 1
ATOM 2875 C CA . GLY D 1 13 ? -50.716 1.093 27.976 1.00 43.35 13 GLY E CA 1
ATOM 2876 C C . GLY D 1 13 ? -51.788 1.891 28.680 1.00 45.70 13 GLY E C 1
ATOM 2877 O O . GLY D 1 13 ? -51.824 1.884 29.913 1.00 45.55 13 GLY E O 1
ATOM 2878 N N . ASN D 1 14 ? -52.657 2.580 27.938 1.00 42.81 14 ASN E N 1
ATOM 2879 C CA . ASN D 1 14 ? -53.807 3.244 28.546 1.00 43.50 14 ASN E CA 1
ATOM 2880 C C . ASN D 1 14 ? -54.813 2.224 29.066 1.00 47.52 14 ASN E C 1
ATOM 2881 O O . ASN D 1 14 ? -55.079 1.198 28.430 1.00 47.46 14 ASN E O 1
ATOM 2886 N N . THR D 1 15 ? -55.426 2.545 30.194 1.00 47.30 15 THR E N 1
ATOM 2887 C CA . THR D 1 15 ? -56.651 1.879 30.609 1.00 46.63 15 THR E CA 1
ATOM 2888 C C . THR D 1 15 ? -57.824 2.513 29.871 1.00 44.68 15 THR E C 1
ATOM 2889 O O . THR D 1 15 ? -58.057 3.721 29.987 1.00 50.15 15 THR E O 1
ATOM 2893 N N . VAL D 1 16 ? -58.569 1.725 29.110 1.00 43.08 16 VAL E N 1
ATOM 2894 C CA . VAL D 1 16 ? -59.622 2.276 28.266 1.00 45.02 16 VAL E CA 1
ATOM 2895 C C . VAL D 1 16 ? -60.970 2.051 28.938 1.00 45.33 16 VAL E C 1
ATOM 2896 O O . VAL D 1 16 ? -61.514 0.941 28.911 1.00 45.83 16 VAL E O 1
ATOM 2900 N N . THR D 1 17 ? -61.534 3.114 29.503 1.00 45.58 17 THR E N 1
ATOM 2901 C CA . THR D 1 17 ? -62.837 3.059 30.147 1.00 45.20 17 THR E CA 1
ATOM 2902 C C . THR D 1 17 ? -63.724 4.091 29.486 1.00 44.82 17 THR E C 1
ATOM 2903 O O . THR D 1 17 ? -63.405 5.284 29.498 1.00 48.45 17 THR E O 1
ATOM 2907 N N . PHE D 1 18 ? -64.828 3.635 28.910 1.00 42.28 18 PHE E N 1
ATOM 2908 C CA . PHE D 1 18 ? -65.830 4.531 28.357 1.00 46.13 18 PHE E CA 1
ATOM 2909 C C . PHE D 1 18 ? -66.877 4.788 29.427 1.00 49.30 18 PHE E C 1
ATOM 2910 O O . PHE D 1 18 ? -67.487 3.847 29.942 1.00 49.45 18 PHE E O 1
ATOM 2918 N N . LYS D 1 19 ? -67.062 6.051 29.779 1.00 49.74 19 LYS E N 1
ATOM 2919 C CA . LYS D 1 19 ? -67.914 6.421 30.895 1.00 49.25 19 LYS E CA 1
ATOM 2920 C C . LYS D 1 19 ? -68.899 7.476 30.425 1.00 50.94 19 LYS E C 1
ATOM 2921 O O . LYS D 1 19 ? -68.539 8.366 29.652 1.00 48.81 19 LYS E O 1
ATOM 2923 N N . THR D 1 20 ? -70.146 7.364 30.866 1.00 48.49 20 THR E N 1
ATOM 2924 C CA . THR D 1 20 ? -71.079 8.452 30.656 1.00 58.24 20 THR E CA 1
ATOM 2925 C C . THR D 1 20 ? -70.644 9.658 31.500 1.00 59.64 20 THR E C 1
ATOM 2926 O O . THR D 1 20 ? -69.869 9.513 32.450 1.00 58.41 20 THR E O 1
ATOM 2930 N N . PRO D 1 21 ? -71.087 10.878 31.141 1.00 60.92 21 PRO E N 1
ATOM 2931 C CA . PRO D 1 21 ? -70.655 12.065 31.905 1.00 64.44 21 PRO E CA 1
ATOM 2932 C C . PRO D 1 21 ? -71.430 12.273 33.205 1.00 68.37 21 PRO E C 1
ATOM 2933 O O . PRO D 1 21 ? -70.849 12.606 34.246 1.00 68.80 21 PRO E O 1
ATOM 2937 N N . ASP D 1 22 ? -72.746 12.080 33.152 1.00 69.04 22 ASP E N 1
ATOM 2938 C CA . ASP D 1 22 ? -73.626 12.218 34.306 1.00 66.61 22 ASP E CA 1
ATOM 2939 C C . ASP D 1 22 ? -73.762 10.925 35.103 1.00 72.08 22 ASP E C 1
ATOM 2940 O O . ASP D 1 22 ? -74.668 10.820 35.935 1.00 73.17 22 ASP E O 1
ATOM 2945 N N . GLU D 1 23 ? -72.887 9.946 34.856 1.00 69.58 23 GLU E N 1
ATOM 2946 C CA . GLU D 1 23 ? -72.990 8.597 35.421 1.00 69.44 23 GLU E CA 1
ATOM 2947 C C . GLU D 1 23 ? -74.394 7.999 35.227 1.00 69.71 23 GLU E C 1
ATOM 2948 O O . GLU D 1 23 ? -74.919 7.260 36.068 1.00 72.07 23 GLU E O 1
ATOM 2954 N N . SER D 1 24 ? -74.986 8.288 34.067 1.00 67.82 24 SER E N 1
ATOM 2955 C CA . SER D 1 24 ? -76.103 7.522 33.534 1.00 62.00 24 SER E CA 1
ATOM 2956 C C . SER D 1 24 ? -75.594 6.186 32.974 1.00 60.30 24 SER E C 1
ATOM 2957 O O . SER D 1 24 ? -74.397 5.883 32.999 1.00 60.07 24 SER E O 1
ATOM 2960 N N . SER D 1 25 ? -76.507 5.375 32.445 1.00 56.08 25 SER E N 1
ATOM 2961 C CA . SER D 1 25 ? -76.189 3.987 32.117 1.00 60.45 25 SER E CA 1
ATOM 2962 C C . SER D 1 25 ? -75.387 3.899 30.818 1.00 57.10 25 SER E C 1
ATOM 2963 O O . SER D 1 25 ? -75.796 4.443 29.789 1.00 54.64 25 SER E O 1
ATOM 2966 N N . ILE D 1 26 ? -74.246 3.201 30.872 1.00 55.76 26 ILE E N 1
ATOM 2967 C CA . ILE D 1 26 ? -73.366 3.044 29.711 1.00 51.36 26 ILE E CA 1
ATOM 2968 C C . ILE D 1 26 ? -74.056 2.350 28.535 1.00 53.71 26 ILE E C 1
ATOM 2969 O O . ILE D 1 26 ? -73.552 2.387 27.404 1.00 55.01 26 ILE E O 1
ATOM 2974 N N . ALA D 1 27 ? -75.207 1.719 28.762 1.00 54.65 27 AL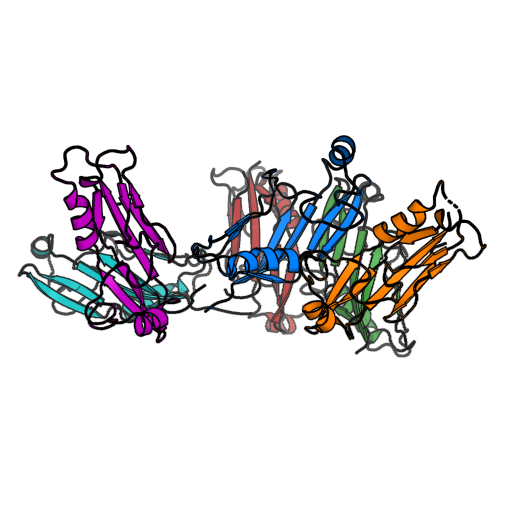A E N 1
ATOM 2975 C CA . ALA D 1 27 ? -75.928 1.099 27.658 1.00 55.55 27 ALA E CA 1
ATOM 2976 C C . ALA D 1 27 ? -76.382 2.104 26.611 1.00 54.81 27 ALA E C 1
ATOM 2977 O O . ALA D 1 27 ? -76.778 1.688 25.515 1.00 51.48 27 ALA E O 1
ATOM 2979 N N . TYR D 1 28 ? -76.334 3.402 26.915 1.00 52.88 28 TYR E N 1
ATOM 2980 C CA . TYR D 1 28 ? -76.801 4.442 26.003 1.00 56.29 28 TYR E CA 1
ATOM 2981 C C . TYR D 1 28 ? -75.687 5.046 25.150 1.00 54.06 28 TYR E C 1
ATOM 2982 O O . TYR D 1 28 ? -75.972 5.910 24.312 1.00 54.97 28 TYR E O 1
ATOM 2991 N N . MET D 1 29 ? -74.437 4.632 25.357 1.00 49.65 29 MET E N 1
ATOM 2992 C CA . MET D 1 29 ? -73.322 5.096 24.545 1.00 48.61 29 MET E CA 1
ATOM 2993 C C . MET D 1 29 ? -73.275 4.349 23.212 1.00 51.62 29 MET E C 1
ATOM 2994 O O . MET D 1 29 ? -73.465 3.128 23.160 1.00 49.66 29 MET E O 1
ATOM 2999 N N . ARG D 1 30 ? -73.029 5.097 22.132 1.00 48.31 30 ARG E N 1
ATOM 3000 C CA . ARG D 1 30 ? -72.822 4.555 20.798 1.00 47.23 30 ARG E CA 1
ATOM 3001 C C . ARG D 1 30 ? -71.514 5.096 20.236 1.00 47.44 30 ARG E C 1
ATOM 3002 O O . ARG D 1 30 ? -70.996 6.120 20.683 1.00 47.06 30 ARG E O 1
ATOM 3010 N N . PHE D 1 31 ? -70.983 4.388 19.243 1.00 45.72 31 PHE E N 1
ATOM 3011 C CA . PHE D 1 31 ? -69.652 4.639 18.722 1.00 43.31 31 PHE E CA 1
ATOM 3012 C C . PHE D 1 31 ? -69.719 4.763 17.213 1.00 45.38 31 PHE E C 1
ATOM 3013 O O . PHE D 1 31 ? -70.631 4.248 16.564 1.00 44.46 31 PHE E O 1
ATOM 3021 N N . ARG D 1 32 ? -68.746 5.477 16.662 1.00 43.98 32 ARG E N 1
ATOM 3022 C CA . ARG D 1 32 ? -68.708 5.715 15.230 1.00 46.81 32 ARG E CA 1
ATOM 3023 C C . ARG D 1 32 ? -67.256 5.877 14.825 1.00 41.85 32 ARG E C 1
ATOM 3024 O O . ARG D 1 32 ? -66.481 6.502 15.551 1.00 41.00 32 ARG E O 1
ATOM 3032 N N . ASN D 1 33 ? -66.893 5.293 13.677 1.00 41.63 33 ASN E N 1
ATOM 3033 C CA . ASN D 1 33 ? -65.557 5.437 13.084 1.00 43.31 33 ASN E CA 1
ATOM 3034 C C . ASN D 1 33 ? -64.444 4.997 14.013 1.00 39.83 33 ASN E C 1
ATOM 3035 O O . ASN D 1 33 ? -63.411 5.660 14.098 1.00 42.58 33 ASN E O 1
ATOM 3040 N N . CYS D 1 34 ? -64.611 3.862 14.684 1.00 37.44 34 CYS E N 1
ATOM 3041 C CA . CYS D 1 34 ? -63.593 3.413 15.626 1.00 38.66 34 CYS E CA 1
ATOM 3042 C C . CYS D 1 34 ? -62.589 2.535 14.892 1.00 37.98 34 CYS E C 1
ATOM 3043 O O . CYS D 1 34 ? -62.969 1.547 14.260 1.00 38.25 34 CYS E O 1
ATOM 3046 N N . VAL D 1 35 ? -61.311 2.891 14.971 1.00 36.29 35 VAL E N 1
ATOM 3047 C CA . VAL D 1 35 ? -60.265 2.146 14.289 1.00 35.21 35 VAL E CA 1
ATOM 3048 C C . VAL D 1 35 ? -59.244 1.707 15.321 1.00 37.84 35 VAL E C 1
ATOM 3049 O O . VAL D 1 35 ? -58.749 2.522 16.112 1.00 33.59 35 VAL E O 1
ATOM 3053 N N . PHE D 1 36 ? -58.927 0.423 15.304 1.00 38.86 36 PHE E N 1
ATOM 3054 C CA . PHE D 1 36 ? -57.870 -0.122 16.130 1.00 38.59 36 PHE E CA 1
ATOM 3055 C C . PHE D 1 36 ? -56.675 -0.385 15.229 1.00 36.72 36 PHE E C 1
ATOM 3056 O O . PHE D 1 36 ? -56.813 -1.006 14.173 1.00 39.75 36 PHE E O 1
ATOM 3064 N N . THR D 1 37 ? -55.516 0.118 15.623 1.00 33.57 37 THR E N 1
ATOM 3065 C CA . THR D 1 37 ? -54.332 0.048 14.779 1.00 39.50 37 THR E CA 1
ATOM 3066 C C . THR D 1 37 ? -53.172 -0.489 15.606 1.00 37.22 37 THR E C 1
ATOM 3067 O O . THR D 1 37 ? -52.943 -0.025 16.723 1.00 38.28 37 THR E O 1
ATOM 3071 N N . PHE D 1 38 ? -52.457 -1.473 15.073 1.00 35.08 38 PHE E N 1
ATOM 3072 C CA . PHE D 1 38 ? -51.341 -2.055 15.797 1.00 41.77 38 PHE E CA 1
ATOM 3073 C C . PHE D 1 38 ? -50.259 -2.411 14.795 1.00 42.10 38 PHE E C 1
ATOM 3074 O O . PHE D 1 38 ? -50.460 -2.353 13.580 1.00 42.80 38 PHE E O 1
ATOM 3082 N N . THR D 1 39 ? -49.093 -2.767 15.322 1.00 44.11 39 THR E N 1
ATOM 3083 C CA . THR D 1 39 ? -47.997 -3.300 14.531 1.00 43.49 39 THR E CA 1
ATOM 3084 C C . THR D 1 39 ? -47.775 -4.761 14.904 1.00 47.14 39 THR E C 1
ATOM 3085 O O . THR D 1 39 ? -48.038 -5.175 16.038 1.00 44.54 39 THR E O 1
ATOM 3089 N N . ASP D 1 40 ? -47.287 -5.533 13.949 1.00 41.51 40 ASP E N 1
ATOM 3090 C CA . ASP D 1 40 ? -46.877 -6.908 14.190 1.00 45.66 40 ASP E CA 1
ATOM 3091 C C . ASP D 1 40 ? -45.376 -6.951 14.485 1.00 51.37 40 ASP E C 1
ATOM 3092 O O . ASP D 1 40 ? -44.655 -5.971 14.257 1.00 49.99 40 ASP E O 1
ATOM 3097 N N . PRO D 1 41 ? -44.850 -8.062 15.024 1.00 51.47 41 PRO E N 1
ATOM 3098 C CA . PRO D 1 41 ? -43.413 -8.073 15.360 1.00 51.73 41 PRO E CA 1
ATOM 3099 C C . PRO D 1 41 ? -42.505 -7.743 14.189 1.00 51.10 41 PRO E C 1
ATOM 3100 O O . PRO D 1 41 ? -41.407 -7.218 14.406 1.00 53.95 41 PRO E O 1
ATOM 3104 N N . LYS D 1 42 ? -42.928 -8.005 12.954 1.00 54.05 42 LYS E N 1
ATOM 3105 C CA . LYS D 1 42 ? -42.081 -7.663 11.821 1.00 52.84 42 LYS E CA 1
ATOM 3106 C C . LYS D 1 42 ? -42.064 -6.167 11.535 1.00 55.95 42 LYS E C 1
ATOM 3107 O O . LYS D 1 42 ? -41.295 -5.733 10.670 1.00 60.11 42 LYS E O 1
ATOM 3109 N N . GLY D 1 43 ? -42.882 -5.376 12.231 1.00 52.58 43 GLY E N 1
ATOM 3110 C CA . GLY D 1 43 ? -42.937 -3.938 12.044 1.00 55.93 43 GLY E CA 1
ATOM 3111 C C . GLY D 1 43 ? -44.061 -3.421 11.154 1.00 51.54 43 GLY E C 1
ATOM 3112 O O . GLY D 1 43 ? -44.279 -2.202 11.105 1.00 50.66 43 GLY E O 1
ATOM 3113 N N . SER D 1 44 ? -44.773 -4.293 10.448 1.00 52.15 44 SER E N 1
ATOM 3114 C CA . SER D 1 44 ? -45.839 -3.835 9.574 1.00 47.73 44 SER E CA 1
ATOM 3115 C C . SER D 1 44 ? -47.035 -3.328 10.373 1.00 49.94 44 SER E C 1
ATOM 3116 O O . SER D 1 44 ? -47.265 -3.690 11.532 1.00 49.91 44 SER E O 1
ATOM 3119 N N . LEU D 1 45 ? -47.818 -2.500 9.709 1.00 46.64 45 LEU E N 1
ATOM 3120 C CA . LEU D 1 45 ? -48.936 -1.799 10.303 1.00 45.33 45 LEU E CA 1
ATOM 3121 C C . LEU D 1 45 ? -50.222 -2.533 9.948 1.00 40.39 45 LEU E C 1
ATOM 3122 O O . LEU D 1 45 ? -50.361 -3.062 8.844 1.00 45.05 45 LEU E O 1
ATOM 3127 N N . HIS D 1 46 ? -51.154 -2.591 10.893 1.00 41.04 46 HIS E N 1
ATOM 3128 C CA . HIS D 1 46 ? -52.443 -3.224 10.649 1.00 39.16 46 HIS E CA 1
ATOM 3129 C C . HIS D 1 46 ? -53.514 -2.398 11.334 1.00 40.60 46 HIS E C 1
ATOM 3130 O O . HIS D 1 46 ? -53.278 -1.844 12.406 1.00 41.27 46 HIS E O 1
ATOM 3137 N N . SER D 1 47 ? -54.685 -2.306 10.722 1.00 39.59 47 SER E N 1
ATOM 3138 C CA . SER D 1 47 ? -55.780 -1.643 11.400 1.00 38.36 47 SER E CA 1
ATOM 3139 C C . SER D 1 47 ? -57.088 -2.342 11.061 1.00 37.68 47 SER E C 1
ATOM 3140 O O . SER D 1 47 ? -57.194 -3.077 10.077 1.00 39.79 47 SER E O 1
ATOM 3143 N N . ILE D 1 48 ? -58.081 -2.131 11.913 1.00 37.73 48 ILE E N 1
ATOM 3144 C CA . ILE D 1 48 ? -59.368 -2.794 11.750 1.00 36.83 48 ILE E CA 1
ATOM 3145 C C . ILE D 1 48 ? -60.441 -1.925 12.383 1.00 36.92 48 ILE E C 1
ATOM 3146 O O . ILE D 1 48 ? -60.234 -1.349 13.456 1.00 39.91 48 ILE E O 1
ATOM 3151 N N . ASP D 1 49 ? -61.582 -1.812 11.701 1.00 36.00 49 ASP E N 1
ATOM 3152 C CA . ASP D 1 49 ? -62.730 -1.089 12.238 1.00 37.58 49 ASP E CA 1
ATOM 3153 C C . ASP D 1 49 ? -63.374 -1.908 13.357 1.00 39.21 49 ASP E C 1
ATOM 3154 O O . ASP D 1 49 ? -63.765 -3.059 13.143 1.00 33.91 49 ASP E O 1
ATOM 3159 N N . VAL D 1 50 ? -63.484 -1.322 14.554 1.00 38.88 50 VAL E N 1
ATOM 3160 C CA . VAL D 1 50 ? -64.045 -2.045 15.694 1.00 36.95 50 VAL E CA 1
ATOM 3161 C C . VAL D 1 50 ? -65.272 -1.306 16.222 1.00 37.79 50 VAL E C 1
ATOM 3162 O O . VAL D 1 50 ? -65.666 -1.472 17.381 1.00 36.95 50 VAL E O 1
ATOM 3166 N N . THR D 1 51 ? -65.918 -0.527 15.350 1.00 37.90 51 THR E N 1
ATOM 3167 C CA . THR D 1 51 ? -67.054 0.284 15.777 1.00 35.65 51 THR E CA 1
ATOM 3168 C C . THR D 1 51 ? -68.193 -0.587 16.311 1.00 41.77 51 THR E C 1
ATOM 3169 O O . THR D 1 51 ? -68.765 -0.299 17.373 1.00 38.99 51 THR E O 1
ATOM 3173 N N . GLU D 1 52 ? -68.530 -1.664 15.596 1.00 39.00 52 GLU E N 1
ATOM 3174 C CA . GLU D 1 52 ? -69.637 -2.522 16.016 1.00 39.55 52 GLU E CA 1
ATOM 3175 C C . GLU D 1 52 ? -69.279 -3.356 17.241 1.00 37.81 52 GLU E C 1
ATOM 3176 O O . GLU D 1 52 ? -70.155 -3.645 18.063 1.00 40.83 52 GLU E O 1
ATOM 3182 N N . VAL D 1 53 ? -68.004 -3.726 17.392 1.00 35.71 53 VAL E N 1
ATOM 3183 C CA . VAL D 1 53 ? -67.550 -4.432 18.589 1.00 38.37 53 VAL E CA 1
ATOM 3184 C C . VAL D 1 53 ? -67.777 -3.573 19.834 1.00 42.40 53 VAL E C 1
ATOM 3185 O O . VAL D 1 53 ? -68.285 -4.055 20.855 1.00 40.29 53 VAL E O 1
ATOM 3189 N N . LEU D 1 54 ? -67.398 -2.288 19.766 1.00 39.97 54 LEU E N 1
ATOM 3190 C CA . LEU D 1 54 ? -67.651 -1.365 20.878 1.00 40.91 54 LEU E CA 1
ATOM 3191 C C . LEU D 1 54 ? -69.147 -1.154 21.095 1.00 40.58 54 LEU E C 1
ATOM 3192 O O . LEU D 1 54 ? -69.630 -1.234 22.229 1.00 40.70 54 LEU E O 1
ATOM 3197 N N . ASN D 1 55 ? -69.897 -0.862 20.022 1.00 39.66 55 ASN E N 1
ATOM 3198 C CA . ASN D 1 55 ? -71.344 -0.698 20.147 1.00 42.34 55 ASN E CA 1
ATOM 3199 C C . ASN D 1 55 ? -72.001 -1.914 20.803 1.00 46.61 55 ASN E C 1
ATOM 3200 O O . ASN D 1 55 ? -72.896 -1.762 21.645 1.00 45.72 55 ASN E O 1
ATOM 3205 N N . ASN D 1 56 ? -71.558 -3.129 20.441 1.00 42.49 56 ASN E N 1
ATOM 3206 C CA . ASN D 1 56 ? -72.078 -4.342 21.079 1.00 45.56 56 ASN E CA 1
ATOM 3207 C C . ASN D 1 56 ? -71.696 -4.438 22.558 1.00 47.03 56 ASN E C 1
ATOM 3208 O O . ASN D 1 56 ? -72.470 -4.985 23.353 1.00 48.73 56 ASN E O 1
ATOM 3213 N N . MET D 1 57 ? -70.519 -3.935 22.960 1.00 44.60 57 MET E N 1
ATOM 3214 C CA . MET D 1 57 ? -70.198 -3.928 24.386 1.00 43.93 57 MET E CA 1
ATOM 3215 C C . MET D 1 57 ? -71.149 -3.032 25.166 1.00 48.64 57 MET E C 1
ATOM 3216 O O . MET D 1 57 ? -71.529 -3.351 26.298 1.00 51.24 57 MET E O 1
ATOM 3221 N N . ALA D 1 58 ? -71.528 -1.896 24.588 1.00 46.57 58 ALA E N 1
ATOM 3222 C CA . ALA D 1 58 ? -72.470 -1.008 25.259 1.00 50.27 58 ALA E CA 1
ATOM 3223 C C . ALA D 1 58 ? -73.867 -1.611 25.275 1.00 52.74 58 ALA E C 1
ATOM 3224 O O . ALA D 1 58 ? -74.551 -1.596 26.304 1.00 55.87 58 ALA E O 1
ATOM 3226 N N . LYS D 1 59 ? -74.315 -2.133 24.135 1.00 51.65 59 LYS E N 1
ATOM 3227 C CA . LYS D 1 59 ? -75.606 -2.802 24.090 1.00 53.12 59 LYS E CA 1
ATOM 3228 C C . LYS D 1 59 ? -75.655 -3.992 25.038 1.00 55.31 59 LYS E C 1
ATOM 3229 O O . LYS D 1 59 ? -76.748 -4.471 25.355 1.00 58.80 59 LYS E O 1
ATOM 3235 N N . GLY D 1 60 ? -74.497 -4.461 25.513 1.00 52.82 60 GLY E N 1
ATOM 3236 C CA . GLY D 1 60 ? -74.458 -5.602 26.406 1.00 53.01 60 GLY E CA 1
ATOM 3237 C C . GLY D 1 60 ? -75.138 -5.352 27.731 1.00 59.57 60 GLY E C 1
ATOM 3238 O O . GLY D 1 60 ? -75.532 -6.306 28.409 1.00 60.70 60 GLY E O 1
ATOM 3239 N N . PHE D 1 61 ? -75.279 -4.087 28.121 1.00 60.41 61 PHE E N 1
ATOM 3240 C CA . PHE D 1 61 ? -75.909 -3.704 29.375 1.00 58.55 61 PHE E CA 1
ATOM 3241 C C . PHE D 1 61 ? -77.353 -3.254 29.182 1.00 63.79 61 PHE E C 1
ATOM 3242 O O . PHE D 1 61 ? -77.968 -2.743 30.125 1.00 67.45 61 PHE E O 1
ATOM 3250 N N . ARG D 1 62 ? -77.901 -3.444 27.978 1.00 62.80 62 ARG E N 1
ATOM 3251 C CA . ARG D 1 62 ? -79.202 -2.891 27.618 1.00 68.60 62 ARG E CA 1
ATOM 3252 C C . ARG D 1 62 ? -80.317 -3.466 28.483 1.00 74.25 62 ARG E C 1
ATOM 3253 O O . ARG D 1 62 ? -81.303 -2.775 28.775 1.00 72.85 62 ARG E O 1
ATOM 3261 N N . ASP D 1 63 ? -80.177 -4.719 28.909 1.00 74.40 63 ASP E N 1
ATOM 3262 C CA . ASP D 1 63 ? -81.176 -5.360 29.753 1.00 77.71 63 ASP E CA 1
ATOM 3263 C C . ASP D 1 63 ? -80.546 -5.798 31.071 1.00 77.86 63 ASP E C 1
ATOM 3264 O O . ASP D 1 63 ? -80.690 -6.955 31.477 1.00 80.17 63 ASP E O 1
ATOM 3269 N N . ALA D 1 64 ? -79.832 -4.896 31.738 1.00 74.40 64 ALA E N 1
ATOM 3270 C CA . ALA D 1 64 ? -79.311 -5.165 33.068 1.00 74.25 64 ALA E CA 1
ATOM 3271 C C . ALA D 1 64 ? -80.129 -4.411 34.108 1.00 77.81 64 ALA E C 1
ATOM 3272 O O . ALA D 1 64 ? -80.827 -3.437 33.807 1.00 72.75 64 ALA E O 1
ATOM 3274 N N . GLN D 1 65 ? -80.034 -4.886 35.348 1.00 80.46 65 GLN E N 1
ATOM 3275 C CA . GLN D 1 65 ? -80.806 -4.325 36.447 1.00 82.32 65 GLN E CA 1
ATOM 3276 C C . GLN D 1 65 ? -80.042 -3.228 37.177 1.00 80.32 65 GLN E C 1
ATOM 3277 O O . GLN D 1 65 ? -80.624 -2.197 37.538 1.00 80.01 65 GLN E O 1
ATOM 3283 N N . ASN D 1 66 ? -78.747 -3.432 37.401 1.00 80.47 66 ASN E N 1
ATOM 3284 C CA . ASN D 1 66 ? -77.879 -2.407 37.965 1.00 79.68 66 ASN E CA 1
ATOM 3285 C C . ASN D 1 66 ? -76.886 -1.947 36.908 1.00 72.88 66 ASN E C 1
ATOM 3286 O O . ASN D 1 66 ? -75.679 -2.164 37.079 1.00 72.78 66 ASN E O 1
ATOM 3291 N N . PRO D 1 67 ? -77.330 -1.301 35.830 1.00 71.08 67 PRO E N 1
ATOM 3292 C CA . PRO D 1 67 ? -76.410 -0.979 34.733 1.00 68.28 67 PRO E CA 1
ATOM 3293 C C . PRO D 1 67 ? -75.375 0.031 35.186 1.00 66.00 67 PRO E C 1
ATOM 3294 O O . PRO D 1 67 ? -75.715 1.041 35.826 1.00 63.04 67 PRO E O 1
ATOM 3298 N N . PRO D 1 68 ? -74.101 -0.215 34.897 1.00 61.45 68 PRO E N 1
ATOM 3299 C CA . PRO D 1 68 ? -73.049 0.694 35.348 1.00 56.41 68 PRO E CA 1
ATOM 3300 C C . PRO D 1 68 ? -72.954 1.888 34.410 1.00 57.88 68 PRO E C 1
ATOM 3301 O O . PRO D 1 68 ? -73.605 1.956 33.364 1.00 59.26 68 PRO E O 1
ATOM 3305 N N . SER D 1 69 ? -72.124 2.842 34.811 1.00 58.33 69 SER E N 1
ATOM 3306 C CA . SER D 1 69 ? -71.896 4.052 34.036 1.00 61.48 69 SER E CA 1
ATOM 3307 C C . SER D 1 69 ? -70.614 3.976 33.219 1.00 55.09 69 SER E C 1
ATOM 3308 O O . SER D 1 69 ? -70.214 4.976 32.620 1.00 54.87 69 SER E O 1
ATOM 3311 N N . SER D 1 70 ? -69.969 2.813 33.197 1.00 53.62 70 SER E N 1
ATOM 3312 C CA . SER D 1 70 ? -68.694 2.608 32.537 1.00 50.35 70 SER E CA 1
ATOM 3313 C C . SER D 1 70 ? -68.613 1.152 32.095 1.00 53.32 70 SER E C 1
ATOM 3314 O O . SER D 1 70 ? -69.356 0.295 32.581 1.00 54.90 70 SER E O 1
ATOM 3316 N N . PHE D 1 71 ? -67.727 0.892 31.133 1.00 47.07 71 PHE E N 1
ATOM 3317 C CA . PHE D 1 71 ? -67.143 -0.426 30.914 1.00 45.19 71 PHE E CA 1
ATOM 3318 C C . PHE D 1 71 ? -65.696 -0.212 30.498 1.00 45.32 71 PHE E C 1
ATOM 3319 O O . PHE D 1 71 ? -65.335 0.856 29.996 1.00 46.52 71 PHE E O 1
ATOM 3327 N N . THR D 1 72 ? -64.865 -1.224 30.743 1.00 46.39 72 THR E N 1
ATOM 3328 C CA . THR D 1 72 ? -63.422 -1.169 30.526 1.00 47.16 72 THR E CA 1
ATOM 3329 C C . THR D 1 72 ? -62.989 -2.334 29.644 1.00 48.71 72 THR E C 1
ATOM 3330 O O . THR D 1 72 ? -63.441 -3.466 29.847 1.00 45.63 72 THR E O 1
ATOM 3334 N N . LEU D 1 73 ? -62.124 -2.057 28.658 1.00 45.23 73 LEU E N 1
ATOM 3335 C CA . LEU D 1 73 ? -61.570 -3.122 27.827 1.00 46.66 73 LEU E CA 1
ATOM 3336 C C . LEU D 1 73 ? -60.557 -3.921 28.622 1.00 47.15 73 LEU E C 1
ATOM 3337 O O . LEU D 1 73 ? -59.968 -3.422 29.579 1.00 44.35 73 LEU E O 1
ATOM 3342 N N . GLY D 1 74 ? -60.322 -5.162 28.194 1.00 48.75 74 GLY E N 1
ATOM 3343 C CA . GLY D 1 74 ? -59.180 -5.874 28.737 1.00 55.04 74 GLY E CA 1
ATOM 3344 C C . GLY D 1 74 ? -59.249 -7.384 28.896 1.00 62.44 74 GLY E C 1
ATOM 3345 O O . GLY D 1 74 ? -58.197 -8.019 29.057 1.00 66.02 74 GLY E O 1
ATOM 3346 N N . GLY D 1 75 ? -60.445 -7.977 28.869 1.00 56.96 75 GLY E N 1
ATOM 3347 C CA . GLY D 1 75 ? -60.424 -9.440 28.992 1.00 60.54 75 GLY E CA 1
ATOM 3348 C C . GLY D 1 75 ? -59.937 -9.921 30.363 1.00 66.50 75 GLY E C 1
ATOM 3349 O O . GLY D 1 75 ? -59.841 -9.155 31.327 1.00 67.62 75 GLY E O 1
ATOM 3350 N N . HIS D 1 76 ? -59.636 -11.219 30.468 1.00 66.85 76 HIS E N 1
ATOM 3351 C CA . HIS D 1 76 ? -59.282 -11.805 31.793 1.00 69.52 76 HIS E CA 1
ATOM 3352 C C . HIS D 1 76 ? -57.973 -11.219 32.306 1.00 70.01 76 HIS E C 1
ATOM 3353 O O . HIS D 1 76 ? -57.600 -11.401 33.474 1.00 65.26 76 HIS E O 1
ATOM 3360 N N . CYS D 1 77 ? -57.293 -10.509 31.421 1.00 71.78 77 CYS E N 1
ATOM 3361 C CA . CYS D 1 77 ? -56.001 -9.911 31.842 1.00 68.51 77 CYS E CA 1
ATOM 3362 C C . CYS D 1 77 ? -56.216 -8.496 32.398 1.00 67.19 77 CYS E C 1
ATOM 3363 O O . CYS D 1 77 ? -55.259 -7.967 33.006 1.00 68.26 77 CYS E O 1
ATOM 3366 N N . GLN D 1 78 ? -57.419 -7.948 32.377 1.00 65.55 78 GLN E N 1
ATOM 3367 C CA . GLN D 1 78 ? -57.507 -6.561 32.893 1.00 63.44 78 GLN E CA 1
ATOM 3368 C C . GLN D 1 78 ? -56.252 -5.822 32.402 1.00 64.23 78 GLN E C 1
ATOM 3369 O O . GLN D 1 78 ? -55.744 -4.954 33.134 1.00 64.10 78 GLN E O 1
ATOM 3375 N N . ALA D 1 79 ? -55.765 -6.180 31.214 1.00 59.17 79 ALA E N 1
ATOM 3376 C CA . ALA D 1 79 ? -54.537 -5.566 30.666 1.00 55.39 79 ALA E CA 1
ATOM 3377 C C . ALA D 1 79 ? -54.877 -4.257 29.965 1.00 51.02 79 ALA E C 1
ATOM 3378 O O . ALA D 1 79 ? -55.997 -4.103 29.450 1.00 50.76 79 ALA E O 1
ATOM 3380 N N . PRO D 1 80 ? -53.933 -3.299 29.927 1.00 52.77 80 PRO E N 1
ATOM 3381 C CA . PRO D 1 80 ? -54.173 -2.046 29.238 1.00 48.95 80 PRO E CA 1
ATOM 3382 C C . PRO D 1 80 ? -54.128 -2.249 27.732 1.00 44.16 80 PRO E C 1
ATOM 3383 O O . PRO D 1 80 ? -53.792 -3.344 27.262 1.00 41.72 80 PRO E O 1
ATOM 3387 N N . LEU D 1 81 ? -54.458 -1.203 26.976 1.00 43.67 81 LEU E N 1
ATOM 3388 C CA . LEU D 1 81 ? -54.482 -1.338 25.521 1.00 42.94 81 LEU E CA 1
ATOM 3389 C C . LEU D 1 81 ? -53.184 -1.960 25.019 1.00 41.45 81 LEU E C 1
ATOM 3390 O O . LEU D 1 81 ? -52.097 -1.579 25.454 1.00 42.89 81 LEU E O 1
ATOM 3395 N N . ASN D 1 82 ? -53.305 -2.944 24.128 1.00 35.54 82 ASN E N 1
ATOM 3396 C CA . ASN D 1 82 ? -52.154 -3.641 23.565 1.00 36.85 82 ASN E CA 1
ATOM 3397 C C . ASN D 1 82 ? -52.533 -4.138 22.175 1.00 37.98 82 ASN E C 1
ATOM 3398 O O . ASN D 1 82 ? -53.661 -3.945 21.713 1.00 35.50 82 ASN E O 1
ATOM 3403 N N . ALA D 1 83 ? -51.590 -4.796 21.507 1.00 38.25 83 ALA E N 1
ATOM 3404 C CA . ALA D 1 83 ? -51.824 -5.195 20.124 1.00 35.20 83 ALA E CA 1
ATOM 3405 C C . ALA D 1 83 ? -52.926 -6.247 19.975 1.00 41.00 83 ALA E C 1
ATOM 3406 O O . ALA D 1 83 ? -53.422 -6.455 18.857 1.00 39.07 83 ALA E O 1
ATOM 3408 N N . PHE D 1 84 ? -53.322 -6.919 21.057 1.00 37.68 84 PHE E N 1
ATOM 3409 C CA . PHE D 1 84 ? -54.358 -7.946 21.001 1.00 37.83 84 PHE E CA 1
ATOM 3410 C C . PHE D 1 84 ? -55.680 -7.479 21.577 1.00 39.43 84 PHE E C 1
ATOM 3411 O O . PHE D 1 84 ? -56.545 -8.314 21.836 1.00 40.60 84 PHE E O 1
ATOM 3419 N N . SER D 1 85 ? -55.856 -6.173 21.802 1.00 36.31 85 SER E N 1
ATOM 3420 C CA . SER D 1 85 ? -57.106 -5.700 22.384 1.00 38.82 85 SER E CA 1
ATOM 3421 C C . SER D 1 85 ? -58.292 -5.971 21.472 1.00 35.55 85 SER E C 1
ATOM 3422 O O . SER D 1 85 ? -59.424 -6.077 21.952 1.00 34.43 85 SER E O 1
ATOM 3425 N N . PHE D 1 86 ? -58.059 -6.054 20.161 1.00 37.58 86 PHE E N 1
ATOM 3426 C CA . PHE D 1 86 ? -59.091 -6.408 19.196 1.00 36.81 86 PHE E CA 1
ATOM 3427 C C . PHE D 1 86 ? -58.484 -7.347 18.164 1.00 37.04 86 PHE E C 1
ATOM 3428 O O . PHE D 1 86 ? -57.276 -7.302 17.899 1.00 37.26 86 PHE E O 1
ATOM 3436 N N . VAL D 1 87 ? -59.336 -8.185 17.565 1.00 36.49 87 VAL E N 1
ATOM 3437 C CA . VAL D 1 87 ? -58.893 -9.227 16.646 1.00 37.05 87 VAL E CA 1
ATOM 3438 C C . VAL D 1 87 ? -58.994 -8.731 15.212 1.00 37.18 87 VAL E C 1
ATOM 3439 O O . VAL D 1 87 ? -60.060 -8.269 14.780 1.00 34.82 87 VAL E O 1
ATOM 3443 N N . LEU D 1 88 ? -57.908 -8.863 14.462 1.00 34.84 88 LEU E N 1
ATOM 3444 C CA . LEU D 1 88 ? -57.977 -8.705 13.013 1.00 37.70 88 LEU E CA 1
ATOM 3445 C C . LEU D 1 88 ? -57.753 -10.090 12.436 1.00 32.13 88 LEU E C 1
ATOM 3446 O O . LEU D 1 88 ? -56.647 -10.625 12.572 1.00 30.48 88 LEU E O 1
ATOM 3451 N N . PRO D 1 89 ? -58.764 -10.736 11.846 1.00 33.73 89 PRO E N 1
ATOM 3452 C CA . PRO D 1 89 ? -58.617 -12.144 11.456 1.00 34.54 89 PRO E CA 1
ATOM 3453 C C . PRO D 1 89 ? -57.445 -12.369 10.512 1.00 39.57 89 PRO E C 1
ATOM 3454 O O . PRO D 1 89 ? -57.233 -11.620 9.552 1.00 35.89 89 PRO E O 1
ATOM 3458 N N . GLY D 1 90 ? -56.696 -13.442 10.784 1.00 37.93 90 GLY E N 1
ATOM 3459 C CA . GLY D 1 90 ? -55.529 -13.783 10.008 1.00 36.36 90 GLY E CA 1
ATOM 3460 C C . GLY D 1 90 ? -54.261 -13.114 10.475 1.00 35.65 90 GLY E C 1
ATOM 3461 O O . GLY D 1 90 ? -53.185 -13.444 9.976 1.00 37.17 90 GLY E O 1
ATOM 3462 N N . VAL D 1 91 ? -54.348 -12.189 11.426 1.00 36.66 91 VAL E N 1
ATOM 3463 C CA . VAL D 1 91 ? -53.182 -11.418 11.827 1.00 37.53 91 VAL E CA 1
ATOM 3464 C C . VAL D 1 91 ? -52.864 -11.651 13.303 1.00 34.58 91 VAL E C 1
ATOM 3465 O O . VAL D 1 91 ? -51.758 -12.072 13.637 1.00 37.01 91 VAL E O 1
ATOM 3469 N N . ASN D 1 92 ? -53.805 -11.360 14.206 1.00 35.21 92 ASN E N 1
ATOM 3470 C CA . ASN D 1 92 ? -53.486 -11.468 15.628 1.00 37.21 92 ASN E CA 1
ATOM 3471 C C . ASN D 1 92 ? -54.486 -12.351 16.369 1.00 39.32 92 ASN E C 1
ATOM 3472 O O . ASN D 1 92 ? -54.708 -12.149 17.564 1.00 38.48 92 ASN E O 1
ATOM 3477 N N . ASP D 1 93 ? -55.121 -13.303 15.682 1.00 38.41 93 ASP E N 1
ATOM 3478 C CA . ASP D 1 93 ? -56.103 -14.162 16.325 1.00 41.79 93 ASP E CA 1
ATOM 3479 C C . ASP D 1 93 ? -55.413 -15.375 16.947 1.00 42.12 93 ASP E C 1
ATOM 3480 O O . ASP D 1 93 ? -54.205 -15.580 16.813 1.00 41.87 93 ASP E O 1
ATOM 3485 N N . ARG D 1 94 ? -56.220 -16.209 17.605 1.00 42.37 94 ARG E N 1
ATOM 3486 C CA . ARG D 1 94 ? -55.700 -17.368 18.323 1.00 45.78 94 ARG E CA 1
ATOM 3487 C C . ARG D 1 94 ? -54.989 -18.341 17.393 1.00 40.66 94 ARG E C 1
ATOM 3488 O O . ARG D 1 94 ? -54.002 -18.970 17.783 1.00 45.07 94 ARG E O 1
ATOM 3496 N N . ALA D 1 95 ? -55.493 -18.504 16.172 1.00 41.81 95 ALA E N 1
ATOM 3497 C CA . ALA D 1 95 ? -54.903 -19.467 15.246 1.00 40.73 95 ALA E CA 1
ATOM 3498 C C . ALA D 1 95 ? -53.573 -18.986 14.681 1.00 47.15 95 ALA E C 1
ATOM 3499 O O . ALA D 1 95 ? -52.761 -19.815 14.250 1.00 50.34 95 ALA E O 1
ATOM 3501 N N . THR D 1 96 ? -53.338 -17.664 14.644 1.00 43.12 96 THR E N 1
ATOM 3502 C CA . THR D 1 96 ? -52.073 -17.120 14.146 1.00 43.43 96 THR E CA 1
ATOM 3503 C C . THR D 1 96 ? -51.049 -16.938 15.262 1.00 41.94 96 THR E C 1
ATOM 3504 O O . THR D 1 96 ? -49.860 -17.194 15.055 1.00 47.21 96 THR E O 1
ATOM 3508 N N . VAL D 1 97 ? -51.492 -16.510 16.445 1.00 40.25 97 VAL E N 1
ATOM 3509 C CA . VAL D 1 97 ? -50.629 -16.371 17.612 1.00 42.43 97 VAL E CA 1
ATOM 3510 C C . VAL D 1 97 ? -51.128 -17.363 18.662 1.00 47.48 97 VAL E C 1
ATOM 3511 O O . VAL D 1 97 ? -51.919 -17.003 19.545 1.00 39.65 97 VAL E O 1
ATOM 3515 N N . ALA D 1 98 ? -50.687 -18.620 18.563 1.00 46.18 98 ALA E N 1
ATOM 3516 C CA . ALA D 1 98 ? -51.315 -19.714 19.296 1.00 49.54 98 ALA E CA 1
ATOM 3517 C C . ALA D 1 98 ? -50.589 -20.121 20.574 1.00 49.59 98 ALA E C 1
ATOM 3518 O O . ALA D 1 98 ? -51.150 -20.897 21.355 1.00 48.98 98 ALA E O 1
ATOM 3520 N N . THR D 1 99 ? -49.371 -19.638 20.814 1.00 50.33 99 THR E N 1
ATOM 3521 C CA . THR D 1 99 ? -48.577 -20.083 21.954 1.00 48.26 99 THR E CA 1
ATOM 3522 C C . THR D 1 99 ? -48.016 -18.877 22.694 1.00 50.81 99 THR E C 1
ATOM 3523 O O . THR D 1 99 ? -48.032 -17.753 22.190 1.00 49.78 99 THR E O 1
ATOM 3527 N N . ALA D 1 100 ? -47.543 -19.114 23.919 1.00 48.47 100 ALA E N 1
ATOM 3528 C CA . ALA D 1 100 ? -46.915 -18.034 24.673 1.00 51.13 100 ALA E CA 1
ATOM 3529 C C . ALA D 1 100 ? -45.565 -17.661 24.077 1.00 51.02 100 ALA E C 1
ATOM 3530 O O . ALA D 1 100 ? -45.136 -16.507 24.180 1.00 50.33 100 ALA E O 1
ATOM 3532 N N . ASP D 1 101 ? -44.882 -18.629 23.468 1.00 51.09 101 ASP E N 1
ATOM 3533 C CA . ASP D 1 101 ? -43.648 -18.337 22.754 1.00 51.07 101 ASP E CA 1
ATOM 3534 C C . ASP D 1 101 ? -43.903 -17.316 21.653 1.00 52.81 101 ASP E C 1
ATOM 3535 O O . ASP D 1 101 ? -43.224 -16.285 21.567 1.00 54.98 101 ASP E O 1
ATOM 3540 N N . GLU D 1 102 ? -44.911 -17.570 20.822 1.00 49.58 102 GLU E N 1
ATOM 3541 C CA . GLU D 1 102 ? -45.218 -16.647 19.737 1.00 49.31 102 GLU E CA 1
ATOM 3542 C C . GLU D 1 102 ? -45.690 -15.304 20.277 1.00 48.38 102 GLU E C 1
ATOM 3543 O O . GLU D 1 102 ? -45.221 -14.249 19.845 1.00 50.41 102 GLU E O 1
ATOM 3549 N N . ALA D 1 103 ? -46.601 -15.326 21.252 1.00 48.21 103 ALA E N 1
ATOM 3550 C CA . ALA D 1 103 ? -47.145 -14.081 21.781 1.00 51.94 103 ALA E CA 1
ATOM 3551 C C . ALA D 1 103 ? -46.061 -13.208 22.399 1.00 54.17 103 ALA E C 1
ATOM 3552 O O . ALA D 1 103 ? -46.188 -11.976 22.413 1.00 48.88 103 ALA E O 1
ATOM 3554 N N . LYS D 1 104 ? -44.987 -13.820 22.907 1.00 53.55 104 LYS E N 1
ATOM 3555 C CA . LYS D 1 104 ? -43.908 -13.028 23.485 1.00 57.42 104 LYS E CA 1
ATOM 3556 C C . LYS D 1 104 ? -43.192 -12.192 22.432 1.00 47.29 104 LYS E C 1
ATOM 3557 O O . LYS D 1 104 ? -42.717 -11.099 22.744 1.00 48.21 104 LYS E O 1
ATOM 3563 N N . LYS D 1 105 ? -43.103 -12.685 21.192 1.00 50.24 105 LYS E N 1
ATOM 3564 C CA . LYS D 1 105 ? -42.512 -11.917 20.103 1.00 46.21 105 LYS E CA 1
ATOM 3565 C C . LYS D 1 105 ? -43.262 -10.629 19.822 1.00 48.08 105 LYS E C 1
ATOM 3566 O O . LYS D 1 105 ? -42.778 -9.811 19.031 1.00 52.64 105 LYS E O 1
ATOM 3572 N N . TRP D 1 106 ? -44.443 -10.454 20.410 1.00 46.60 106 TRP E N 1
ATOM 3573 C CA . TRP D 1 106 ? -45.325 -9.327 20.146 1.00 47.25 106 TRP E CA 1
ATOM 3574 C C . TRP D 1 106 ? -45.317 -8.300 21.261 1.00 50.02 106 TRP E C 1
ATOM 3575 O O . TRP D 1 106 ? -46.072 -7.328 21.182 1.00 49.39 106 TRP E O 1
ATOM 3586 N N . GLU D 1 107 ? -44.502 -8.495 22.302 1.00 46.92 107 GLU E N 1
ATOM 3587 C CA . GLU D 1 107 ? -44.709 -7.745 23.540 1.00 53.82 107 GLU E CA 1
ATOM 3588 C C . GLU D 1 107 ? -44.393 -6.259 23.409 1.00 54.61 107 GLU E C 1
ATOM 3589 O O . GLU D 1 107 ? -44.856 -5.471 24.241 1.00 58.45 107 GLU E O 1
ATOM 3595 N N . ASN D 1 108 ? -43.631 -5.851 22.393 1.00 53.13 108 ASN E N 1
ATOM 3596 C CA . ASN D 1 108 ? -43.302 -4.442 22.194 1.00 60.27 108 ASN E CA 1
ATOM 3597 C C . ASN D 1 108 ? -44.018 -3.831 20.989 1.00 57.26 108 ASN E C 1
ATOM 3598 O O . ASN D 1 108 ? -43.656 -2.733 20.546 1.00 60.32 108 ASN E O 1
ATOM 3603 N N . CYS D 1 109 ? -45.036 -4.507 20.460 1.00 51.88 109 CYS E N 1
ATOM 3604 C CA . CYS D 1 109 ? -45.804 -3.980 19.337 1.00 48.60 109 CYS E CA 1
ATOM 3605 C C . CYS D 1 109 ? -46.702 -2.828 19.780 1.00 49.24 109 CYS E C 1
ATOM 3606 O O . CYS D 1 109 ? -47.218 -2.812 20.903 1.00 45.75 109 CYS E O 1
ATOM 3609 N N . ASP D 1 110 ? -46.883 -1.850 18.888 1.00 47.82 110 ASP E N 1
ATOM 3610 C CA . ASP D 1 110 ? -47.658 -0.666 19.240 1.00 46.61 110 ASP E CA 1
ATOM 3611 C C . ASP D 1 110 ? -49.152 -0.927 19.042 1.00 41.98 110 ASP E C 1
ATOM 3612 O O . ASP D 1 110 ? -49.563 -1.873 18.365 1.00 43.67 110 ASP E O 1
ATOM 3617 N N . ALA D 1 111 ? -49.971 -0.083 19.664 1.00 40.17 111 ALA E N 1
ATOM 3618 C CA . ALA D 1 111 ? -51.414 -0.232 19.563 1.00 43.33 111 ALA E CA 1
ATOM 3619 C C . ALA D 1 111 ? -52.070 1.108 19.819 1.00 43.70 111 ALA E C 1
ATOM 3620 O O . ALA D 1 111 ? -51.664 1.842 20.730 1.00 42.06 111 ALA E O 1
ATOM 3622 N N . THR D 1 112 ? -53.111 1.409 19.039 1.00 36.82 112 THR E N 1
ATOM 3623 C CA . THR D 1 112 ? -53.830 2.653 19.257 1.00 39.00 112 THR E CA 1
ATOM 3624 C C . THR D 1 112 ? -55.297 2.491 18.864 1.00 38.20 112 THR E C 1
ATOM 3625 O O . THR D 1 112 ? -55.657 1.666 18.015 1.00 38.58 112 THR E O 1
ATOM 3629 N N . LEU D 1 113 ? -56.153 3.272 19.511 1.00 37.29 113 LEU E N 1
ATOM 3630 C CA . LEU D 1 113 ? -57.590 3.154 19.298 1.00 39.07 113 LEU E CA 1
ATOM 3631 C C . LEU D 1 113 ? -58.194 4.550 19.279 1.00 38.68 113 LEU E C 1
ATOM 3632 O O . LEU D 1 113 ? -58.126 5.274 20.279 1.00 39.19 113 LEU E O 1
ATOM 3637 N N . THR D 1 114 ? -58.769 4.932 18.141 1.00 37.22 114 THR E N 1
ATOM 3638 C CA . THR D 1 114 ? -59.376 6.242 17.971 1.00 37.60 114 THR E CA 1
ATOM 3639 C C . THR D 1 114 ? -60.830 6.075 17.559 1.00 35.67 114 THR E C 1
ATOM 3640 O O . THR D 1 114 ? -61.212 5.044 17.007 1.00 37.61 114 THR E O 1
ATOM 3644 N N . GLY D 1 115 ? -61.649 7.092 17.806 1.00 37.80 115 GLY E N 1
ATOM 3645 C CA . GLY D 1 115 ? -63.022 7.011 17.350 1.00 39.02 115 GLY E CA 1
ATOM 3646 C C . GLY D 1 115 ? -63.866 8.155 17.873 1.00 39.21 115 GLY E C 1
ATOM 3647 O O . GLY D 1 115 ? -63.353 9.120 18.435 1.00 42.28 115 GLY E O 1
ATOM 3648 N N . LEU D 1 116 ? -65.176 8.029 17.645 1.00 40.48 116 LEU E N 1
ATOM 3649 C CA . LEU D 1 116 ? -66.182 8.965 18.137 1.00 46.16 116 LEU E CA 1
ATOM 3650 C C . LEU D 1 116 ? -67.192 8.239 19.019 1.00 45.66 116 LEU E C 1
ATOM 3651 O O . LEU D 1 116 ? -67.551 7.090 18.752 1.00 42.62 116 LEU E O 1
ATOM 3656 N N . GLN D 1 117 ? -67.678 8.926 20.047 1.00 46.52 117 GLN E N 1
A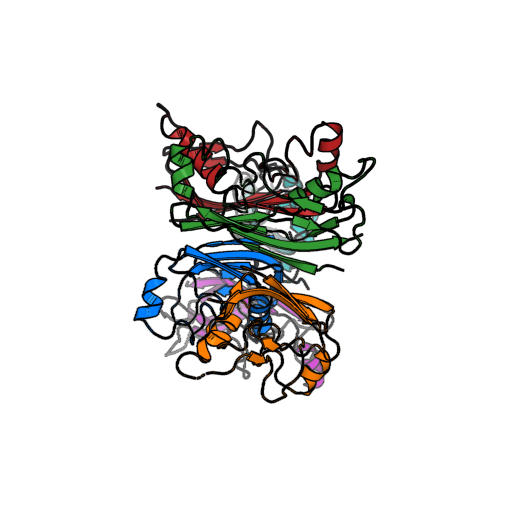TOM 3657 C CA . GLN D 1 117 ? -68.700 8.384 20.935 1.00 47.65 117 GLN E CA 1
ATOM 3658 C C . GLN D 1 117 ? -69.732 9.463 21.232 1.00 51.97 117 GLN E C 1
ATOM 3659 O O . GLN D 1 117 ? -69.467 10.658 21.083 1.00 54.53 117 GLN E O 1
ATOM 3665 N N . ARG D 1 118 ? -70.918 9.027 21.646 1.00 50.83 118 ARG E N 1
ATOM 3666 C CA . ARG D 1 118 ? -71.970 9.928 22.095 1.00 52.25 118 ARG E CA 1
ATOM 3667 C C . ARG D 1 118 ? -72.973 9.114 22.896 1.00 54.08 118 ARG E C 1
ATOM 3668 O O . ARG D 1 118 ? -72.919 7.885 22.917 1.00 53.82 118 ARG E O 1
ATOM 3676 N N . ILE D 1 119 ? -73.892 9.821 23.562 1.00 53.89 119 ILE E N 1
ATOM 3677 C CA . ILE D 1 119 ? -75.045 9.226 24.235 1.00 49.78 119 ILE E CA 1
ATOM 3678 C C . ILE D 1 119 ? -76.277 9.427 23.367 1.00 53.96 119 ILE E C 1
ATOM 3679 O O . ILE D 1 119 ? -76.445 10.488 22.749 1.00 58.74 119 ILE E O 1
ATOM 3684 N N . ILE D 1 120 ? -77.156 8.431 23.324 1.00 52.45 120 ILE E N 1
ATOM 3685 C CA . ILE D 1 120 ? -78.336 8.553 22.468 1.00 58.51 120 ILE E CA 1
ATOM 3686 C C . ILE D 1 120 ? -79.636 8.569 23.269 1.00 57.80 120 ILE E C 1
ATOM 3687 O O . ILE D 1 120 ? -79.610 8.747 24.476 1.00 60.27 120 ILE E O 1
ATOM 3692 N N . GLY E 1 4 ? -7.393 21.383 22.407 1.00 53.41 4 GLY C N 1
ATOM 3693 C CA . GLY E 1 4 ? -8.722 21.016 22.866 1.00 50.67 4 GLY C CA 1
ATOM 3694 C C . GLY E 1 4 ? -9.406 22.150 23.608 1.00 52.28 4 GLY C C 1
ATOM 3695 O O . GLY E 1 4 ? -8.739 23.085 24.067 1.00 54.10 4 GLY C O 1
ATOM 3696 N N . TRP E 1 5 ? -10.731 22.060 23.747 1.00 52.49 5 TRP C N 1
ATOM 3697 C CA . TRP E 1 5 ? -11.522 23.161 24.296 1.00 51.48 5 TRP C CA 1
ATOM 3698 C C . TRP E 1 5 ? -11.330 23.298 25.803 1.00 52.59 5 TRP C C 1
ATOM 3699 O O . TRP E 1 5 ? -11.543 22.342 26.551 1.00 54.32 5 TRP C O 1
ATOM 3710 N N . SER E 1 6 ? -11.000 24.506 26.259 1.00 47.89 6 SER C N 1
ATOM 3711 C CA . SER E 1 6 ? -10.759 24.728 27.674 1.00 46.28 6 SER C CA 1
ATOM 3712 C C . SER E 1 6 ? -11.656 25.842 28.211 1.00 49.33 6 SER C C 1
ATOM 3713 O O . SER E 1 6 ? -11.683 26.942 27.637 1.00 47.42 6 SER C O 1
ATOM 3716 N N . PRO E 1 7 ? -12.408 25.603 29.290 1.00 47.78 7 PRO C N 1
ATOM 3717 C CA . PRO E 1 7 ? -13.376 26.605 29.763 1.00 42.07 7 PRO C CA 1
ATOM 3718 C C . PRO E 1 7 ? -12.712 27.830 30.373 1.00 41.51 7 PRO C C 1
ATOM 3719 O O . PRO E 1 7 ? -11.539 27.817 30.746 1.00 42.98 7 PRO C O 1
ATOM 3723 N N . PHE E 1 8 ? -13.487 28.915 30.453 1.00 37.59 8 PHE C N 1
ATOM 3724 C CA . PHE E 1 8 ? -13.047 30.127 31.138 1.00 38.07 8 PHE C CA 1
ATOM 3725 C C . PHE E 1 8 ? -14.268 30.809 31.731 1.00 36.63 8 PHE C C 1
ATOM 3726 O O . PHE E 1 8 ? -15.398 30.582 31.294 1.00 39.82 8 PHE C O 1
ATOM 3734 N N . LYS E 1 9 ? -14.034 31.666 32.725 1.00 37.11 9 LYS C N 1
ATOM 3735 C CA . LYS E 1 9 ? -15.117 32.390 33.378 1.00 37.62 9 LYS C CA 1
ATOM 3736 C C . LYS E 1 9 ? -14.584 33.708 33.908 1.00 41.95 9 LYS C C 1
ATOM 3737 O O . LYS E 1 9 ? -13.519 33.747 34.533 1.00 39.54 9 LYS C O 1
ATOM 3743 N N . TYR E 1 10 ? -15.318 34.786 33.649 1.00 39.77 10 TYR C N 1
ATOM 3744 C CA . TYR E 1 10 ? -14.953 36.097 34.146 1.00 38.77 10 TYR C CA 1
ATOM 3745 C C . TYR E 1 10 ? -16.192 36.703 34.773 1.00 38.97 10 TYR C C 1
ATOM 3746 O O . TYR E 1 10 ? -17.317 36.375 34.389 1.00 39.87 10 TYR C O 1
ATOM 3755 N N . SER E 1 11 ? -15.985 37.594 35.735 1.00 33.03 11 SER C N 1
ATOM 3756 C CA . SER E 1 11 ? -17.084 38.250 36.422 1.00 43.00 11 SER C CA 1
ATOM 3757 C C . SER E 1 11 ? -16.787 39.743 36.517 1.00 37.60 11 SER C C 1
ATOM 3758 O O . SER E 1 11 ? -15.665 40.184 36.270 1.00 41.24 11 SER C O 1
ATOM 3761 N N . LYS E 1 12 ? -17.820 40.512 36.867 1.00 39.43 12 LYS C N 1
ATOM 3762 C CA . LYS E 1 12 ? -17.759 41.966 36.963 1.00 41.04 12 LYS C CA 1
ATOM 3763 C C . LYS E 1 12 ? -16.486 42.444 37.644 1.00 47.20 12 LYS C C 1
ATOM 3764 O O . LYS E 1 12 ? -16.112 41.938 38.701 1.00 40.30 12 LYS C O 1
ATOM 3770 N N . GLY E 1 13 ? -15.826 43.438 37.040 1.00 40.62 13 GLY C N 1
ATOM 3771 C CA . GLY E 1 13 ? -14.603 43.964 37.599 1.00 42.85 13 GLY C CA 1
ATOM 3772 C C . GLY E 1 13 ? -13.342 43.234 37.190 1.00 44.02 13 GLY C C 1
ATOM 3773 O O . GLY E 1 13 ? -12.250 43.711 37.494 1.00 45.15 13 GLY C O 1
ATOM 3774 N N . ASN E 1 14 ? -13.446 42.102 36.505 1.00 41.93 14 ASN C N 1
ATOM 3775 C CA . ASN E 1 14 ? -12.264 41.442 35.986 1.00 37.12 14 ASN C CA 1
ATOM 3776 C C . ASN E 1 14 ? -11.794 42.138 34.714 1.00 47.69 14 ASN C C 1
ATOM 3777 O O . ASN E 1 14 ? -12.599 42.488 33.840 1.00 44.39 14 ASN C O 1
ATOM 3782 N N . THR E 1 15 ? -10.481 42.295 34.600 1.00 42.59 15 THR C N 1
ATOM 3783 C CA . THR E 1 15 ? -9.845 42.530 33.315 1.00 48.47 15 THR C CA 1
ATOM 3784 C C . THR E 1 15 ? -9.830 41.223 32.532 1.00 47.73 15 THR C C 1
ATOM 3785 O O . THR E 1 15 ? -9.342 40.202 33.024 1.00 48.07 15 THR C O 1
ATOM 3789 N N . VAL E 1 16 ? -10.384 41.237 31.325 1.00 42.18 16 VAL C N 1
ATOM 3790 C CA . VAL E 1 16 ? -10.536 40.025 30.536 1.00 40.95 16 VAL C CA 1
ATOM 3791 C C . VAL E 1 16 ? -9.515 40.063 29.419 1.00 45.70 16 VAL C C 1
ATOM 3792 O O . VAL E 1 16 ? -9.691 40.781 28.425 1.00 46.15 16 VAL C O 1
ATOM 3796 N N . THR E 1 17 ? -8.459 39.273 29.573 1.00 45.84 17 THR C N 1
ATOM 3797 C CA . THR E 1 17 ? -7.379 39.174 28.602 1.00 45.48 17 THR C CA 1
ATOM 3798 C C . THR E 1 17 ? -7.290 37.734 28.140 1.00 47.01 17 THR C C 1
ATOM 3799 O O . THR E 1 17 ? -7.106 36.826 28.957 1.00 49.90 17 THR C O 1
ATOM 3803 N N . PHE E 1 18 ? -7.425 37.522 26.841 1.00 42.41 18 PHE C N 1
ATOM 3804 C CA . PHE E 1 18 ? -7.240 36.206 26.257 1.00 46.45 18 PHE C CA 1
ATOM 3805 C C . PHE E 1 18 ? -5.814 36.135 25.735 1.00 50.31 18 PHE C C 1
ATOM 3806 O O . PHE E 1 18 ? -5.423 36.964 24.910 1.00 48.68 18 PHE C O 1
ATOM 3814 N N . LYS E 1 19 ? -5.059 35.150 26.214 1.00 49.45 19 LYS C N 1
ATOM 3815 C CA . LYS E 1 19 ? -3.654 34.974 25.785 1.00 51.24 19 LYS C CA 1
ATOM 3816 C C . LYS E 1 19 ? -3.413 33.512 25.426 1.00 51.81 19 LYS C C 1
ATOM 3817 O O . LYS E 1 19 ? -4.056 32.637 26.018 1.00 53.36 19 LYS C O 1
ATOM 3823 N N . THR E 1 20 ? -2.486 33.302 24.499 1.00 50.14 20 THR C N 1
ATOM 3824 C CA . THR E 1 20 ? -2.122 31.950 24.076 1.00 56.44 20 THR C CA 1
ATOM 3825 C C . THR E 1 20 ? -1.174 31.369 25.095 1.00 60.42 20 THR C C 1
ATOM 3826 O O . THR E 1 20 ? -0.461 32.142 25.752 1.00 57.78 20 THR C O 1
ATOM 3830 N N . PRO E 1 21 ? -1.120 30.031 25.337 1.00 63.22 21 PRO C N 1
ATOM 3831 C CA . PRO E 1 21 ? -0.121 29.492 26.250 1.00 64.86 21 PRO C CA 1
ATOM 3832 C C . PRO E 1 21 ? 1.240 29.444 25.572 1.00 69.32 21 PRO C C 1
ATOM 3833 O O . PRO E 1 21 ? 2.261 29.295 26.272 1.00 71.81 21 PRO C O 1
ATOM 3837 N N . ASP E 1 22 ? 1.261 29.573 24.242 1.00 70.49 22 ASP C N 1
ATOM 3838 C CA . ASP E 1 22 ? 2.537 29.506 23.480 1.00 69.80 22 ASP C CA 1
ATOM 3839 C C . ASP E 1 22 ? 3.009 30.926 23.157 1.00 72.87 22 ASP C C 1
ATOM 3840 O O . ASP E 1 22 ? 3.936 31.060 22.330 1.00 74.75 22 ASP C O 1
ATOM 3845 N N . GLU E 1 23 ? 2.523 31.962 23.813 1.00 72.49 23 GLU C N 1
ATOM 3846 C CA . GLU E 1 23 ? 2.973 33.312 23.383 1.00 73.73 23 GLU C CA 1
ATOM 3847 C C . GLU E 1 23 ? 3.016 33.377 21.843 1.00 70.54 23 GLU C C 1
ATOM 3848 O O . GLU E 1 23 ? 3.785 34.200 21.319 1.00 75.22 23 GLU C O 1
ATOM 3854 N N . SER E 1 24 ? 2.221 32.554 21.151 1.00 66.44 24 SER C N 1
ATOM 3855 C CA . SER E 1 24 ? 2.123 32.635 19.669 1.00 66.01 24 SER C CA 1
ATOM 3856 C C . SER E 1 24 ? 1.041 33.657 19.277 1.00 62.36 24 SER C C 1
ATOM 3857 O O . SER E 1 24 ? 0.624 34.424 20.140 1.00 60.48 24 SER C O 1
ATOM 3860 N N . SER E 1 25 ? 0.607 33.684 18.019 1.00 55.69 25 SER C N 1
ATOM 3861 C CA . SER E 1 25 ? -0.357 34.733 17.592 1.00 57.50 25 SER C CA 1
ATOM 3862 C C . SER E 1 25 ? -1.731 34.497 18.225 1.00 53.30 25 SER C C 1
ATOM 3863 O O . SER E 1 25 ? -2.255 33.379 18.112 1.00 50.82 25 SER C O 1
ATOM 3866 N N . ILE E 1 26 ? -2.291 35.540 18.829 1.00 53.35 26 ILE C N 1
ATOM 3867 C CA . ILE E 1 26 ? -3.672 35.399 19.381 1.00 49.17 26 ILE C CA 1
ATOM 3868 C C . ILE E 1 26 ? -4.659 35.168 18.221 1.00 49.63 26 ILE C C 1
ATOM 3869 O O . ILE E 1 26 ? -5.787 34.698 18.491 1.00 47.27 26 ILE C O 1
ATOM 3874 N N . ALA E 1 27 ? -4.249 35.462 16.982 1.00 48.43 27 ALA C N 1
ATOM 3875 C CA . ALA E 1 27 ? -5.155 35.297 15.848 1.00 46.85 27 ALA C CA 1
ATOM 3876 C C . ALA E 1 27 ? -5.604 33.856 15.672 1.00 47.35 27 ALA C C 1
ATOM 3877 O O . ALA E 1 27 ? -6.588 33.611 14.969 1.00 46.95 27 ALA C O 1
ATOM 3879 N N . TYR E 1 28 ? -4.911 32.899 16.288 1.00 48.62 28 TYR C N 1
ATOM 3880 C CA . TYR E 1 28 ? -5.276 31.491 16.176 1.00 52.15 28 TYR C CA 1
ATOM 3881 C C . TYR E 1 28 ? -6.250 31.027 17.261 1.00 50.60 28 TYR C C 1
ATOM 3882 O O . TYR E 1 28 ? -6.666 29.864 17.230 1.00 51.10 28 TYR C O 1
ATOM 3891 N N . MET E 1 29 ? -6.627 31.890 18.209 1.00 48.23 29 MET C N 1
ATOM 3892 C CA . MET E 1 29 ? -7.575 31.495 19.244 1.00 44.97 29 MET C CA 1
ATOM 3893 C C . MET E 1 29 ? -8.983 31.525 18.688 1.00 46.89 29 MET C C 1
ATOM 3894 O O . MET E 1 29 ? -9.365 32.469 17.987 1.00 41.23 29 MET C O 1
ATOM 3899 N N . ARG E 1 30 ? -9.757 30.489 19.018 1.00 44.63 30 ARG C N 1
ATOM 3900 C CA . ARG E 1 30 ? -11.155 30.361 18.633 1.00 38.79 30 ARG C CA 1
ATOM 3901 C C . ARG E 1 30 ? -11.993 30.075 19.875 1.00 42.54 30 ARG C C 1
ATOM 3902 O O . ARG E 1 30 ? -11.480 29.646 20.915 1.00 42.41 30 ARG C O 1
ATOM 3910 N N . PHE E 1 31 ? -13.294 30.324 19.749 1.00 41.83 31 PHE C N 1
ATOM 3911 C CA . PHE E 1 31 ? -14.228 30.347 20.860 1.00 38.37 31 PHE C CA 1
ATOM 3912 C C . PHE E 1 31 ? -15.481 29.578 20.478 1.00 40.14 31 PHE C C 1
ATOM 3913 O O . PHE E 1 31 ? -15.794 29.405 19.297 1.00 41.50 31 PHE C O 1
ATOM 3921 N N . ARG E 1 32 ? -16.215 29.143 21.503 1.00 41.01 32 ARG C N 1
ATOM 3922 C CA . ARG E 1 32 ? -17.404 28.326 21.316 1.00 41.93 32 ARG C CA 1
ATOM 3923 C C . ARG E 1 32 ? -18.257 28.424 22.576 1.00 43.62 32 ARG C C 1
ATOM 3924 O O . ARG E 1 32 ? -17.716 28.464 23.685 1.00 40.26 32 ARG C O 1
ATOM 3932 N N . ASN E 1 33 ? -19.584 28.467 22.395 1.00 42.19 33 ASN C N 1
ATOM 3933 C CA . ASN E 1 33 ? -20.557 28.579 23.494 1.00 45.10 33 ASN C CA 1
ATOM 3934 C C . ASN E 1 33 ? -20.180 29.648 24.506 1.00 43.63 33 ASN C C 1
ATOM 3935 O O . ASN E 1 33 ? -20.244 29.422 25.708 1.00 44.01 33 ASN C O 1
ATOM 3940 N N . CYS E 1 34 ? -19.819 30.832 24.028 1.00 38.54 34 CYS C N 1
ATOM 3941 C CA . CYS E 1 34 ? -19.554 31.946 24.921 1.00 35.18 34 CYS C CA 1
ATOM 3942 C C . CYS E 1 34 ? -20.853 32.672 25.210 1.00 37.22 34 CYS C C 1
ATOM 3943 O O . CYS E 1 34 ? -21.586 33.031 24.283 1.00 38.26 34 CYS C O 1
ATOM 3946 N N . VAL E 1 35 ? -21.140 32.888 26.489 1.00 34.17 35 VAL C N 1
ATOM 3947 C CA . VAL E 1 35 ? -22.370 33.541 26.909 1.00 33.18 35 VAL C CA 1
ATOM 3948 C C . VAL E 1 35 ? -22.004 34.717 27.798 1.00 35.18 35 VAL C C 1
ATOM 3949 O O . VAL E 1 35 ? -21.211 34.573 28.737 1.00 35.08 35 VAL C O 1
ATOM 3953 N N . PHE E 1 36 ? -22.581 35.873 27.504 1.00 32.28 36 PHE C N 1
ATOM 3954 C CA . PHE E 1 36 ? -22.483 37.036 28.365 1.00 34.82 36 PHE C CA 1
ATOM 3955 C C . PHE E 1 36 ? -23.821 37.196 29.079 1.00 36.19 36 PHE C C 1
ATOM 3956 O O . PHE E 1 36 ? -24.876 37.164 28.436 1.00 37.40 36 PHE C O 1
ATOM 3964 N N . THR E 1 37 ? -23.777 37.300 30.409 1.00 36.14 37 THR C N 1
ATOM 3965 C CA . THR E 1 37 ? -24.973 37.446 31.233 1.00 33.25 37 THR C CA 1
ATOM 3966 C C . THR E 1 37 ? -24.817 38.658 32.134 1.00 29.25 37 THR C C 1
ATOM 3967 O O . THR E 1 37 ? -23.734 38.916 32.656 1.00 32.19 37 THR C O 1
ATOM 3971 N N . PHE E 1 38 ? -25.909 39.386 32.336 1.00 28.43 38 PHE C N 1
ATOM 3972 C CA . PHE E 1 38 ? -25.852 40.573 33.162 1.00 31.09 38 PHE C CA 1
ATOM 3973 C C . PHE E 1 38 ? -27.230 40.815 33.745 1.00 33.33 38 PHE C C 1
ATOM 3974 O O . PHE E 1 38 ? -28.219 40.249 33.278 1.00 33.87 38 PHE C O 1
ATOM 3982 N N . THR E 1 39 ? -27.293 41.660 34.766 1.00 32.32 39 THR C N 1
ATOM 3983 C CA . THR E 1 39 ? -28.564 42.124 35.299 1.00 37.02 39 THR C CA 1
ATOM 3984 C C . THR E 1 39 ? -28.789 43.567 34.867 1.00 36.90 39 THR C C 1
ATOM 3985 O O . THR E 1 39 ? -27.858 44.267 34.458 1.00 36.73 39 THR C O 1
ATOM 3989 N N . ASP E 1 40 ? -30.039 44.000 34.957 1.00 34.61 40 ASP C N 1
ATOM 3990 C CA . ASP E 1 40 ? -30.418 45.378 34.686 1.00 40.20 40 ASP C CA 1
ATOM 3991 C C . ASP E 1 40 ? -30.789 46.056 36.006 1.00 42.33 40 ASP C C 1
ATOM 3992 O O . ASP E 1 40 ? -30.788 45.389 37.050 1.00 43.51 40 ASP C O 1
ATOM 3997 N N . PRO E 1 41 ? -31.107 47.355 36.022 1.00 40.88 41 PRO C N 1
ATOM 3998 C CA . PRO E 1 41 ? -31.389 48.015 37.313 1.00 42.52 41 PRO C CA 1
ATOM 3999 C C . PRO E 1 41 ? -32.600 47.463 38.057 1.00 45.98 41 PRO C C 1
ATOM 4000 O O . PRO E 1 41 ? -32.698 47.651 39.277 1.00 46.61 41 PRO C O 1
ATOM 4004 N N . LYS E 1 42 ? -33.531 46.807 37.376 1.00 45.88 42 LYS C N 1
ATOM 4005 C CA . LYS E 1 42 ? -34.661 46.196 38.066 1.00 47.22 42 LYS C CA 1
ATOM 4006 C C . LYS E 1 42 ? -34.335 44.816 38.629 1.00 43.82 42 LYS C C 1
ATOM 4007 O O . LYS E 1 42 ? -35.218 44.180 39.216 1.00 47.96 42 LYS C O 1
ATOM 4013 N N . GLY E 1 43 ? -33.114 44.327 38.432 1.00 41.78 43 GLY C N 1
ATOM 4014 C CA . GLY E 1 43 ? -32.712 43.027 38.908 1.00 43.71 43 GLY C CA 1
ATOM 4015 C C . GLY E 1 43 ? -32.970 41.873 37.964 1.00 46.84 43 GLY C C 1
ATOM 4016 O O . GLY E 1 43 ? -32.616 40.736 38.306 1.00 41.97 43 GLY C O 1
ATOM 4017 N N . SER E 1 44 ? -33.550 42.165 36.794 1.00 38.58 44 SER C N 1
ATOM 4018 C CA . SER E 1 44 ? -33.879 41.108 35.799 1.00 38.18 44 SER C CA 1
ATOM 4019 C C . SER E 1 44 ? -32.594 40.492 35.229 1.00 39.50 44 SER C C 1
ATOM 4020 O O . SER E 1 44 ? -31.515 41.087 35.426 1.00 42.53 44 SER C O 1
ATOM 4023 N N . LEU E 1 45 ? -32.711 39.360 34.530 1.00 38.47 45 LEU C N 1
ATOM 4024 C CA . LEU E 1 45 ? -31.514 38.656 34.001 1.00 39.53 45 LEU C CA 1
ATOM 4025 C C . LEU E 1 45 ? -31.526 38.692 32.466 1.00 38.12 45 LEU C C 1
ATOM 4026 O O . LEU E 1 45 ? -32.608 38.465 31.882 1.00 35.66 45 LEU C O 1
ATOM 4031 N N . HIS E 1 46 ? -30.375 38.966 31.841 1.00 34.68 46 HIS C N 1
ATOM 4032 C CA . HIS E 1 46 ? -30.302 38.953 30.379 1.00 36.44 46 HIS C CA 1
ATOM 4033 C C . HIS E 1 46 ? -29.042 38.228 29.956 1.00 35.67 46 HIS C C 1
ATOM 4034 O O . HIS E 1 46 ? -28.006 38.347 30.614 1.00 35.39 46 HIS C O 1
ATOM 4041 N N . SER E 1 47 ? -29.123 37.477 28.858 1.00 33.73 47 SER C N 1
ATOM 4042 C CA . SER E 1 47 ? -27.926 36.832 28.343 1.00 34.72 47 SER C CA 1
ATOM 4043 C C . SER E 1 47 ? -27.897 36.879 26.814 1.00 40.51 47 SER C C 1
ATOM 4044 O O . SER E 1 47 ? -28.908 37.137 26.144 1.00 36.48 47 SER C O 1
ATOM 4047 N N . ILE E 1 48 ? -26.701 36.666 26.270 1.00 38.42 48 ILE C N 1
ATOM 4048 C CA . ILE E 1 48 ? -26.500 36.758 24.833 1.00 35.61 48 ILE C CA 1
ATOM 4049 C C . ILE E 1 48 ? -25.275 35.941 24.459 1.00 37.56 48 ILE C C 1
ATOM 4050 O O . ILE E 1 48 ? -24.274 35.905 25.188 1.00 37.24 48 ILE C O 1
ATOM 4055 N N . ASP E 1 49 ? -25.397 35.223 23.349 1.00 34.66 49 ASP C N 1
ATOM 4056 C CA . ASP E 1 49 ? -24.287 34.479 22.782 1.00 35.93 49 ASP C CA 1
ATOM 4057 C C . ASP E 1 49 ? -23.325 35.480 22.138 1.00 38.20 49 ASP C C 1
ATOM 4058 O O . ASP E 1 49 ? -23.719 36.231 21.243 1.00 35.33 49 ASP C O 1
ATOM 4063 N N . VAL E 1 50 ? -22.083 35.527 22.622 1.00 36.85 50 VAL C N 1
ATOM 4064 C CA . VAL E 1 50 ? -21.078 36.462 22.127 1.00 35.94 50 VAL C CA 1
ATOM 4065 C C . VAL E 1 50 ? -19.913 35.717 21.471 1.00 34.70 50 VAL C C 1
ATOM 4066 O O . VAL E 1 50 ? -18.835 36.282 21.261 1.00 37.30 50 VAL C O 1
ATOM 4070 N N . THR E 1 51 ? -20.133 34.446 21.126 1.00 35.22 51 THR C N 1
ATOM 4071 C CA . THR E 1 51 ? -19.083 33.619 20.538 1.00 34.06 51 THR C CA 1
ATOM 4072 C C . THR E 1 51 ? -18.449 34.278 19.313 1.00 39.60 51 THR C C 1
ATOM 4073 O O . THR E 1 51 ? -17.219 34.337 19.188 1.00 37.99 51 THR C O 1
ATOM 4077 N N . GLU E 1 52 ? -19.278 34.735 18.365 1.00 35.94 52 GLU C N 1
ATOM 4078 C CA . GLU E 1 52 ? -18.719 35.251 17.119 1.00 39.04 52 GLU C CA 1
ATOM 4079 C C . GLU E 1 52 ? -18.080 36.613 17.315 1.00 35.35 52 GLU C C 1
ATOM 4080 O O . GLU E 1 52 ? -17.169 36.973 16.570 1.00 41.10 52 GLU C O 1
ATOM 4086 N N . VAL E 1 53 ? -18.539 37.380 18.304 1.00 34.83 53 VAL C N 1
ATOM 4087 C CA . VAL E 1 53 ? -17.875 38.632 18.645 1.00 36.29 53 VAL C CA 1
ATOM 4088 C C . VAL E 1 53 ? -16.436 38.362 19.057 1.00 40.72 53 VAL C C 1
ATOM 4089 O O . VAL E 1 53 ? -15.500 39.040 18.611 1.00 40.18 53 VAL C O 1
ATOM 4093 N N . LEU E 1 54 ? -16.240 37.360 19.916 1.00 37.47 54 LEU C N 1
ATOM 4094 C CA . LEU E 1 54 ? -14.896 37.031 20.373 1.00 40.57 54 LEU C CA 1
ATOM 4095 C C . LEU E 1 54 ? -14.069 36.434 19.244 1.00 39.54 54 LEU C C 1
ATOM 4096 O O . LEU E 1 54 ? -12.872 36.717 19.133 1.00 39.63 54 LEU C O 1
ATOM 4101 N N . ASN E 1 55 ? -14.687 35.578 18.422 1.00 37.64 55 ASN C N 1
ATOM 4102 C CA . ASN E 1 55 ? -13.990 35.004 17.277 1.00 36.33 55 ASN C CA 1
ATOM 4103 C C . ASN E 1 55 ? -13.568 36.102 16.302 1.00 43.11 55 ASN C C 1
ATOM 4104 O O . ASN E 1 55 ? -12.463 36.062 15.742 1.00 39.86 55 ASN C O 1
ATOM 4109 N N . ASN E 1 56 ? -14.450 37.082 16.074 1.00 39.85 56 ASN C N 1
ATOM 4110 C CA . ASN E 1 56 ? -14.093 38.229 15.242 1.00 41.24 56 ASN C CA 1
ATOM 4111 C C . ASN E 1 56 ? -12.938 39.020 15.848 1.00 42.25 56 ASN C C 1
ATOM 4112 O O . ASN E 1 56 ? -12.062 39.499 15.116 1.00 42.58 56 ASN C O 1
ATOM 4117 N N . MET E 1 57 ? -12.900 39.169 17.184 1.00 42.71 57 MET C N 1
ATOM 4118 C CA . MET E 1 57 ? -11.786 39.923 17.766 1.00 42.80 57 MET C CA 1
ATOM 4119 C C . MET E 1 57 ? -10.463 39.236 17.481 1.00 46.15 57 MET C C 1
ATOM 4120 O O . MET E 1 57 ? -9.488 39.896 17.107 1.00 46.04 57 MET C O 1
ATOM 4125 N N . ALA E 1 58 ? -10.413 37.909 17.638 1.00 43.50 58 ALA C N 1
ATOM 4126 C CA . ALA E 1 58 ? -9.193 37.175 17.324 1.00 42.72 58 ALA C CA 1
ATOM 4127 C C . ALA E 1 58 ? -8.865 37.260 15.841 1.00 46.90 58 ALA C C 1
ATOM 4128 O O . ALA E 1 58 ? -7.710 37.488 15.470 1.00 48.61 58 ALA C O 1
ATOM 4130 N N . LYS E 1 59 ? -9.863 37.065 14.978 1.00 45.39 59 LYS C N 1
ATOM 4131 C CA . LYS E 1 59 ? -9.625 37.097 13.540 1.00 48.15 59 LYS C CA 1
ATOM 4132 C C . LYS E 1 59 ? -9.094 38.450 13.063 1.00 47.93 59 LYS C C 1
ATOM 4133 O O . LYS E 1 59 ? -8.450 38.514 12.011 1.00 50.69 59 LYS C O 1
ATOM 4139 N N . GLY E 1 60 ? -9.332 39.521 13.822 1.00 48.85 60 GLY C N 1
ATOM 4140 C CA . GLY E 1 60 ? -8.842 40.845 13.473 1.00 49.43 60 GLY C CA 1
ATOM 4141 C C . GLY E 1 60 ? -7.332 40.970 13.435 1.00 54.34 60 GLY C C 1
ATOM 4142 O O . GLY E 1 60 ? -6.809 41.935 12.859 1.00 53.86 60 GLY C O 1
ATOM 4143 N N . PHE E 1 61 ? -6.611 40.032 14.044 1.00 51.71 61 PHE C N 1
ATOM 4144 C CA . PHE E 1 61 ? -5.156 40.048 14.011 1.00 51.47 61 PHE C CA 1
ATOM 4145 C C . PHE E 1 61 ? -4.599 39.144 12.918 1.00 49.15 61 PHE C C 1
ATOM 4146 O O . PHE E 1 61 ? -3.385 38.952 12.837 1.00 52.36 61 PHE C O 1
ATOM 4154 N N . ARG E 1 62 ? -5.464 38.596 12.069 1.00 51.18 62 ARG C N 1
ATOM 4155 C CA . ARG E 1 62 ? -5.033 37.588 11.110 1.00 52.58 62 ARG C CA 1
ATOM 4156 C C . ARG E 1 62 ? -3.918 38.106 10.203 1.00 56.79 62 ARG C C 1
ATOM 4157 O O . ARG E 1 62 ? -3.055 37.331 9.772 1.00 53.98 62 ARG C O 1
ATOM 4165 N N . ASP E 1 63 ? -3.890 39.411 9.934 1.00 57.76 63 ASP C N 1
ATOM 4166 C CA . ASP E 1 63 ? -2.952 39.979 8.972 1.00 61.32 63 ASP C CA 1
ATOM 4167 C C . ASP E 1 63 ? -1.974 40.962 9.599 1.00 64.18 63 ASP C C 1
ATOM 4168 O O . ASP E 1 63 ? -1.294 41.685 8.866 1.00 68.98 63 ASP C O 1
ATOM 4173 N N . ALA E 1 64 ? -1.885 41.021 10.924 1.00 62.71 64 ALA C N 1
ATOM 4174 C CA . ALA E 1 64 ? -0.938 41.933 11.548 1.00 66.84 64 ALA C CA 1
ATOM 4175 C C . ALA E 1 64 ? 0.476 41.416 11.334 1.00 70.60 64 ALA C C 1
ATOM 4176 O O . ALA E 1 64 ? 0.719 40.205 11.356 1.00 69.78 64 ALA C O 1
ATOM 4178 N N . GLN E 1 65 ? 1.408 42.345 11.097 1.00 74.57 65 GLN C N 1
ATOM 4179 C CA . GLN E 1 65 ? 2.773 41.947 10.759 1.00 75.79 65 GLN C CA 1
ATOM 4180 C C . GLN E 1 65 ? 3.497 41.394 11.977 1.00 73.72 65 GLN C C 1
ATOM 4181 O O . GLN E 1 65 ? 4.241 40.410 11.874 1.00 71.38 65 GLN C O 1
ATOM 4187 N N . ASN E 1 66 ? 3.285 42.016 13.140 1.00 71.64 66 ASN C N 1
ATOM 4188 C CA . ASN E 1 66 ? 3.807 41.554 14.425 1.00 71.96 66 ASN C CA 1
ATOM 4189 C C . ASN E 1 66 ? 2.604 41.301 15.328 1.00 67.47 66 ASN C C 1
ATOM 4190 O O . ASN E 1 66 ? 2.284 42.126 16.198 1.00 67.24 66 ASN C O 1
ATOM 4195 N N . PRO E 1 67 ? 1.911 40.178 15.148 1.00 64.86 67 PRO C N 1
ATOM 4196 C CA . PRO E 1 67 ? 0.655 39.957 15.878 1.00 60.93 67 PRO C CA 1
ATOM 4197 C C . PRO E 1 67 ? 0.918 39.709 17.353 1.00 59.42 67 PRO C C 1
ATOM 4198 O O . PRO E 1 67 ? 1.871 39.001 17.710 1.00 58.58 67 PRO C O 1
ATOM 4202 N N . PRO E 1 68 ? 0.103 40.284 18.239 1.00 59.76 68 PRO C N 1
ATOM 4203 C CA . PRO E 1 68 ? 0.283 40.038 19.673 1.00 52.86 68 PRO C CA 1
ATOM 4204 C C . PRO E 1 68 ? -0.103 38.613 20.033 1.00 51.41 68 PRO C C 1
ATOM 4205 O O . PRO E 1 68 ? -0.639 37.848 19.228 1.00 52.90 68 PRO C O 1
ATOM 4209 N N . SER E 1 69 ? 0.194 38.260 21.279 1.00 53.33 69 SER C N 1
ATOM 4210 C CA . SER E 1 69 ? -0.185 36.974 21.848 1.00 53.37 69 SER C CA 1
ATOM 4211 C C . SER E 1 69 ? -1.398 37.097 22.759 1.00 53.68 69 SER C C 1
ATOM 4212 O O . SER E 1 69 ? -1.756 36.131 23.440 1.00 51.53 69 SER C O 1
ATOM 4215 N N . SER E 1 70 ? -2.029 38.267 22.792 1.00 48.93 70 SER C N 1
ATOM 4216 C CA . SER E 1 70 ? -3.192 38.469 23.631 1.00 45.99 70 SER C CA 1
ATOM 4217 C C . SER E 1 70 ? -4.046 39.581 23.044 1.00 51.76 70 SER C C 1
ATOM 4218 O O . SER E 1 70 ? -3.593 40.352 22.193 1.00 54.40 70 SER C O 1
ATOM 4221 N N . PHE E 1 71 ? -5.299 39.639 23.493 1.00 45.86 71 PHE C N 1
ATOM 4222 C CA . PHE E 1 71 ? -6.112 40.838 23.353 1.00 44.97 71 PHE C CA 1
ATOM 4223 C C . PHE E 1 71 ? -6.981 40.964 24.594 1.00 47.21 71 PHE C C 1
ATOM 4224 O O . PHE E 1 71 ? -7.268 39.975 25.275 1.00 45.31 71 PHE C O 1
ATOM 4232 N N . THR E 1 72 ? -7.406 42.195 24.872 1.00 45.24 72 THR C N 1
ATOM 4233 C CA . THR E 1 72 ? -8.109 42.555 26.096 1.00 44.86 72 THR C CA 1
ATOM 4234 C C . THR E 1 72 ? -9.426 43.244 25.756 1.00 47.71 72 THR C C 1
ATOM 4235 O O . THR E 1 72 ? -9.456 44.122 24.890 1.00 48.20 72 THR C O 1
ATOM 4239 N N . LEU E 1 73 ? -10.515 42.832 26.411 1.00 43.52 73 LEU C N 1
ATOM 4240 C CA . LEU E 1 73 ? -11.791 43.521 26.270 1.00 44.09 73 LEU C CA 1
ATOM 4241 C C . LEU E 1 73 ? -11.730 44.891 26.930 1.00 50.47 73 LEU C C 1
ATOM 4242 O O . LEU E 1 73 ? -11.039 45.086 27.931 1.00 49.41 73 LEU C O 1
ATOM 4247 N N . GLY E 1 74 ? -12.489 45.847 26.395 1.00 52.10 74 GLY C N 1
ATOM 4248 C CA . GLY E 1 74 ? -12.541 47.085 27.152 1.00 54.82 74 GLY C CA 1
ATOM 4249 C C . GLY E 1 74 ? -13.148 48.340 26.557 1.00 61.63 74 GLY C C 1
ATOM 4250 O O . GLY E 1 74 ? -13.759 49.133 27.293 1.00 67.44 74 GLY C O 1
ATOM 4251 N N . GLY E 1 75 ? -12.977 48.559 25.257 1.00 53.30 75 GLY C N 1
ATOM 4252 C CA . GLY E 1 75 ? -13.410 49.834 24.719 1.00 60.13 75 GLY C CA 1
ATOM 4253 C C . GLY E 1 75 ? -12.536 50.965 25.246 1.00 63.98 75 GLY C C 1
ATOM 4254 O O . GLY E 1 75 ? -11.506 50.755 25.900 1.00 61.86 75 GLY C O 1
ATOM 4255 N N . HIS E 1 76 ? -12.972 52.196 24.958 1.00 65.37 76 HIS C N 1
ATOM 4256 C CA . HIS E 1 76 ? -12.138 53.348 25.294 1.00 65.26 76 HIS C CA 1
ATOM 4257 C C . HIS E 1 76 ? -12.072 53.588 26.795 1.00 70.43 76 HIS C C 1
ATOM 4258 O O . HIS E 1 76 ? -11.135 54.245 27.270 1.00 67.05 76 HIS C O 1
ATOM 4265 N N . CYS E 1 77 ? -13.038 53.060 27.549 1.00 71.95 77 CYS C N 1
ATOM 4266 C CA . CYS E 1 77 ? -13.038 53.236 28.992 1.00 70.09 77 CYS C CA 1
ATOM 4267 C C . CYS E 1 77 ? -11.878 52.506 29.659 1.00 71.35 77 CYS C C 1
ATOM 4268 O O . CYS E 1 77 ? -11.533 52.833 30.804 1.00 70.83 77 CYS C O 1
ATOM 4271 N N . GLN E 1 78 ? -11.260 51.546 28.959 1.00 66.83 78 GLN C N 1
ATOM 4272 C CA . GLN E 1 78 ? -10.346 50.581 29.575 1.00 67.08 78 GLN C CA 1
ATOM 4273 C C . GLN E 1 78 ? -10.971 50.015 30.850 1.00 70.42 78 GLN C C 1
ATOM 4274 O O . GLN E 1 78 ? -10.323 49.894 31.894 1.00 71.36 78 GLN C O 1
ATOM 4280 N N . ALA E 1 79 ? -12.267 49.693 30.763 1.00 65.84 79 ALA C N 1
ATOM 4281 C CA . ALA E 1 79 ? -13.108 49.266 31.867 1.00 60.70 79 ALA C CA 1
ATOM 4282 C C . ALA E 1 79 ? -13.154 47.746 31.956 1.00 50.82 79 ALA C C 1
ATOM 4283 O O . ALA E 1 79 ? -13.261 47.056 30.929 1.00 5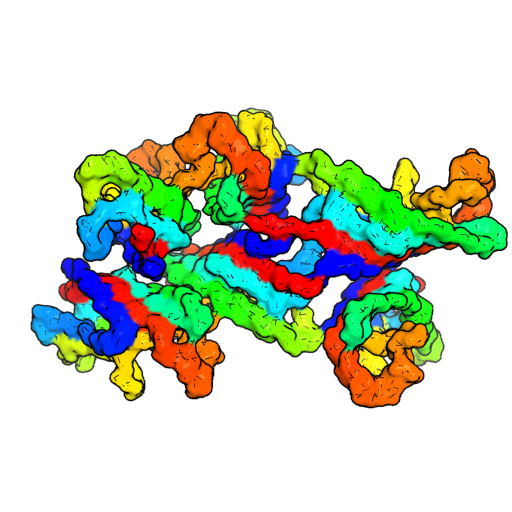5.52 79 ALA C O 1
ATOM 4285 N N . PRO E 1 80 ? -13.062 47.210 33.167 1.00 48.55 80 PRO C N 1
ATOM 4286 C CA . PRO E 1 80 ? -13.208 45.762 33.346 1.00 48.87 80 PRO C CA 1
ATOM 4287 C C . PRO E 1 80 ? -14.634 45.332 33.029 1.00 42.39 80 PRO C C 1
ATOM 4288 O O . PRO E 1 80 ? -15.522 46.153 32.795 1.00 42.91 80 PRO C O 1
ATOM 4292 N N . LEU E 1 81 ? -14.842 44.016 33.024 1.00 40.76 81 LEU C N 1
ATOM 4293 C CA . LEU E 1 81 ? -16.134 43.455 32.653 1.00 39.45 81 LEU C CA 1
ATOM 4294 C C . LEU E 1 81 ? -17.264 44.146 33.408 1.00 41.93 81 LEU C C 1
ATOM 4295 O O . LEU E 1 81 ? -17.226 44.281 34.631 1.00 42.15 81 LEU C O 1
ATOM 4300 N N . ASN E 1 82 ? -18.256 44.618 32.665 1.00 35.64 82 ASN C N 1
ATOM 4301 C CA . ASN E 1 82 ? -19.422 45.262 33.242 1.00 37.96 82 ASN C CA 1
ATOM 4302 C C . ASN E 1 82 ? -20.631 44.866 32.405 1.00 33.12 82 ASN C C 1
ATOM 4303 O O . ASN E 1 82 ? -20.514 44.110 31.442 1.00 34.42 82 ASN C O 1
ATOM 4308 N N . ALA E 1 83 ? -21.801 45.377 32.774 1.00 32.61 83 ALA C N 1
ATOM 4309 C CA . ALA E 1 83 ? -23.019 45.004 32.075 1.00 36.44 83 ALA C CA 1
ATOM 4310 C C . ALA E 1 83 ? -23.076 45.555 30.649 1.00 37.00 83 ALA C C 1
ATOM 4311 O O . ALA E 1 83 ? -23.977 45.172 29.897 1.00 33.53 83 ALA C O 1
ATOM 4313 N N . PHE E 1 84 ? -22.147 46.430 30.257 1.00 35.76 84 PHE C N 1
ATOM 4314 C CA . PHE E 1 84 ? -22.112 46.968 28.898 1.00 40.11 84 PHE C CA 1
ATOM 4315 C C . PHE E 1 84 ? -20.971 46.399 28.079 1.00 40.07 84 PHE C C 1
ATOM 4316 O O . PHE E 1 84 ? -20.668 46.933 27.006 1.00 37.12 84 PHE C O 1
ATOM 4324 N N . SER E 1 85 ? -20.323 45.331 28.551 1.00 38.19 85 SER C N 1
ATOM 4325 C CA . SER E 1 85 ? -19.182 44.800 27.816 1.00 37.91 85 SER C CA 1
ATOM 4326 C C . SER E 1 85 ? -19.593 44.212 26.476 1.00 37.73 85 SER C C 1
ATOM 4327 O O . SER E 1 85 ? -18.784 44.173 25.540 1.00 36.07 85 SER C O 1
ATOM 4330 N N . PHE E 1 86 ? -20.829 43.745 26.364 1.00 36.85 86 PHE C N 1
ATOM 4331 C CA . PHE E 1 86 ? -21.365 43.280 25.092 1.00 35.89 86 PHE C CA 1
ATOM 4332 C C . PHE E 1 86 ? -22.794 43.768 24.959 1.00 38.39 86 PHE C C 1
ATOM 4333 O O . PHE E 1 86 ? -23.523 43.887 25.957 1.00 34.81 86 PHE C O 1
ATOM 4341 N N . VAL E 1 87 ? -23.198 44.007 23.714 1.00 32.81 87 VAL C N 1
ATOM 4342 C CA . VAL E 1 87 ? -24.487 44.615 23.421 1.00 33.73 87 VAL C CA 1
ATOM 4343 C C . VAL E 1 87 ? -25.523 43.531 23.209 1.00 34.04 87 VAL C C 1
ATOM 4344 O O . VAL E 1 87 ? -25.332 42.624 22.391 1.00 32.97 87 VAL C O 1
ATOM 4348 N N . LEU E 1 88 ? -26.644 43.662 23.903 1.00 33.37 88 LEU C N 1
ATOM 4349 C CA . LEU E 1 88 ? -27.839 42.893 23.610 1.00 34.51 88 LEU C CA 1
ATOM 4350 C C . LEU E 1 88 ? -28.873 43.878 23.073 1.00 33.37 88 LEU C C 1
ATOM 4351 O O . LEU E 1 88 ? -29.389 44.703 23.845 1.00 32.89 88 LEU C O 1
ATOM 4356 N N . PRO E 1 89 ? -29.188 43.871 21.776 1.00 32.90 89 PRO C N 1
ATOM 4357 C CA . PRO E 1 89 ? -29.990 44.968 21.212 1.00 33.14 89 PRO C CA 1
ATOM 4358 C C . PRO E 1 89 ? -31.330 45.132 21.919 1.00 37.72 89 PRO C C 1
ATOM 4359 O O . PRO E 1 89 ? -32.000 44.154 22.257 1.00 37.36 89 PRO C O 1
ATOM 4363 N N . GLY E 1 90 ? -31.715 46.395 22.144 1.00 33.25 90 GLY C N 1
ATOM 4364 C CA . GLY E 1 90 ? -32.947 46.733 22.833 1.00 35.32 90 GLY C CA 1
ATOM 4365 C C . GLY E 1 90 ? -32.847 46.759 24.353 1.00 37.05 90 GLY C C 1
ATOM 4366 O O . GLY E 1 90 ? -33.809 47.164 25.017 1.00 35.98 90 GLY C O 1
ATOM 4367 N N . VAL E 1 91 ? -31.707 46.373 24.921 1.00 34.92 91 VAL C N 1
ATOM 4368 C CA . VAL E 1 91 ? -31.586 46.219 26.370 1.00 38.57 91 VAL C CA 1
ATOM 4369 C C . VAL E 1 91 ? -30.495 47.116 26.952 1.00 35.49 91 VAL C C 1
ATOM 4370 O O . VAL E 1 91 ? -30.775 47.964 27.811 1.00 31.68 91 VAL C O 1
ATOM 4374 N N . ASN E 1 92 ? -29.243 46.930 26.525 1.00 30.73 92 ASN C N 1
ATOM 4375 C CA . ASN E 1 92 ? -28.161 47.759 27.042 1.00 37.23 92 ASN C CA 1
ATOM 4376 C C . ASN E 1 92 ? -27.403 48.481 25.937 1.00 37.22 92 ASN C C 1
ATOM 4377 O O . ASN E 1 92 ? -26.191 48.668 26.049 1.00 38.29 92 ASN C O 1
ATOM 4382 N N . ASP E 1 93 ? -28.078 48.878 24.863 1.00 36.78 93 ASP C N 1
ATOM 4383 C CA . ASP E 1 93 ? -27.358 49.563 23.799 1.00 37.60 93 ASP C CA 1
ATOM 4384 C C . ASP E 1 93 ? -27.450 51.085 23.993 1.00 41.74 93 ASP C C 1
ATOM 4385 O O . ASP E 1 93 ? -28.064 51.587 24.945 1.00 37.12 93 ASP C O 1
ATOM 4390 N N . ARG E 1 94 ? -26.814 51.835 23.080 1.00 42.28 94 ARG C N 1
ATOM 4391 C CA . ARG E 1 94 ? -26.744 53.290 23.226 1.00 43.31 94 ARG C CA 1
ATOM 4392 C C . ARG E 1 94 ? -28.111 53.935 23.109 1.00 38.49 94 ARG C C 1
ATOM 4393 O O . ARG E 1 94 ? -28.380 54.940 23.762 1.00 47.70 94 ARG C O 1
ATOM 4401 N N . ALA E 1 95 ? -28.966 53.420 22.236 1.00 37.62 95 ALA C N 1
ATOM 4402 C CA . ALA E 1 95 ? -30.315 53.968 22.167 1.00 39.07 95 ALA C CA 1
ATOM 4403 C C . ALA E 1 95 ? -31.060 53.740 23.482 1.00 39.18 95 ALA C C 1
ATOM 4404 O O . ALA E 1 95 ? -31.751 54.638 23.983 1.00 44.60 95 ALA C O 1
ATOM 4406 N N . THR E 1 96 ? -30.892 52.567 24.095 1.00 39.21 96 THR C N 1
ATOM 4407 C CA . THR E 1 96 ? -31.600 52.315 25.355 1.00 36.27 96 THR C CA 1
ATOM 4408 C C . THR E 1 96 ? -30.951 53.025 26.538 1.00 34.35 96 THR C C 1
ATOM 4409 O O . THR E 1 96 ? -31.653 53.579 27.394 1.00 40.90 96 THR C O 1
ATOM 4413 N N . VAL E 1 97 ? -29.630 53.030 26.620 1.00 33.32 97 VAL C N 1
ATOM 4414 C CA . VAL E 1 97 ? -28.921 53.683 27.722 1.00 40.67 97 VAL C CA 1
ATOM 4415 C C . VAL E 1 97 ? -28.087 54.807 27.108 1.00 40.24 97 VAL C C 1
ATOM 4416 O O . VAL E 1 97 ? -26.914 54.624 26.775 1.00 34.74 97 VAL C O 1
ATOM 4420 N N . ALA E 1 98 ? -28.683 55.998 26.975 1.00 40.08 98 ALA C N 1
ATOM 4421 C CA . ALA E 1 98 ? -28.136 57.024 26.095 1.00 46.54 98 ALA C CA 1
ATOM 4422 C C . ALA E 1 98 ? -27.421 58.155 26.812 1.00 47.89 98 ALA C C 1
ATOM 4423 O O . ALA E 1 98 ? -26.619 58.849 26.178 1.00 51.10 98 ALA C O 1
ATOM 4425 N N . THR E 1 99 ? -27.674 58.354 28.101 1.00 45.53 99 THR C N 1
ATOM 4426 C CA . THR E 1 99 ? -27.093 59.449 28.865 1.00 46.29 99 THR C CA 1
ATOM 4427 C C . THR E 1 99 ? -26.328 58.914 30.068 1.00 50.48 99 THR C C 1
ATOM 4428 O O . THR E 1 99 ? -26.556 57.792 30.532 1.00 45.89 99 THR C O 1
ATOM 4432 N N . ALA E 1 100 ? -25.421 59.744 30.591 1.00 52.35 100 ALA C N 1
ATOM 4433 C CA . ALA E 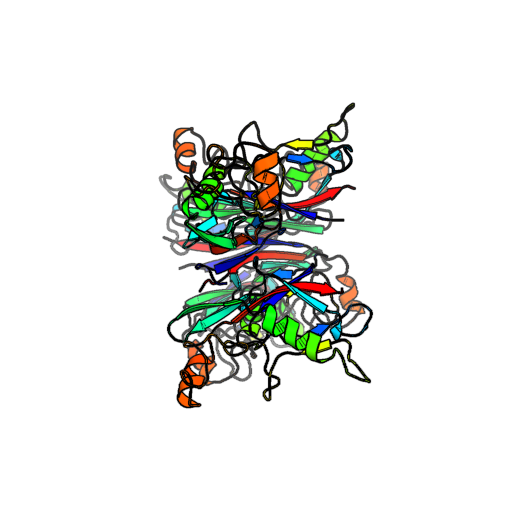1 100 ? -24.666 59.334 31.769 1.00 50.29 100 ALA C CA 1
ATOM 4434 C C . ALA E 1 100 ? -25.580 59.154 32.970 1.00 51.05 100 ALA C C 1
ATOM 4435 O O . ALA E 1 100 ? -25.333 58.286 33.812 1.00 48.66 100 ALA C O 1
ATOM 4437 N N . ASP E 1 101 ? -26.647 59.950 33.052 1.00 51.85 101 ASP C N 1
ATOM 4438 C CA . ASP E 1 101 ? -27.618 59.800 34.130 1.00 49.63 101 ASP C CA 1
ATOM 4439 C C . ASP E 1 101 ? -28.250 58.410 34.108 1.00 54.12 101 ASP C C 1
ATOM 4440 O O . ASP E 1 101 ? -28.280 57.710 35.131 1.00 51.90 101 ASP C O 1
ATOM 4445 N N . GLU E 1 102 ? -28.745 57.983 32.937 1.00 50.62 102 GLU C N 1
ATOM 4446 C CA . GLU E 1 102 ? -29.371 56.672 32.838 1.00 46.99 102 GLU C CA 1
ATOM 4447 C C . GLU E 1 102 ? -28.360 55.552 33.061 1.00 48.94 102 GLU C C 1
ATOM 4448 O O . GLU E 1 102 ? -28.697 54.533 33.675 1.00 44.03 102 GLU C O 1
ATOM 4454 N N . ALA E 1 103 ? -27.113 55.740 32.617 1.00 47.39 103 ALA C N 1
ATOM 4455 C CA . ALA E 1 103 ? -26.113 54.689 32.763 1.00 49.31 103 ALA C CA 1
ATOM 4456 C C . ALA E 1 103 ? -25.683 54.505 34.211 1.00 50.03 103 ALA C C 1
ATOM 4457 O O . ALA E 1 103 ? -25.233 53.413 34.584 1.00 47.52 103 ALA C O 1
ATOM 4459 N N . LYS E 1 104 ? -25.779 55.555 35.031 1.00 47.51 104 LYS C N 1
ATOM 4460 C CA . LYS E 1 104 ? -25.361 55.418 36.421 1.00 53.48 104 LYS C CA 1
ATOM 4461 C C . LYS E 1 104 ? -26.279 54.472 37.187 1.00 46.19 104 LYS C C 1
ATOM 4462 O O . LYS E 1 104 ? -25.813 53.788 38.100 1.00 48.32 104 LYS C O 1
ATOM 4468 N N . LYS E 1 105 ? -27.560 54.374 36.795 1.00 46.31 105 LYS C N 1
ATOM 4469 C CA . LYS E 1 105 ? -28.476 53.402 37.386 1.00 44.80 105 LYS C CA 1
ATOM 4470 C C . LYS E 1 105 ? -28.072 51.953 37.146 1.00 45.37 105 LYS C C 1
ATOM 4471 O O . LYS E 1 105 ? -28.735 51.059 37.682 1.00 46.68 105 LYS C O 1
ATOM 4477 N N . TRP E 1 106 ? -27.031 51.694 36.356 1.00 45.56 106 TRP C N 1
ATOM 4478 C CA . TRP E 1 106 ? -26.561 50.344 36.055 1.00 44.64 106 TRP C CA 1
ATOM 4479 C C . TRP E 1 106 ? -25.285 49.985 36.794 1.00 42.91 106 TRP C C 1
ATOM 4480 O O . TRP E 1 106 ? -24.755 48.885 36.595 1.00 41.36 106 TRP C O 1
ATOM 4491 N N . GLU E 1 107 ? -24.748 50.891 37.610 1.00 45.65 107 GLU C N 1
ATOM 4492 C CA . GLU E 1 107 ? -23.390 50.689 38.107 1.00 48.10 107 GLU C CA 1
ATOM 4493 C C . GLU E 1 107 ? -23.266 49.504 39.061 1.00 48.15 107 GLU C C 1
ATOM 4494 O O . GLU E 1 107 ? -22.152 49.002 39.246 1.00 47.94 107 GLU C O 1
ATOM 4500 N N . ASN E 1 108 ? -24.360 49.033 39.667 1.00 44.65 108 ASN C N 1
ATOM 4501 C CA . ASN E 1 108 ? -24.270 47.869 40.546 1.00 49.46 108 ASN C CA 1
ATOM 4502 C C . ASN E 1 108 ? -24.777 46.579 39.901 1.00 50.68 108 ASN C C 1
ATOM 4503 O O . ASN E 1 108 ? -24.957 45.575 40.606 1.00 47.52 108 ASN C O 1
ATOM 4508 N N . CYS E 1 109 ? -24.983 46.570 38.586 1.00 45.74 109 CYS C N 1
ATOM 4509 C CA . CYS E 1 109 ? -25.475 45.379 37.912 1.00 42.00 109 CYS C CA 1
ATOM 4510 C C . CYS E 1 109 ? -24.345 44.381 37.728 1.00 42.62 109 CYS C C 1
ATOM 4511 O O . CYS E 1 109 ? -23.216 44.766 37.416 1.00 44.10 109 CYS C O 1
ATOM 4514 N N . ASP E 1 110 ? -24.644 43.098 37.946 1.00 36.33 110 ASP C N 1
ATOM 4515 C CA . ASP E 1 110 ? -23.623 42.070 37.796 1.00 36.93 110 ASP C CA 1
ATOM 4516 C C . ASP E 1 110 ? -23.442 41.696 36.322 1.00 36.99 110 ASP C C 1
ATOM 4517 O O . ASP E 1 110 ? -24.288 41.988 35.477 1.00 35.80 110 ASP C O 1
ATOM 4522 N N . ALA E 1 111 ? -22.318 41.040 36.021 1.00 36.89 111 ALA C N 1
ATOM 4523 C CA . ALA E 1 111 ? -22.031 40.572 34.668 1.00 37.43 111 ALA C CA 1
ATOM 4524 C C . ALA E 1 111 ? -21.070 39.407 34.761 1.00 34.51 111 ALA C C 1
ATOM 4525 O O . ALA E 1 111 ? -20.146 39.428 35.575 1.00 36.97 111 ALA C O 1
ATOM 4527 N N . THR E 1 112 ? -21.284 38.402 33.922 1.00 31.11 112 THR C N 1
ATOM 4528 C CA . THR E 1 112 ? -20.381 37.268 33.831 1.00 34.99 112 THR C CA 1
ATOM 4529 C C . THR E 1 112 ? -20.184 36.910 32.363 1.00 35.64 112 THR C C 1
ATOM 4530 O O . THR E 1 112 ? -21.054 37.157 31.523 1.00 34.96 112 THR C O 1
ATOM 4534 N N . LEU E 1 113 ? -19.026 36.328 32.066 1.00 35.91 113 LEU C N 1
ATOM 4535 C CA . LEU E 1 113 ? -18.688 35.867 30.730 1.00 35.07 113 LEU C CA 1
ATOM 4536 C C . LEU E 1 113 ? -18.084 34.480 30.874 1.00 38.36 113 LEU C C 1
ATOM 4537 O O . LEU E 1 113 ? -17.158 34.296 31.664 1.00 37.65 113 LEU C O 1
ATOM 4542 N N . THR E 1 114 ? -18.629 33.502 30.154 1.00 35.61 114 THR C N 1
ATOM 4543 C CA . THR E 1 114 ? -18.172 32.125 30.233 1.00 33.49 114 THR C CA 1
ATOM 4544 C C . THR E 1 114 ? -18.073 31.578 28.825 1.00 40.82 114 THR C C 1
ATOM 4545 O O . THR E 1 114 ? -18.770 32.050 27.924 1.00 41.86 114 THR C O 1
ATOM 4549 N N . GLY E 1 115 ? -17.215 30.580 28.633 1.00 37.36 115 GLY C N 1
ATOM 4550 C CA . GLY E 1 115 ? -17.185 29.903 27.356 1.00 35.60 115 GLY C CA 1
ATOM 4551 C C . GLY E 1 115 ? -15.998 28.969 27.244 1.00 39.38 115 GLY C C 1
ATOM 4552 O O . GLY E 1 115 ? -15.355 28.622 28.232 1.00 40.87 115 GLY C O 1
ATOM 4553 N N . LEU E 1 116 ? -15.730 28.570 26.006 1.00 43.10 116 LEU C N 1
ATOM 4554 C CA . LEU E 1 116 ? -14.629 27.680 25.673 1.00 42.04 116 LEU C CA 1
ATOM 4555 C C . LEU E 1 116 ? -13.703 28.364 24.682 1.00 44.30 116 LEU C C 1
ATOM 4556 O O . LEU E 1 116 ? -14.154 29.054 23.752 1.00 42.77 116 LEU C O 1
ATOM 4561 N N . GLN E 1 117 ? -12.410 28.170 24.892 1.00 40.64 117 GLN C N 1
ATOM 4562 C CA . GLN E 1 117 ? -11.392 28.673 23.991 1.00 43.52 117 GLN C CA 1
ATOM 4563 C C . GLN E 1 117 ? -10.379 27.574 23.686 1.00 48.63 117 GLN C C 1
ATOM 4564 O O . GLN E 1 117 ? -10.144 26.672 24.499 1.00 47.95 117 GLN C O 1
ATOM 4570 N N . ARG E 1 118 ? -9.824 27.616 22.476 1.00 43.76 118 ARG C N 1
ATOM 4571 C CA . ARG E 1 118 ? -8.719 26.733 22.124 1.00 47.29 118 ARG C CA 1
ATOM 4572 C C . ARG E 1 118 ? -7.883 27.399 21.043 1.00 51.31 118 ARG C C 1
ATOM 4573 O O . ARG E 1 118 ? -8.228 28.470 20.535 1.00 49.63 118 ARG C O 1
ATOM 4581 N N . ILE E 1 119 ? -6.769 26.754 20.702 1.00 48.36 119 ILE C N 1
ATOM 4582 C CA . ILE E 1 119 ? -5.837 27.236 19.684 1.00 53.88 119 ILE C CA 1
ATOM 4583 C C . ILE E 1 119 ? -5.857 26.234 18.538 1.00 56.26 119 ILE C C 1
ATOM 4584 O O . ILE E 1 119 ? -5.660 25.034 18.766 1.00 57.25 119 ILE C O 1
ATOM 4589 N N . ILE E 1 120 ? -6.101 26.711 17.314 1.00 56.58 120 ILE C N 1
ATOM 4590 C CA . ILE E 1 120 ? -6.107 25.818 16.140 1.00 60.34 120 ILE C CA 1
ATOM 4591 C C . ILE E 1 120 ? -4.719 25.685 15.529 1.00 57.47 120 ILE C C 1
ATOM 4592 O O . ILE E 1 120 ? -3.918 26.614 15.596 1.00 59.81 120 ILE C O 1
ATOM 4597 N N . GLY F 1 4 ? -5.460 40.754 47.120 1.00 60.09 4 GLY B N 1
ATOM 4598 C CA . GLY F 1 4 ? -5.064 40.549 45.737 1.00 62.11 4 GLY B CA 1
ATOM 4599 C C . GLY F 1 4 ? -5.337 39.155 45.175 1.00 61.13 4 GLY B C 1
ATOM 4600 O O . GLY F 1 4 ? -4.811 38.161 45.685 1.00 61.91 4 GLY B O 1
ATOM 4601 N N . TRP F 1 5 ? -6.132 39.092 44.099 1.00 61.55 5 TRP B N 1
ATOM 4602 C CA . TRP F 1 5 ? -6.590 37.820 43.537 1.00 56.24 5 TRP B CA 1
ATOM 4603 C C . TRP F 1 5 ? -5.455 37.106 42.809 1.00 54.14 5 TRP B C 1
ATOM 4604 O O . TRP F 1 5 ? -4.903 37.626 41.835 1.00 54.31 5 TRP B O 1
ATOM 4615 N N . SER F 1 6 ? -5.121 35.914 43.261 1.00 50.10 6 SER B N 1
ATOM 4616 C CA . SER F 1 6 ? -4.120 35.184 42.510 1.00 52.81 6 SER B CA 1
ATOM 4617 C C . SER F 1 6 ? -4.740 33.957 41.850 1.00 52.45 6 SER B C 1
ATOM 4618 O O . SER F 1 6 ? -5.592 33.300 42.456 1.00 52.15 6 SER B O 1
ATOM 4621 N N . PRO F 1 7 ? -4.367 33.636 40.614 1.00 50.05 7 PRO B N 1
ATOM 4622 C CA . PRO F 1 7 ? -4.941 32.468 39.936 1.00 45.88 7 PRO B CA 1
ATOM 4623 C C . PRO F 1 7 ? -4.214 31.166 40.256 1.00 44.14 7 PRO B C 1
ATOM 4624 O O . PRO F 1 7 ? -3.048 31.143 40.650 1.00 43.73 7 PRO B O 1
ATOM 4628 N N . PHE F 1 8 ? -4.940 30.062 40.071 1.00 45.06 8 PHE B N 1
ATOM 4629 C CA . PHE F 1 8 ? -4.429 28.725 40.349 1.00 40.82 8 PHE B CA 1
ATOM 4630 C C . PHE F 1 8 ? -5.001 27.756 39.330 1.00 42.27 8 PHE B C 1
ATOM 4631 O O . PHE F 1 8 ? -6.035 28.013 38.713 1.00 43.66 8 PHE B O 1
ATOM 4639 N N . LYS F 1 9 ? -4.332 26.621 39.169 1.00 41.86 9 LYS B N 1
ATOM 4640 C CA . LYS F 1 9 ? -4.823 25.614 38.240 1.00 43.19 9 LYS B CA 1
ATOM 4641 C C . LYS F 1 9 ? -4.270 24.254 38.644 1.00 45.12 9 LYS B C 1
ATOM 4642 O O . LYS F 1 9 ? -3.074 24.126 38.915 1.00 49.57 9 LYS B O 1
ATOM 4648 N N . TYR F 1 10 ? -5.143 23.249 38.695 1.00 45.10 10 TYR B N 1
ATOM 4649 C CA . TYR F 1 10 ? -4.757 21.881 39.000 1.00 41.81 10 TYR B CA 1
ATOM 4650 C C . TYR F 1 10 ? -5.374 20.965 37.958 1.00 42.19 10 TYR B C 1
ATOM 4651 O O . TYR F 1 10 ? -6.448 21.248 37.427 1.00 46.33 10 TYR B O 1
ATOM 4660 N N . SER F 1 11 ? -4.697 19.860 37.677 1.00 41.76 11 SER B N 1
ATOM 4661 C CA . SER F 1 11 ? -5.165 18.850 36.742 1.00 44.11 11 SER B CA 1
ATOM 4662 C C . SER F 1 11 ? -5.264 17.495 37.435 1.00 46.15 11 SER B C 1
ATOM 4663 O O . SER F 1 11 ? -4.858 17.329 38.589 1.00 46.70 11 SER B O 1
ATOM 4666 N N . LYS F 1 12 ? -5.823 16.531 36.705 1.00 45.07 12 LYS B N 1
ATOM 4667 C CA . LYS F 1 12 ? -5.970 15.170 37.202 1.00 46.91 12 LYS B CA 1
ATOM 4668 C C . LYS F 1 12 ? -4.683 14.686 37.855 1.00 49.43 12 LYS B C 1
ATOM 4669 O O . LYS F 1 12 ? -3.581 14.955 37.372 1.00 49.39 12 LYS B O 1
ATOM 4675 N N . GLY F 1 13 ? -4.821 13.993 38.980 1.00 48.84 13 GLY B N 1
ATOM 4676 C CA . GLY F 1 13 ? -3.676 13.458 39.692 1.00 49.38 13 GLY B CA 1
ATOM 4677 C C . GLY F 1 13 ? -2.985 14.433 40.626 1.00 50.57 13 GLY B C 1
ATOM 4678 O O . GLY F 1 13 ? -2.221 13.998 41.498 1.00 51.02 13 GLY B O 1
ATOM 4679 N N . ASN F 1 14 ? -3.214 15.737 40.465 1.00 49.45 14 ASN B N 1
ATOM 4680 C CA . ASN F 1 14 ? -2.658 16.708 41.398 1.00 46.82 14 ASN B CA 1
ATOM 4681 C C . ASN F 1 14 ? -3.291 16.536 42.773 1.00 52.27 14 ASN B C 1
ATOM 4682 O O . ASN F 1 14 ? -4.498 16.306 42.902 1.00 51.48 14 ASN B O 1
ATOM 4687 N N . THR F 1 15 ? -2.470 16.657 43.801 1.00 49.13 15 THR B N 1
ATOM 4688 C CA . THR F 1 15 ? -2.981 16.938 45.128 1.00 49.12 15 THR B CA 1
ATOM 4689 C C . THR F 1 15 ? -3.319 18.417 45.185 1.00 48.35 15 THR B C 1
ATOM 4690 O O . THR F 1 15 ? -2.500 19.257 44.801 1.00 52.74 15 THR B O 1
ATOM 4694 N N . VAL F 1 16 ? -4.522 18.744 45.641 1.00 47.70 16 VAL B N 1
ATOM 4695 C CA . VAL F 1 16 ? -4.967 20.130 45.695 1.00 46.57 16 VAL B CA 1
ATOM 4696 C C . VAL F 1 16 ? -4.953 20.564 47.149 1.00 46.90 16 VAL B C 1
ATOM 4697 O O . VAL F 1 16 ? -5.809 20.157 47.943 1.00 46.05 16 VAL B O 1
ATOM 4701 N N . THR F 1 17 ? -3.987 21.408 47.494 1.00 49.40 17 THR B N 1
ATOM 4702 C CA . THR F 1 17 ? -3.884 21.987 48.823 1.00 47.55 17 THR B CA 1
ATOM 4703 C C . THR F 1 17 ? -3.897 23.498 48.686 1.00 49.37 17 THR B C 1
ATOM 4704 O O . THR F 1 17 ? -3.051 24.071 47.991 1.00 50.91 17 THR B O 1
ATOM 4708 N N . PHE F 1 18 ? -4.870 24.135 49.320 1.00 46.96 18 PHE B N 1
ATOM 4709 C CA . PHE F 1 18 ? -4.928 25.586 49.377 1.00 47.47 18 PHE B CA 1
ATOM 4710 C C . PHE F 1 18 ? -4.251 26.028 50.665 1.00 55.74 18 PHE B C 1
ATOM 4711 O O . PHE F 1 18 ? -4.696 25.669 51.759 1.00 50.95 18 PHE B O 1
ATOM 4719 N N . LYS F 1 19 ? -3.150 26.758 50.527 1.00 57.23 19 LYS B N 1
ATOM 4720 C CA . LYS F 1 19 ? -2.280 27.075 51.645 1.00 59.19 19 LYS B CA 1
ATOM 4721 C C . LYS F 1 19 ? -2.080 28.583 51.711 1.00 63.28 19 LYS B C 1
ATOM 4722 O O . LYS F 1 19 ? -2.007 29.271 50.686 1.00 60.67 19 LYS B O 1
ATOM 4728 N N . THR F 1 20 ? -2.065 29.106 52.943 1.00 65.30 20 THR B N 1
ATOM 4729 C CA . THR F 1 20 ? -1.906 30.563 53.145 1.00 68.90 20 THR B CA 1
ATOM 4730 C C . THR F 1 20 ? -0.441 30.919 53.048 1.00 74.88 20 THR B C 1
ATOM 4731 O O . THR F 1 20 ? 0.374 30.273 53.741 1.00 72.65 20 THR B O 1
ATOM 4735 N N . PRO F 1 21 ? -0.068 31.956 52.267 1.00 76.66 21 PRO B N 1
ATOM 4736 C CA . PRO F 1 21 ? 1.331 32.324 52.092 1.00 74.68 21 PRO B CA 1
ATOM 4737 C C . PRO F 1 21 ? 1.883 33.042 53.313 1.00 76.37 21 PRO B C 1
ATOM 4738 O O . PRO F 1 21 ? 2.811 33.862 53.162 1.00 78.37 21 PRO B O 1
ATOM 4742 N N . ASP F 1 22 ? 1.332 32.748 54.494 1.00 78.51 22 ASP B N 1
ATOM 4743 C CA . ASP F 1 22 ? 1.765 33.416 55.750 1.00 78.40 22 ASP B CA 1
ATOM 4744 C C . ASP F 1 22 ? 1.588 32.428 56.904 1.00 80.05 22 ASP B C 1
ATOM 4745 O O . ASP F 1 22 ? 1.610 32.879 58.071 1.00 80.98 22 ASP B O 1
ATOM 4750 N N . GLU F 1 23 ? 1.422 31.139 56.587 1.00 78.67 23 GLU B N 1
ATOM 4751 C CA . GLU F 1 23 ? 1.178 30.108 57.633 1.00 72.40 23 GLU B CA 1
ATOM 4752 C C . GLU F 1 23 ? 0.036 30.601 58.532 1.00 72.42 23 GLU B C 1
ATOM 4753 O O . GLU F 1 23 ? -0.163 30.012 59.616 1.00 73.87 23 GLU B O 1
ATOM 4759 N N . SER F 1 24 ? -0.679 31.640 58.094 1.00 69.95 24 SER B N 1
ATOM 4760 C CA . SER F 1 24 ? -1.831 32.143 58.828 1.00 68.15 24 SER B CA 1
ATOM 4761 C C . SER F 1 24 ? -3.035 31.198 58.675 1.00 66.39 24 SER B C 1
ATOM 4762 O O . SER F 1 24 ? -2.940 30.111 58.102 1.00 63.76 24 SER B O 1
ATOM 4765 N N . SER F 1 25 ? -4.186 31.586 59.222 1.00 59.71 25 SER B N 1
ATOM 4766 C CA . SER F 1 25 ? -5.329 30.680 59.241 1.00 60.93 25 SER B CA 1
ATOM 4767 C C . SER F 1 25 ? -5.996 30.604 57.869 1.00 58.36 25 SER B C 1
ATOM 4768 O O . SER F 1 25 ? -6.342 31.631 57.278 1.00 54.58 25 SER B O 1
ATOM 4771 N N . ILE F 1 26 ? -6.188 29.375 57.380 1.00 57.20 26 ILE B N 1
ATOM 4772 C CA . ILE F 1 26 ? -6.830 29.120 56.097 1.00 56.02 26 ILE B CA 1
ATOM 4773 C C . ILE F 1 26 ? -8.279 29.598 56.063 1.00 56.32 26 ILE B C 1
ATOM 4774 O O . ILE F 1 26 ? -8.866 29.701 54.978 1.00 55.04 26 ILE B O 1
ATOM 4779 N N . ALA F 1 27 ? -8.874 29.902 57.225 1.00 51.60 27 ALA B N 1
ATOM 4780 C CA . ALA F 1 27 ? -10.261 30.344 57.274 1.00 50.98 27 ALA B CA 1
ATOM 4781 C C . ALA F 1 27 ? -10.478 31.696 56.606 1.00 54.45 27 ALA B C 1
ATOM 4782 O O . ALA F 1 27 ? -11.630 32.084 56.383 1.00 51.20 27 ALA B O 1
ATOM 4784 N N . TYR F 1 28 ? -9.406 32.420 56.293 1.00 56.79 28 TYR B N 1
ATOM 4785 C CA . TYR F 1 28 ? -9.488 33.738 55.682 1.00 56.39 28 TYR B CA 1
ATOM 4786 C C . TYR F 1 28 ? -9.342 33.707 54.164 1.00 56.30 28 TYR B C 1
ATOM 4787 O O . TYR F 1 28 ? -9.570 34.734 53.513 1.00 56.93 28 TYR B O 1
ATOM 4796 N N . MET F 1 29 ? -8.963 32.573 53.586 1.00 55.24 29 MET B N 1
ATOM 4797 C CA . MET F 1 29 ? -8.856 32.494 52.138 1.00 54.38 29 MET B CA 1
ATOM 4798 C C . MET F 1 29 ? -10.247 32.521 51.511 1.00 54.07 29 MET B C 1
ATOM 4799 O O . MET F 1 29 ? -11.185 31.913 52.026 1.00 52.82 29 MET B O 1
ATOM 4804 N N . ARG F 1 30 ? -10.396 33.275 50.425 1.00 56.42 30 ARG B N 1
ATOM 4805 C CA . ARG F 1 30 ? -11.637 33.296 49.659 1.00 51.18 30 ARG B CA 1
ATOM 4806 C C . ARG F 1 30 ? -11.339 32.972 48.198 1.00 49.46 30 ARG B C 1
ATOM 4807 O O . ARG F 1 30 ? -10.183 32.921 47.764 1.00 47.70 30 ARG B O 1
ATOM 4815 N N . PHE F 1 31 ? -12.403 32.752 47.430 1.00 44.24 31 PHE B N 1
ATOM 4816 C CA . PHE F 1 31 ? -12.259 32.245 46.079 1.00 46.35 31 PHE B CA 1
ATOM 4817 C C . PHE F 1 31 ? -13.192 33.002 45.151 1.00 45.95 31 PHE B C 1
ATOM 4818 O O . PHE F 1 31 ? -14.201 33.576 45.570 1.00 45.24 31 PHE B O 1
ATOM 4826 N N . ARG F 1 32 ? -12.823 33.013 43.877 1.00 45.65 32 ARG B N 1
ATOM 4827 C CA . ARG F 1 32 ? -13.595 33.699 42.854 1.00 45.28 32 ARG B CA 1
ATOM 4828 C C . ARG F 1 32 ? -13.422 32.944 41.542 1.00 43.43 32 ARG B C 1
ATOM 4829 O O . ARG F 1 32 ? -12.335 32.437 41.257 1.00 41.95 32 ARG B O 1
ATOM 4837 N N . ASN F 1 33 ? -14.512 32.831 40.775 1.00 42.52 33 ASN B N 1
ATOM 4838 C CA . ASN F 1 33 ? -14.475 32.273 39.423 1.00 42.80 33 ASN B CA 1
ATOM 4839 C C . ASN F 1 33 ? -13.832 30.893 39.383 1.00 43.89 33 ASN B C 1
ATOM 4840 O O . ASN F 1 33 ? -13.031 30.594 38.494 1.00 43.06 33 ASN B O 1
ATOM 4845 N N . CYS F 1 34 ? -14.183 30.032 40.337 1.00 39.18 34 CYS B N 1
ATOM 4846 C CA . CYS F 1 34 ? -13.626 28.688 40.347 1.00 37.56 34 CYS B CA 1
ATOM 4847 C C . CYS F 1 34 ? -14.486 27.777 39.497 1.00 39.03 34 CYS B C 1
ATOM 4848 O O . CYS F 1 34 ? -15.709 27.708 39.687 1.00 41.67 34 CYS B O 1
ATOM 4851 N N . VAL F 1 35 ? -13.835 27.056 38.586 1.00 38.32 35 VAL B N 1
ATOM 4852 C CA . VAL F 1 35 ? -14.505 26.201 37.628 1.00 39.92 35 VAL B CA 1
ATOM 4853 C C . VAL F 1 35 ? -13.841 24.829 37.651 1.00 39.79 35 VAL B C 1
ATOM 4854 O O . VAL F 1 35 ? -12.623 24.707 37.450 1.00 38.47 35 VAL B O 1
ATOM 4858 N N . PHE F 1 36 ? -14.645 23.807 37.917 1.00 40.36 36 PHE B N 1
ATOM 4859 C CA . PHE F 1 36 ? -14.242 22.413 37.856 1.00 38.82 36 PHE B CA 1
ATOM 4860 C C . PHE F 1 36 ? -14.742 21.843 36.537 1.00 38.44 36 PHE B C 1
ATOM 4861 O O . PHE F 1 36 ? -15.924 21.989 36.211 1.00 38.36 36 PHE B O 1
ATOM 4869 N N . THR F 1 37 ? -13.851 21.204 35.786 1.00 38.18 37 THR B N 1
ATOM 4870 C CA . THR F 1 37 ? -14.171 20.682 34.463 1.00 38.45 37 THR B CA 1
ATOM 4871 C C . THR F 1 37 ? -13.703 19.243 34.377 1.00 37.91 37 THR B C 1
ATOM 4872 O O . THR F 1 37 ? -12.620 18.911 34.862 1.00 38.79 37 THR B O 1
ATOM 4876 N N . PHE F 1 38 ? -14.511 18.393 33.746 1.00 37.92 38 PHE B N 1
ATOM 4877 C CA . PHE F 1 38 ? -14.162 16.985 33.628 1.00 39.52 38 PHE B CA 1
ATOM 4878 C C . PHE F 1 38 ? -14.855 16.416 32.404 1.00 39.67 38 PHE B C 1
ATOM 4879 O O . PHE F 1 38 ? -15.810 16.995 31.890 1.00 39.67 38 PHE B O 1
ATOM 4887 N N . THR F 1 39 ? -14.387 15.260 31.949 1.00 41.24 39 THR B N 1
ATOM 4888 C CA . THR F 1 39 ? -15.118 14.523 30.935 1.00 39.88 39 THR B CA 1
ATOM 4889 C C . THR F 1 39 ? -15.790 13.312 31.559 1.00 47.13 39 THR B C 1
ATOM 4890 O O . THR F 1 39 ? -15.387 12.831 32.626 1.00 44.95 39 THR B O 1
ATOM 4894 N N . ASP F 1 40 ? -16.834 12.835 30.882 1.00 44.51 40 ASP B N 1
ATOM 4895 C CA . ASP F 1 40 ? -17.489 11.586 31.241 1.00 44.86 40 ASP B CA 1
ATOM 4896 C C . ASP F 1 40 ? -16.912 10.454 30.400 1.00 47.53 40 ASP B C 1
ATOM 4897 O O . ASP F 1 40 ? -16.087 10.692 29.505 1.00 46.89 40 ASP B O 1
ATOM 4902 N N . PRO F 1 41 ? -17.303 9.200 30.672 1.00 46.05 41 PRO B N 1
ATOM 4903 C CA . PRO F 1 41 ? -16.727 8.076 29.909 1.00 45.46 41 PRO B CA 1
ATOM 4904 C C . PRO F 1 41 ? -16.984 8.152 28.416 1.00 48.88 41 PRO B C 1
ATOM 4905 O O . PRO F 1 41 ? -16.215 7.584 27.637 1.00 49.24 41 PRO B O 1
ATOM 4909 N N . LYS F 1 42 ? -18.056 8.816 27.996 1.00 47.20 42 LYS B N 1
ATOM 4910 C CA . LYS F 1 42 ? -18.364 8.954 26.584 1.00 50.58 42 LYS B CA 1
ATOM 4911 C C . LYS F 1 42 ? -17.469 9.969 25.890 1.00 50.65 42 LYS B C 1
ATOM 4912 O O . LYS F 1 42 ? -17.444 10.008 24.659 1.00 53.78 42 LYS B O 1
ATOM 4918 N N . GLY F 1 43 ? -16.754 10.802 26.640 1.00 47.78 43 GLY B N 1
ATOM 4919 C CA . GLY F 1 43 ? -15.873 11.798 26.063 1.00 47.50 43 GLY B CA 1
ATOM 4920 C C . GLY F 1 43 ? -16.389 13.221 26.110 1.00 49.03 43 GLY B C 1
ATOM 4921 O O . GLY F 1 43 ? -15.641 14.141 25.754 1.00 49.88 43 GLY B O 1
ATOM 4922 N N . SER F 1 44 ? -17.625 13.447 26.538 1.00 45.28 44 SER B N 1
ATOM 4923 C CA . SER F 1 44 ? -18.164 14.801 26.565 1.00 43.91 44 SER B CA 1
ATOM 4924 C C . SER F 1 44 ? -17.571 15.616 27.713 1.00 46.50 44 SER B C 1
ATOM 4925 O O . SER F 1 44 ? -17.222 15.084 28.773 1.00 43.93 44 SER B O 1
ATOM 4928 N N . LEU F 1 45 ? -17.508 16.930 27.505 1.00 41.75 45 LEU B N 1
ATOM 4929 C CA . LEU F 1 45 ? -16.991 17.865 28.493 1.00 42.01 45 LEU B CA 1
ATOM 4930 C C . LEU F 1 45 ? -18.110 18.349 29.398 1.00 40.16 45 LEU B C 1
ATOM 4931 O O . LEU F 1 45 ? -19.248 18.525 28.964 1.00 39.83 45 LEU B O 1
ATOM 4936 N N . HIS F 1 46 ? -17.770 18.584 30.668 1.00 38.36 46 HIS B N 1
ATOM 4937 C CA . HIS F 1 46 ? -18.710 19.099 31.656 1.00 34.88 46 HIS B CA 1
ATOM 4938 C C . HIS F 1 46 ? -17.976 20.057 32.568 1.00 37.91 46 HIS B C 1
ATOM 4939 O O . HIS F 1 46 ? -16.822 19.806 32.930 1.00 41.47 46 HIS B O 1
ATOM 4946 N N . SER F 1 47 ? -18.646 21.134 32.966 1.00 35.30 47 SER B N 1
ATOM 4947 C CA . SER F 1 47 ? -18.045 22.052 33.916 1.00 38.30 47 SER B CA 1
ATOM 4948 C C . SER F 1 47 ? -19.109 22.596 34.871 1.00 36.79 47 SER B C 1
ATOM 4949 O O . SER F 1 47 ? -20.305 22.600 34.570 1.00 38.25 47 SER B O 1
ATOM 4952 N N . ILE F 1 48 ? -18.660 23.051 36.040 1.00 33.91 48 ILE B N 1
ATOM 4953 C CA . ILE F 1 48 ? -19.552 23.619 37.042 1.00 37.06 48 ILE B CA 1
ATOM 4954 C C . ILE F 1 48 ? -18.771 24.607 37.896 1.00 35.98 48 ILE B C 1
ATOM 4955 O O . ILE F 1 48 ? -17.575 24.436 38.131 1.00 37.46 48 ILE B O 1
ATOM 4960 N N . ASP F 1 49 ? -19.460 25.670 38.328 1.00 34.08 49 ASP B N 1
ATOM 4961 C CA . ASP F 1 49 ? -18.907 26.676 39.230 1.00 34.13 49 ASP B CA 1
ATOM 4962 C C . ASP F 1 49 ? -18.882 26.114 40.657 1.00 37.69 49 ASP B C 1
ATOM 4963 O O . ASP F 1 49 ? -19.931 25.760 41.207 1.00 37.92 49 ASP B O 1
ATOM 4968 N N . VAL F 1 50 ? -17.687 26.024 41.247 1.00 37.84 50 VAL B N 1
ATOM 4969 C CA . VAL F 1 50 ? -17.477 25.460 42.578 1.00 39.94 50 VAL B CA 1
ATOM 4970 C C . VAL F 1 50 ? -16.904 26.500 43.534 1.00 41.08 50 VAL B C 1
ATOM 4971 O O . VAL F 1 50 ? -16.337 26.157 44.574 1.00 39.48 50 VAL B O 1
ATOM 4975 N N . THR F 1 51 ? -17.072 27.774 43.184 1.00 39.93 51 THR B N 1
ATOM 4976 C CA . THR F 1 51 ? -16.538 28.862 43.990 1.00 41.84 51 THR B CA 1
ATOM 4977 C C . THR F 1 51 ? -17.074 28.802 45.411 1.00 43.54 51 THR B C 1
ATOM 4978 O O . THR F 1 51 ? -16.303 28.827 46.380 1.00 41.88 51 THR B O 1
ATOM 4982 N N . GLU F 1 52 ? -18.400 28.707 45.558 1.00 43.82 52 GLU B N 1
ATOM 4983 C CA . GLU F 1 52 ? -18.978 28.744 46.899 1.00 40.52 52 GLU B CA 1
ATOM 4984 C C . GLU F 1 52 ? -18.671 27.468 47.680 1.00 42.67 52 GLU B C 1
ATOM 4985 O O . GLU F 1 52 ? -18.539 27.519 48.913 1.00 43.36 52 GLU B O 1
ATOM 4991 N N . VAL F 1 53 ? -18.557 26.323 46.996 1.00 38.21 53 VAL B N 1
ATOM 4992 C CA . VAL F 1 53 ? -18.129 25.101 47.674 1.00 40.96 53 VAL B CA 1
ATOM 4993 C C . VAL F 1 53 ? -16.780 25.314 48.352 1.00 44.68 53 VAL B C 1
ATOM 4994 O O . VAL F 1 53 ? -16.561 24.872 49.488 1.00 42.96 53 VAL B O 1
ATOM 4998 N N . LEU F 1 54 ? -15.857 26.001 47.663 1.00 40.74 54 LEU B N 1
ATOM 4999 C CA . LEU F 1 54 ? -14.523 26.253 48.190 1.00 41.07 54 LEU B CA 1
ATOM 5000 C C . LEU F 1 54 ? -14.528 27.336 49.260 1.00 41.05 54 LEU B C 1
ATOM 5001 O O . LEU F 1 54 ? -13.748 27.256 50.214 1.00 42.02 54 LEU B O 1
ATOM 5006 N N . ASN F 1 55 ? -15.360 28.372 49.107 1.00 40.81 55 ASN B N 1
ATOM 5007 C CA . ASN F 1 55 ? -15.484 29.352 50.185 1.00 43.06 55 ASN B CA 1
ATOM 5008 C C . ASN F 1 55 ? -16.015 28.700 51.459 1.00 46.39 55 ASN B C 1
ATOM 5009 O O . ASN F 1 55 ? -15.615 29.078 52.567 1.00 45.42 55 ASN B O 1
ATOM 5014 N N . ASN F 1 56 ? -16.896 27.702 51.321 1.00 44.79 56 ASN B N 1
ATOM 5015 C CA . ASN F 1 56 ? -17.432 27.030 52.503 1.00 47.02 56 ASN B CA 1
ATOM 5016 C C . ASN F 1 56 ? -16.388 26.137 53.164 1.00 45.51 56 ASN B C 1
ATOM 5017 O O . ASN F 1 56 ? -16.387 25.998 54.390 1.00 50.93 56 ASN B O 1
ATOM 5022 N N . MET F 1 57 ? -15.473 25.552 52.389 1.00 44.22 57 MET B N 1
ATOM 5023 C CA . MET F 1 57 ? -14.377 24.800 52.996 1.00 45.76 57 MET B CA 1
ATOM 5024 C C . MET F 1 57 ? -13.466 25.707 53.813 1.00 49.65 57 MET B C 1
ATOM 5025 O O . MET F 1 57 ? -13.074 25.364 54.933 1.00 46.44 57 MET B O 1
ATOM 5030 N N . ALA F 1 58 ? -13.086 26.861 53.258 1.00 48.47 58 ALA B N 1
ATOM 5031 C CA . ALA F 1 58 ? -12.319 27.812 54.057 1.00 48.85 58 ALA B CA 1
ATOM 5032 C C . ALA F 1 58 ? -13.097 28.213 55.304 1.00 49.37 58 ALA B C 1
ATOM 5033 O O . ALA F 1 58 ? -12.568 28.173 56.421 1.00 49.41 58 ALA B O 1
ATOM 5035 N N . LYS F 1 59 ? -14.374 28.567 55.130 1.00 47.46 59 LYS B N 1
ATOM 5036 C CA . LYS F 1 59 ? -15.193 29.081 56.223 1.00 51.78 59 LYS B CA 1
ATOM 5037 C C . LYS F 1 59 ? -15.447 28.048 57.319 1.00 53.42 59 LYS B C 1
ATOM 5038 O O . LYS F 1 59 ? -15.700 28.438 58.465 1.00 52.36 59 LYS B O 1
ATOM 5044 N N . GLY F 1 60 ? -15.396 26.752 57.001 1.00 50.34 60 GLY B N 1
ATOM 5045 C CA . GLY F 1 60 ? -15.580 25.740 58.026 1.00 53.94 60 GLY B CA 1
ATOM 5046 C C . GLY F 1 60 ? -14.537 25.787 59.125 1.00 56.56 60 GLY B C 1
ATOM 5047 O O . GLY F 1 60 ? -14.808 25.333 60.241 1.00 53.50 60 GLY B O 1
ATOM 5048 N N . PHE F 1 61 ? -13.354 26.336 58.837 1.00 55.81 61 PHE B N 1
ATOM 5049 C CA . PHE F 1 61 ? -12.273 26.413 59.811 1.00 55.87 61 PHE B CA 1
ATOM 5050 C C . PHE F 1 61 ? -12.343 27.650 60.686 1.00 59.54 61 PHE B C 1
ATOM 5051 O O . PHE F 1 61 ? -11.567 27.752 61.640 1.00 60.02 61 PHE B O 1
ATOM 5059 N N . ARG F 1 62 ? -13.233 28.592 60.393 1.00 57.30 62 ARG B N 1
ATOM 5060 C CA . ARG F 1 62 ? -13.468 29.653 61.356 1.00 60.57 62 ARG B CA 1
ATOM 5061 C C . ARG F 1 62 ? -13.990 29.022 62.644 1.00 65.79 62 ARG B C 1
ATOM 5062 O O . ARG F 1 62 ? -14.544 27.915 62.638 1.00 69.87 62 ARG B O 1
ATOM 5070 N N . ASP F 1 63 ? -13.748 29.702 63.763 1.00 65.15 63 ASP B N 1
ATOM 5071 C CA . ASP F 1 63 ? -14.085 29.191 65.093 1.00 68.63 63 ASP B CA 1
ATOM 5072 C C . ASP F 1 63 ? -13.315 27.931 65.473 1.00 69.73 63 ASP B C 1
ATOM 5073 O O . ASP F 1 63 ? -13.527 27.398 66.567 1.00 72.62 63 ASP B O 1
ATOM 5078 N N . ALA F 1 64 ? -12.423 27.470 64.593 1.00 68.42 64 ALA B N 1
ATOM 5079 C CA . ALA F 1 64 ? -11.803 26.131 64.639 1.00 72.70 64 ALA B CA 1
ATOM 5080 C C . ALA F 1 64 ? -11.739 25.469 66.013 1.00 76.55 64 ALA B C 1
ATOM 5081 O O . ALA F 1 64 ? -10.763 25.649 66.744 1.00 79.20 64 ALA B O 1
ATOM 5083 N N . PRO F 1 67 ? -6.462 26.829 64.304 1.00 61.69 67 PRO B N 1
ATOM 5084 C CA . PRO F 1 67 ? -6.779 26.862 62.868 1.00 62.14 67 PRO B CA 1
ATOM 5085 C C . PRO F 1 67 ? -5.608 26.428 61.973 1.00 60.93 67 PRO B C 1
ATOM 5086 O O . PRO F 1 67 ? -4.513 26.985 62.113 1.00 61.34 67 PRO B O 1
ATOM 5090 N N . PRO F 1 68 ? -5.839 25.454 61.082 1.00 59.48 68 PRO B N 1
ATOM 5091 C CA . PRO F 1 68 ? -4.813 25.085 60.095 1.00 56.80 68 PRO B CA 1
ATOM 5092 C C . PRO F 1 68 ? -4.449 26.251 59.190 1.00 58.01 68 PRO B C 1
ATOM 5093 O O . PRO F 1 68 ? -5.159 27.257 59.094 1.00 59.34 68 PRO B O 1
ATOM 5097 N N . SER F 1 69 ? -3.319 26.091 58.506 1.00 56.46 69 SER B N 1
ATOM 5098 C CA . SER F 1 69 ? -2.878 27.030 57.488 1.00 60.29 69 SER B CA 1
ATOM 5099 C C . SER F 1 69 ? -3.173 26.516 56.083 1.00 56.78 69 SER B C 1
ATOM 5100 O O . SER F 1 69 ? -2.736 27.125 55.100 1.00 62.02 69 SER B O 1
ATOM 5103 N N . SER F 1 70 ? -3.924 25.423 55.973 1.00 54.63 70 SER B N 1
ATOM 5104 C CA . SER F 1 70 ? -4.295 24.866 54.685 1.00 51.96 70 SER B CA 1
ATOM 5105 C C . SER F 1 70 ? -5.468 23.913 54.866 1.00 55.80 70 SER B C 1
ATOM 5106 O O . SER F 1 70 ? -5.797 23.500 55.985 1.00 51.36 70 SER B O 1
ATOM 5109 N N . PHE F 1 71 ? -6.115 23.595 53.743 1.00 49.21 71 PHE B N 1
ATOM 5110 C CA . PHE F 1 71 ? -6.979 22.428 53.650 1.00 46.25 71 PHE B CA 1
ATOM 5111 C C . PHE F 1 71 ? -6.684 21.740 52.328 1.00 47.43 71 PHE B C 1
ATOM 5112 O O . PHE F 1 71 ? -6.154 22.346 51.392 1.00 48.76 71 PHE B O 1
ATOM 5120 N N . THR F 1 72 ? -7.002 20.458 52.267 1.00 45.43 72 THR B N 1
ATOM 5121 C CA . THR F 1 72 ? -6.727 19.654 51.091 1.00 47.51 72 THR B CA 1
ATOM 5122 C C . THR F 1 72 ? -8.020 19.022 50.606 1.00 48.89 72 THR B C 1
ATOM 5123 O O . THR F 1 72 ? -8.818 18.522 51.403 1.00 47.48 72 THR B O 1
ATOM 5127 N N . LEU F 1 73 ? -8.202 19.088 49.294 1.00 48.99 73 LEU B N 1
ATOM 5128 C CA . LEU F 1 73 ? -9.401 18.502 48.671 1.00 47.87 73 LEU B CA 1
ATOM 5129 C C . LEU F 1 73 ? -9.253 16.991 48.703 1.00 48.55 73 LEU B C 1
ATOM 5130 O O . LEU F 1 73 ? -8.120 16.490 48.653 1.00 48.11 73 LEU B O 1
ATOM 5135 N N . GLY F 1 74 ? -10.401 16.339 48.845 1.00 50.27 74 GLY B N 1
ATOM 5136 C CA . GLY F 1 74 ? -10.430 14.879 48.915 1.00 55.78 74 GLY B CA 1
ATOM 5137 C C . GLY F 1 74 ? -11.462 14.453 49.925 1.00 56.28 74 GLY B C 1
ATOM 5138 O O . GLY F 1 74 ? -12.034 15.324 50.604 1.00 54.93 74 GLY B O 1
ATOM 5139 N N . GLY F 1 75 ? -11.708 13.156 50.008 1.00 61.38 75 GLY B N 1
ATOM 5140 C CA . GLY F 1 75 ? -12.631 12.638 51.023 1.00 64.09 75 GLY B CA 1
ATOM 5141 C C . GLY F 1 75 ? -12.031 11.411 51.657 1.00 65.91 75 GLY B C 1
ATOM 5142 O O . GLY F 1 75 ? -10.824 11.436 51.967 1.00 61.95 75 GLY B O 1
ATOM 5143 N N . HIS F 1 76 ? -12.847 10.385 51.889 1.00 70.84 76 HIS B N 1
ATOM 5144 C CA . HIS F 1 76 ? -12.346 9.192 52.615 1.00 73.28 76 HIS B CA 1
ATOM 5145 C C . HIS F 1 76 ? -11.122 8.652 51.874 1.00 75.69 76 HIS B C 1
ATOM 5146 O O . HIS F 1 76 ? -10.169 8.187 52.519 1.00 78.77 76 HIS B O 1
ATOM 5153 N N . CYS F 1 77 ? -11.145 8.736 50.549 1.00 75.02 77 CYS B N 1
ATOM 5154 C CA . CYS F 1 77 ? -10.036 8.153 49.758 1.00 74.05 77 CYS B CA 1
ATOM 5155 C C . CYS F 1 77 ? -8.811 9.074 49.765 1.00 70.20 77 CYS B C 1
ATOM 5156 O O . CYS F 1 77 ? -7.781 8.623 49.238 1.00 71.53 77 CYS B O 1
ATOM 5159 N N . GLN F 1 78 ? -8.905 10.288 50.330 1.00 68.89 78 GLN B N 1
ATOM 5160 C CA . GLN F 1 78 ? -7.721 11.181 50.221 1.00 69.90 78 GLN B CA 1
ATOM 5161 C C . GLN F 1 78 ? -7.121 11.035 48.816 1.00 66.78 78 GLN B C 1
ATOM 5162 O O . GLN F 1 78 ? -5.891 10.893 48.707 1.00 69.06 78 GLN B O 1
ATOM 5168 N N . ALA F 1 79 ? -7.965 11.068 47.791 1.00 65.35 79 ALA B N 1
ATOM 5169 C CA . ALA F 1 79 ? -7.488 10.886 46.406 1.00 59.83 79 ALA B CA 1
ATOM 5170 C C . ALA F 1 79 ? -7.209 12.237 45.755 1.00 55.30 79 ALA B C 1
ATOM 5171 O O . ALA F 1 79 ? -7.774 13.257 46.187 1.00 53.04 79 ALA B O 1
ATOM 5173 N N . PRO F 1 80 ? -6.339 12.296 44.725 1.00 57.21 80 PRO B N 1
ATOM 5174 C CA . PRO F 1 80 ? -6.056 13.522 44.010 1.00 51.18 80 PRO B CA 1
ATOM 5175 C C . PRO F 1 80 ? -7.195 13.924 43.109 1.00 51.25 80 PRO B C 1
ATOM 5176 O O . PRO F 1 80 ? -8.186 13.195 42.978 1.00 49.18 80 PRO B O 1
ATOM 5180 N N . LEU F 1 81 ? -7.023 15.057 42.444 1.00 47.41 81 LEU B N 1
ATOM 5181 C CA . LEU F 1 81 ? -8.090 15.586 41.599 1.00 47.67 81 LEU B CA 1
ATOM 5182 C C . LEU F 1 81 ? -8.536 14.557 40.574 1.00 44.04 81 LEU B C 1
ATOM 5183 O O . LEU F 1 81 ? -7.725 13.969 39.858 1.00 47.97 81 LEU B O 1
ATOM 5188 N N . ASN F 1 82 ? -9.839 14.321 40.533 1.00 43.65 82 ASN B N 1
ATOM 5189 C CA . ASN F 1 82 ? -10.420 13.337 39.637 1.00 44.31 82 ASN B CA 1
ATOM 5190 C C . ASN F 1 82 ? -11.796 13.853 39.239 1.00 37.18 82 ASN B C 1
ATOM 5191 O O . ASN F 1 82 ? -12.248 14.895 39.725 1.00 39.60 82 ASN B O 1
ATOM 5196 N N . ALA F 1 83 ? -12.465 13.121 38.349 1.00 39.40 83 ALA B N 1
ATOM 5197 C CA . ALA F 1 83 ? -13.742 13.586 37.813 1.00 34.32 83 ALA B CA 1
ATOM 5198 C C . ALA F 1 83 ? -14.839 13.672 38.866 1.00 41.70 83 ALA B C 1
ATOM 5199 O O . ALA F 1 83 ? -15.883 14.273 38.584 1.00 36.97 83 ALA B O 1
ATOM 5201 N N . PHE F 1 84 ? -14.639 13.101 40.065 1.00 39.59 84 PHE B N 1
ATOM 5202 C CA . PHE F 1 84 ? -15.654 13.130 41.119 1.00 41.43 84 PHE B CA 1
ATOM 5203 C C . PHE F 1 84 ? -15.299 14.080 42.256 1.00 40.17 84 PHE B C 1
ATOM 5204 O O . PHE F 1 84 ? -15.892 13.992 43.336 1.00 42.36 84 PHE B O 1
ATOM 5212 N N . SER F 1 85 ? -14.345 14.990 42.034 1.00 38.68 85 SER B N 1
ATOM 5213 C CA . SER F 1 85 ? -13.896 15.895 43.090 1.00 35.49 85 SER B CA 1
ATOM 5214 C C . SER F 1 85 ? -14.953 16.926 43.446 1.00 38.56 85 SER B C 1
ATOM 5215 O O . SER F 1 85 ? -14.970 17.422 44.578 1.00 38.83 85 SER B O 1
ATOM 5218 N N . PHE F 1 86 ? -15.836 17.265 42.504 1.00 35.40 86 PHE B N 1
ATOM 5219 C CA . PHE F 1 86 ? -16.970 18.131 42.777 1.00 36.66 86 PHE B CA 1
ATOM 5220 C C . PHE F 1 86 ? -18.188 17.565 42.055 1.00 40.32 86 PHE B C 1
ATOM 5221 O O . PHE F 1 86 ? -18.063 16.951 40.992 1.00 37.32 86 PHE B O 1
ATOM 5229 N N . VAL F 1 87 ? -19.374 17.781 42.630 1.00 36.13 87 VAL B N 1
ATOM 5230 C CA . VAL F 1 87 ? -20.595 17.184 42.097 1.00 35.78 87 VAL B CA 1
ATOM 5231 C C . VAL F 1 87 ? -21.248 18.115 41.081 1.00 36.75 87 VAL B C 1
ATOM 5232 O O . VAL F 1 87 ? -21.514 19.286 41.376 1.00 33.25 87 VAL B O 1
ATOM 5236 N N . LEU F 1 88 ? -21.525 17.590 39.884 1.00 38.71 88 LEU B N 1
ATOM 5237 C CA . LEU F 1 88 ? -22.403 18.286 38.948 1.00 37.20 88 LEU B CA 1
ATOM 5238 C C . LEU F 1 88 ? -23.702 17.501 38.899 1.00 36.71 88 LEU B C 1
ATOM 5239 O O . LEU F 1 88 ? -23.709 16.359 38.410 1.00 34.48 88 LEU B O 1
ATOM 5244 N N . PRO F 1 89 ? -24.794 18.027 39.453 1.00 33.74 89 PRO B N 1
ATOM 5245 C CA . PRO F 1 89 ? -25.982 17.194 39.658 1.00 37.53 89 PRO B CA 1
ATOM 5246 C C . PRO F 1 89 ? -26.483 16.605 38.348 1.00 40.44 89 PRO B C 1
ATOM 5247 O O . PRO F 1 89 ? -26.520 17.272 37.307 1.00 38.85 89 PRO B O 1
ATOM 5251 N N . GLY F 1 90 ? -26.831 15.324 38.398 1.00 36.73 90 GLY B N 1
ATOM 5252 C CA . GLY F 1 90 ? -27.307 14.637 37.225 1.00 37.37 90 GLY B CA 1
ATOM 5253 C C . GLY F 1 90 ? -26.224 14.049 36.353 1.00 38.29 90 GLY B C 1
ATOM 5254 O O . GLY F 1 90 ? -26.539 13.323 35.414 1.00 35.02 90 GLY B O 1
ATOM 5255 N N . VAL F 1 91 ? -24.958 14.322 36.641 1.00 35.59 91 VAL B N 1
ATOM 5256 C CA . VAL F 1 91 ? -23.896 13.839 35.772 1.00 38.58 91 VAL B CA 1
ATOM 5257 C C . VAL F 1 91 ? -22.969 12.895 36.520 1.00 32.33 91 VAL B C 1
ATOM 5258 O O . VAL F 1 91 ? -22.702 11.774 36.069 1.00 33.05 91 VAL B O 1
ATOM 5262 N N . ASN F 1 92 ? -22.409 13.363 37.622 1.00 34.44 92 ASN B N 1
ATOM 5263 C CA . ASN F 1 92 ? -21.430 12.553 38.334 1.00 36.17 92 ASN B CA 1
ATOM 5264 C C . ASN F 1 92 ? -21.803 12.357 39.800 1.00 38.88 92 ASN B C 1
ATOM 5265 O O . ASN F 1 92 ? -20.915 12.130 40.627 1.00 40.46 92 ASN B O 1
ATOM 5270 N N . ASP F 1 93 ? -23.087 12.445 40.149 1.00 42.62 93 ASP B N 1
ATOM 5271 C CA . ASP F 1 93 ? -23.466 12.325 41.551 1.00 41.17 93 ASP B CA 1
ATOM 5272 C C . ASP F 1 93 ? -23.712 10.859 41.903 1.00 43.38 93 ASP B C 1
ATOM 5273 O O . ASP F 1 93 ? -23.670 9.970 41.041 1.00 40.36 93 ASP B O 1
ATOM 5278 N N . ARG F 1 94 ? -23.993 10.619 43.195 1.00 44.37 94 ARG B N 1
ATOM 5279 C CA . ARG F 1 94 ? -24.161 9.263 43.718 1.00 43.57 94 ARG B CA 1
ATOM 5280 C C . ARG F 1 94 ? -25.263 8.502 42.999 1.00 43.24 94 ARG B C 1
ATOM 5281 O O . ARG F 1 94 ? -25.114 7.309 42.712 1.00 47.25 94 ARG B O 1
ATOM 5289 N N . ALA F 1 95 ? -26.394 9.161 42.731 1.00 43.39 95 ALA B N 1
ATOM 5290 C CA . ALA F 1 95 ? -27.491 8.495 42.035 1.00 44.70 95 ALA B CA 1
ATOM 5291 C C . ALA F 1 95 ? -27.120 8.115 40.595 1.00 44.23 95 ALA B C 1
ATOM 5292 O O . ALA F 1 95 ? -27.581 7.083 40.087 1.00 44.92 95 ALA B O 1
ATOM 5294 N N . THR F 1 96 ? -26.285 8.915 39.923 1.00 41.90 96 THR B N 1
ATOM 5295 C CA . THR F 1 96 ? -25.941 8.615 38.536 1.00 39.67 96 THR B CA 1
ATOM 5296 C C . THR F 1 96 ? -24.833 7.577 38.438 1.00 40.50 96 THR B C 1
ATOM 5297 O O . THR F 1 96 ? -24.861 6.717 37.557 1.00 41.52 96 THR B O 1
ATOM 5301 N N . VAL F 1 97 ? -23.852 7.650 39.317 1.00 39.30 97 VAL B N 1
ATOM 5302 C CA . VAL F 1 97 ? -22.735 6.712 39.349 1.00 40.18 97 VAL B CA 1
ATOM 5303 C C . VAL F 1 97 ? -22.804 6.033 40.715 1.00 42.09 97 VAL B C 1
ATOM 5304 O O . VAL F 1 97 ? -22.155 6.454 41.678 1.00 41.76 97 VAL B O 1
ATOM 5308 N N . ALA F 1 98 ? -23.607 4.969 40.811 1.00 41.52 98 ALA B N 1
ATOM 5309 C CA . ALA F 1 98 ? -24.018 4.409 42.095 1.00 46.69 98 ALA B CA 1
ATOM 5310 C C . ALA F 1 98 ? -23.164 3.245 42.586 1.00 49.52 98 ALA B C 1
ATOM 5311 O O . ALA F 1 98 ? -23.102 3.022 43.800 1.00 49.71 98 ALA B O 1
ATOM 5313 N N . THR F 1 99 ? -22.505 2.504 41.688 1.00 46.59 99 THR B N 1
ATOM 5314 C CA . THR F 1 99 ? -21.799 1.266 42.003 1.00 46.66 99 THR B CA 1
ATOM 5315 C C . THR F 1 99 ? -20.328 1.380 41.629 1.00 48.72 99 THR B C 1
ATOM 5316 O O . THR F 1 99 ? -19.932 2.270 40.877 1.00 44.04 99 THR B O 1
ATOM 5320 N N . ALA F 1 100 ? -19.517 0.451 42.143 1.00 46.42 100 ALA B N 1
ATOM 5321 C CA . ALA F 1 100 ? -18.106 0.416 41.765 1.00 49.53 100 ALA B CA 1
ATOM 5322 C C . ALA F 1 100 ? -17.912 -0.006 40.307 1.00 48.61 100 ALA B C 1
ATOM 5323 O O . ALA F 1 100 ? -16.949 0.425 39.662 1.00 48.92 100 ALA B O 1
ATOM 5325 N N . ASP F 1 101 ? -18.805 -0.849 39.781 1.00 49.31 101 ASP B N 1
ATOM 5326 C CA . ASP F 1 101 ? -18.779 -1.198 38.363 1.00 48.87 101 ASP B CA 1
ATOM 5327 C C . ASP F 1 101 ? -18.930 0.045 37.483 1.00 50.78 101 ASP B C 1
ATOM 5328 O O . ASP F 1 101 ? -18.203 0.218 36.499 1.00 47.82 101 ASP B O 1
ATOM 5333 N N . GLU F 1 102 ? -19.891 0.912 37.806 1.00 45.27 102 GLU B N 1
ATOM 5334 C CA . GLU F 1 102 ? -20.068 2.125 37.016 1.00 47.96 102 GLU B CA 1
ATOM 5335 C C . GLU F 1 102 ? -18.891 3.082 37.209 1.00 48.62 102 GLU B C 1
ATOM 5336 O O . GLU F 1 102 ? -18.360 3.630 36.237 1.00 49.95 102 GLU B O 1
ATOM 5342 N N . ALA F 1 103 ? -18.443 3.259 38.451 1.00 43.57 103 ALA B N 1
ATOM 5343 C CA . ALA F 1 103 ? -17.371 4.209 38.742 1.00 49.60 103 ALA B CA 1
ATOM 5344 C C . ALA F 1 103 ? -16.058 3.832 38.054 1.00 50.73 103 ALA B C 1
ATOM 5345 O O . ALA F 1 103 ? -15.284 4.713 37.660 1.00 51.49 103 ALA B O 1
ATOM 5347 N N . LYS F 1 104 ? -15.764 2.530 37.939 1.00 51.08 104 LYS B N 1
ATOM 5348 C CA . LYS F 1 104 ? -14.548 2.113 37.245 1.00 52.75 104 LYS B CA 1
ATOM 5349 C C . LYS F 1 104 ? -14.532 2.613 35.802 1.00 49.90 104 LYS B C 1
ATOM 5350 O O . LYS F 1 104 ? -13.461 2.863 35.242 1.00 50.41 104 LYS B O 1
ATOM 5352 N N . LYS F 1 105 ? -15.707 2.810 35.203 1.00 50.97 105 LYS B N 1
ATOM 5353 C CA . LYS F 1 105 ? -15.794 3.314 33.837 1.00 47.70 105 LYS B CA 1
ATOM 5354 C C . LYS F 1 105 ? -15.220 4.720 33.682 1.00 49.77 105 LYS B C 1
ATOM 5355 O O . LYS F 1 105 ? -14.894 5.120 32.559 1.00 51.05 105 LYS B O 1
ATOM 5361 N N . TRP F 1 106 ? -15.120 5.482 34.772 1.00 50.06 106 TRP B N 1
ATOM 5362 C CA . TRP F 1 106 ? -14.636 6.858 34.773 1.00 49.05 106 TRP B CA 1
ATOM 5363 C C . TRP F 1 106 ? -13.148 6.963 35.083 1.00 50.80 106 TRP B C 1
ATOM 5364 O O . TRP F 1 106 ? -12.645 8.083 35.228 1.00 52.57 106 TRP B O 1
ATOM 5375 N N . GLU F 1 107 ? -12.450 5.824 35.186 1.00 48.27 107 GLU B N 1
ATOM 5376 C CA . GLU F 1 107 ? -11.068 5.777 35.669 1.00 58.18 107 GLU B CA 1
ATOM 5377 C C . GLU F 1 107 ? -10.181 6.831 35.008 1.00 60.97 107 GLU B C 1
ATOM 5378 O O . GLU F 1 107 ? -9.458 7.571 35.688 1.00 60.21 107 GLU B O 1
ATOM 5384 N N . ASN F 1 108 ? -10.218 6.901 33.676 1.00 57.02 108 ASN B N 1
ATOM 5385 C CA . ASN F 1 108 ? -9.292 7.727 32.907 1.00 62.50 108 ASN B CA 1
ATOM 5386 C C . ASN F 1 108 ? -9.848 9.100 32.563 1.00 55.87 108 ASN B C 1
ATOM 5387 O O . ASN F 1 108 ? -9.187 9.849 31.840 1.00 57.84 108 ASN B O 1
ATOM 5392 N N . CYS F 1 109 ? -11.027 9.455 33.073 1.00 53.31 109 CYS B N 1
ATOM 5393 C CA . CYS F 1 109 ? -11.657 10.718 32.710 1.00 48.86 109 CYS B CA 1
ATOM 5394 C C . CYS F 1 109 ? -10.825 11.897 33.186 1.00 50.18 109 CYS B C 1
ATOM 5395 O O . CYS F 1 109 ? -10.226 11.862 34.262 1.00 47.38 109 CYS B O 1
ATOM 5398 N N . ASP F 1 110 ? -10.802 12.955 32.387 1.00 46.31 110 ASP B N 1
ATOM 5399 C CA . ASP F 1 110 ? -9.998 14.105 32.759 1.00 46.11 110 ASP B CA 1
ATOM 5400 C C . ASP F 1 110 ? -10.698 14.937 33.824 1.00 44.81 110 ASP B C 1
ATOM 5401 O O . ASP F 1 110 ? -11.915 14.857 34.008 1.00 44.89 110 ASP B O 1
ATOM 5406 N N . ALA F 1 111 ? -9.908 15.776 34.497 1.00 39.70 111 ALA B N 1
ATOM 5407 C CA . ALA F 1 111 ? -10.435 16.703 35.489 1.00 42.97 111 ALA B CA 1
ATOM 5408 C C . ALA F 1 111 ? -9.471 17.873 35.640 1.00 42.22 111 ALA B C 1
ATOM 5409 O O . ALA F 1 111 ? -8.258 17.670 35.766 1.00 43.44 111 ALA B O 1
ATOM 5411 N N . THR F 1 112 ? -10.008 19.090 35.651 1.00 38.70 112 THR B N 1
ATOM 5412 C CA . THR F 1 112 ? -9.204 20.263 35.958 1.00 39.47 112 THR B CA 1
ATOM 5413 C C . THR F 1 112 ? -9.992 21.184 36.860 1.00 36.60 112 THR B C 1
ATOM 5414 O O . THR F 1 112 ? -11.226 21.207 36.833 1.00 40.11 112 THR B O 1
ATOM 5418 N N . LEU F 1 113 ? -9.264 21.968 37.644 1.00 39.19 113 LEU B N 1
ATOM 5419 C CA . LEU F 1 113 ? -9.849 22.992 38.487 1.00 40.05 113 LEU B CA 1
ATOM 5420 C C . LEU F 1 113 ? -9.045 24.260 38.295 1.00 41.74 113 LEU B C 1
ATOM 5421 O O . LEU F 1 113 ? -7.813 24.221 38.332 1.00 44.30 113 LEU B O 1
ATOM 5426 N N . THR F 1 114 ? -9.741 25.373 38.077 1.00 44.05 114 THR B N 1
ATOM 5427 C CA . THR F 1 114 ? -9.113 26.673 37.898 1.00 44.00 114 THR B CA 1
ATOM 5428 C C . THR F 1 114 ? -9.908 27.673 38.713 1.00 40.99 114 THR B C 1
ATOM 5429 O O . THR F 1 114 ? -11.113 27.502 38.899 1.00 41.91 114 THR B O 1
ATOM 5433 N N . GLY F 1 115 ? -9.238 28.717 39.186 1.00 42.25 115 GLY B N 1
ATOM 5434 C CA . GLY F 1 115 ? -9.935 29.767 39.902 1.00 43.24 115 GLY B CA 1
ATOM 5435 C C . GLY F 1 115 ? -8.979 30.847 40.351 1.00 40.51 115 GLY B C 1
ATOM 5436 O O . GLY F 1 115 ? -7.806 30.860 39.983 1.00 45.43 115 GLY B O 1
ATOM 5437 N N . LEU F 1 116 ? -9.508 31.770 41.143 1.00 43.16 116 LEU B N 1
ATOM 5438 C CA . LEU F 1 116 ? -8.700 32.757 41.840 1.00 46.84 116 LEU B CA 1
ATOM 5439 C C . LEU F 1 116 ? -8.865 32.565 43.348 1.00 49.02 116 LEU B C 1
ATOM 5440 O O . LEU F 1 116 ? -9.907 32.087 43.813 1.00 47.12 116 LEU B O 1
ATOM 5445 N N . GLN F 1 117 ? -7.814 32.918 44.108 1.00 51.30 117 GLN B N 1
ATOM 5446 C CA . GLN F 1 117 ? -7.829 32.911 45.569 1.00 51.61 117 GLN B CA 1
ATOM 5447 C C . GLN F 1 117 ? -7.203 34.191 46.097 1.00 53.73 117 GLN B C 1
ATOM 5448 O O . GLN F 1 117 ? -6.384 34.823 45.425 1.00 56.01 117 GLN B O 1
ATOM 5454 N N . ARG F 1 118 ? -7.590 34.560 47.315 1.00 55.58 118 ARG B N 1
ATOM 5455 C CA . ARG F 1 118 ? -6.880 35.583 48.077 1.00 59.11 118 ARG B CA 1
ATOM 5456 C C . ARG F 1 118 ? -7.249 35.429 49.546 1.00 60.32 118 ARG B C 1
ATOM 5457 O O . ARG F 1 118 ? -8.135 34.647 49.907 1.00 57.78 118 ARG B O 1
ATOM 5465 N N . ILE F 1 119 ? -6.556 36.188 50.395 1.00 64.03 119 ILE B N 1
ATOM 5466 C CA . ILE F 1 119 ? -6.749 36.109 51.839 1.00 58.59 119 ILE B CA 1
ATOM 5467 C C . ILE F 1 119 ? -7.413 37.392 52.331 1.00 61.93 119 ILE B C 1
ATOM 5468 O O . ILE F 1 119 ? -7.306 38.455 51.707 1.00 64.83 119 ILE B O 1
ATOM 5473 N N . ILE F 1 120 ? -8.161 37.275 53.426 1.00 65.45 120 ILE B N 1
ATOM 5474 C CA . ILE F 1 120 ? -8.821 38.436 54.026 1.00 65.84 120 ILE B CA 1
ATOM 5475 C C . ILE F 1 120 ? -7.953 38.980 55.152 1.00 65.19 120 ILE B C 1
ATOM 5476 O O . ILE F 1 120 ? -7.741 40.188 55.260 1.00 75.80 120 ILE B O 1
#

B-factor: mean 46.44, std 11.6, range [25.79, 101.77]

Sequence (708 aa):
MFTGWSPFKYSKGNTVTFKTPDESSIAYMRFRNCVFTFTDPKGSLHSIDVTEVLNNMAKGFRDAQNPPSSFTLGGHCQAPLNAFSFVLPGVNDRATVATADEAKKWENCDATLTGLQRIIHHHHFTGWSPFKYSKGNTVTFKTPDESSIAYMRFRNCVFTFTDPKGSLHSIDVTEVLNNMAKGFRDAQNPPSSFTLGGHCQAPLNAFSFVLPGVNDRATVATADEAKKWENCDATLTGLQRIIHHGWSPFKYSKGNTVTFKTPDESSIAYMRFRNCVFTFTDPKGSLHSIDVTEVLNNMAKGFRDAQNPPSSFTLGGQAPLNAFSFVLPGVNDRATVATADEAKKWENCDATLTGLQRIIWSPFKYSKGNTVTFKTPDESSIAYMRFRNCVFTFTDPKGSLHSIDVTEVLNNMAKGFRDAQNPPSSFTLGGHCQAPLNAFSFVLPGVNDRATVATADEAKKWENCDATLTGLQRIIGWSPFKYSKGNTVTFKTPDESSIAYMRFRNCVFTFTDPKGSLHSIDVTEVLNNMAKGFRDAQNPPSSFTLGGHCQAPLNAFSFVLPGVNDRATVATADEAKKWENCDATLTGLQRIIGWSPFKYSKGNTVTFKTPDESSIAYMRFRNCVFTFTDPKGSLHSIDVTEVLNNMAKGFRDAPPSSFTLGGHCQAPLNAFSFVLPGVNDRATVATADEAKKWENCDATLTGLQRII

Radius of gyration: 31.64 Å; Cα contacts (8 Å, |Δi|>4): 1479; chains: 6; bounding box: 88×80×82 Å